Protein AF-A0A7W1NMX8-F1 (afdb_monomer_lite)

Secondary structure (DSSP, 8-state):
--PPPP--S-HHHHHHHHHHHHHHS-HHHHHHHHHHHHHH--GGGHHHHHHHHH-TTS-HHHHHHHHHHHHH-SS----TTHHHHHHHHHHHHHHHHHHS-TTS---S-HHHHHHHHHHHHHHH-GGGHHHHHHHHHH-S-HHHHHHHHHHHTTS---HHHHHHHHHHHHHHHHH-GGG--HHHHHHHHHSSHHHHHHHHHTTHHHHHHHHHHS-S-HHHHHHHHH-HHHHHHHHHH-TTHHHHHHHHHHHHHHHHHHHHHHHHHHHHHHHHSHHHHHHHHHHHHHHTT-HHHHHHHHHHHH-TTS-HHHHHHHHHHHHHTTTTSTHHHHHHHHHHH-----GGGGGG-HHHHHHHHHHHTS--HHHHHHHHHHHHHS--GGGHHHHHHHHHHHHHHHHTPPP--------GGG-HHHHGGGG--HHHHHHHH--

Sequence (435 aa):
MSTQKFAWKDRDTAAQDLLQVAYHAPSSVSSRALMLLRSIRSSNIMPELEALVFDESLGIWPRRYALRAITSVSSDVDMPQLAQYMEKAFRLRCDAFRKIPRHRTYNSDFSNDLLGSLKGFVAKHALNREWFFEMLNRVQEPAVVSEFLTTSLNYGLAEDFQQQLFDRLLTLIDQNPDILTLEIVQSLSYYNLDKSREFLNIRLKSILEMCLNSPRDTQWLMLADDWGELREELVKIKPEFAALIADYSQNLEKQRNERQLSKQQASQVARESPAYKLLLKLYEAAKNDDYSAYDVLRRIAKRGREDIRLRAVGTYFIGQLSPKYDSLKVLQFLVKYANDDWGDYSQHSPIRYEAGEALSHHPAAEVWESLIDAFFVNPSNELSSFMEDWITEMTDILSGEQRNDEGNTWDVENRPWFHALAEIDEEALVKYANP

Radius of gyration: 26.26 Å; chains: 1; bounding box: 68×41×69 Å

Foldseek 3Di:
DPPDFQFDDALVVSLVVLVVQLPPPPPVSNLLSLQLLLLSQDPNCLVVLVCQLPPPVDDPSSNLSSLSSVLSHQDADDDLVCLVVLLVLLVVVVVVVVVDPPPDDDPDDPSVSSLVSVLSSCLSHVNNVVSVVVSLVVRPDLLSSLVSLLVSLPDPGDPVVSVVSVVVNLVSCVVPVVSDALSSLQSLCVHPPPVSCVSVVVVLVVVLVRLVPDDPDVRVLVVLLSDVVSVVVNCVVPVVVVVVSVVSVVVVVVVVVCVVVVLVVLLVLLCVFPLVVLLVVLLVCVVVVPVVSVVLLLCQLPDLPHDLLSNLVSLLSLLVCVVPDPSLVSLLCCLQPVNRCDDVVSLPSRSNLSSLVSLLVPQDSVSLSSLVNSCSRDPRVSCSQVSSLSNSSSSQVSNVHDDDPPGDDDDPSNDPSSSCSSVDDPVSCPVSPPD

pLDDT: mean 88.46, std 10.69, range [34.94, 97.81]

Structure (mmCIF, N/CA/C/O backbone):
data_AF-A0A7W1NMX8-F1
#
_entry.id   AF-A0A7W1NMX8-F1
#
loop_
_atom_site.group_PDB
_atom_site.id
_atom_site.type_symbol
_atom_site.label_atom_id
_atom_site.label_alt_id
_atom_site.label_comp_id
_atom_site.label_asym_id
_atom_site.label_entity_id
_atom_site.label_seq_id
_atom_site.pdbx_PDB_ins_code
_atom_site.Cartn_x
_atom_site.Cartn_y
_atom_site.Cartn_z
_atom_site.occupancy
_atom_site.B_iso_or_equiv
_atom_site.auth_seq_id
_atom_site.auth_comp_id
_atom_site.auth_asym_id
_atom_site.auth_atom_id
_atom_site.pdbx_PDB_model_num
ATOM 1 N N . MET A 1 1 ? 4.801 -22.829 -23.773 1.00 34.94 1 MET A N 1
ATOM 2 C CA . MET A 1 1 ? 3.593 -22.230 -24.377 1.00 34.94 1 MET A CA 1
ATOM 3 C C . MET A 1 1 ? 3.944 -20.795 -24.718 1.00 34.94 1 MET A C 1
ATOM 5 O O . MET A 1 1 ? 4.471 -20.130 -23.836 1.00 34.94 1 MET A O 1
ATOM 9 N N . SER A 1 2 ? 3.770 -20.336 -25.963 1.00 35.62 2 SER A N 1
ATOM 10 C CA . SER A 1 2 ? 3.917 -18.904 -26.250 1.00 35.62 2 SER A CA 1
ATOM 11 C C . SER A 1 2 ? 2.753 -18.195 -25.571 1.00 35.62 2 SER A C 1
ATOM 13 O O . SER A 1 2 ? 1.612 -18.328 -26.009 1.00 35.62 2 SER A O 1
ATOM 15 N N . THR A 1 3 ? 3.020 -17.534 -24.451 1.00 50.84 3 THR A N 1
ATOM 16 C CA . THR A 1 3 ? 2.040 -16.676 -23.795 1.00 50.84 3 THR A CA 1
ATOM 17 C C . THR A 1 3 ? 1.654 -15.595 -24.794 1.00 50.84 3 THR A C 1
ATOM 19 O O . THR A 1 3 ? 2.526 -14.909 -25.333 1.00 50.84 3 THR A O 1
ATOM 22 N N . GLN A 1 4 ? 0.364 -15.503 -25.113 1.00 54.81 4 GLN A N 1
ATOM 23 C CA . GLN A 1 4 ? -0.174 -14.354 -25.824 1.00 54.81 4 GLN A CA 1
ATOM 24 C C . GLN A 1 4 ? 0.278 -13.116 -25.048 1.00 54.81 4 GLN A C 1
ATOM 26 O O . GLN A 1 4 ? 0.015 -13.010 -23.853 1.00 54.81 4 GLN A O 1
ATOM 31 N N . LYS A 1 5 ? 1.065 -12.255 -25.696 1.00 67.62 5 LYS A N 1
ATOM 32 C CA . LYS A 1 5 ? 1.493 -11.000 -25.085 1.00 67.62 5 LYS A CA 1
ATOM 33 C C . LYS A 1 5 ? 0.258 -10.119 -24.966 1.00 67.62 5 LYS A C 1
ATOM 35 O O . LYS A 1 5 ? -0.472 -9.986 -25.951 1.00 67.62 5 LYS A O 1
ATOM 40 N N . PHE A 1 6 ? 0.029 -9.549 -23.787 1.00 82.75 6 PHE A N 1
ATOM 41 C CA . PHE A 1 6 ? -0.910 -8.441 -23.667 1.00 82.75 6 PHE A CA 1
ATOM 42 C C . PHE A 1 6 ? -0.427 -7.337 -24.604 1.00 82.75 6 PHE A C 1
ATOM 44 O O . PHE A 1 6 ? 0.766 -7.038 -24.627 1.00 82.75 6 PHE A O 1
ATOM 51 N N . ALA A 1 7 ? -1.332 -6.802 -25.415 1.00 90.50 7 ALA A N 1
ATOM 52 C CA . ALA A 1 7 ? -1.031 -5.720 -26.336 1.00 90.50 7 ALA A CA 1
ATOM 53 C C . ALA A 1 7 ? -1.911 -4.536 -25.961 1.00 90.50 7 ALA A C 1
ATOM 55 O O . ALA A 1 7 ? -3.138 -4.666 -25.938 1.00 90.50 7 ALA A O 1
ATOM 56 N N . TRP A 1 8 ? -1.299 -3.396 -25.662 1.00 92.31 8 TRP A N 1
ATOM 57 C CA . TRP A 1 8 ? -2.058 -2.197 -25.354 1.00 92.31 8 TRP A CA 1
ATOM 58 C C . TRP A 1 8 ? -2.777 -1.717 -26.618 1.00 92.31 8 TRP A C 1
ATOM 60 O O . TRP A 1 8 ? -2.155 -1.427 -27.641 1.00 92.31 8 TRP A O 1
ATOM 70 N N . LYS A 1 9 ? -4.103 -1.625 -26.538 1.00 93.81 9 LYS A N 1
ATOM 71 C CA . LYS A 1 9 ? -4.949 -0.998 -27.564 1.00 93.81 9 LYS A CA 1
ATOM 72 C C . LYS A 1 9 ? -5.652 0.207 -26.967 1.00 93.81 9 LYS A C 1
ATOM 74 O O . LYS A 1 9 ? -5.497 1.326 -27.438 1.00 93.81 9 LYS A O 1
ATOM 79 N N . ASP A 1 10 ? -6.361 -0.062 -25.885 1.00 95.19 10 ASP A N 1
ATOM 80 C CA . ASP A 1 10 ? -7.065 0.880 -25.040 1.00 95.19 10 ASP A CA 1
ATOM 81 C C . ASP A 1 10 ? -7.3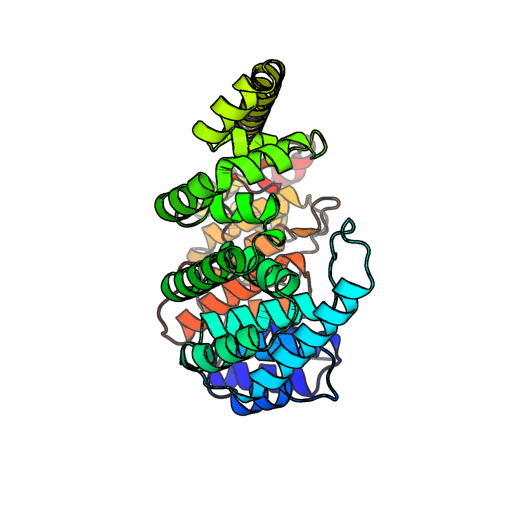17 0.198 -23.687 1.00 95.19 10 ASP A C 1
ATOM 83 O O . ASP A 1 10 ? -7.124 -1.017 -23.531 1.00 95.19 10 ASP A O 1
ATOM 87 N N . ARG A 1 11 ? -7.746 0.992 -22.708 1.00 95.12 11 ARG A N 1
ATOM 88 C CA . ARG A 1 11 ? -8.020 0.543 -21.342 1.00 95.12 11 ARG A CA 1
ATOM 89 C C . ARG A 1 11 ? -9.047 -0.584 -21.270 1.00 95.12 11 ARG A C 1
ATOM 91 O O . ARG A 1 11 ? -8.871 -1.522 -20.496 1.00 95.12 11 ARG A O 1
ATOM 98 N N . ASP A 1 12 ? -10.120 -0.486 -22.044 1.00 96.31 12 ASP A N 1
ATOM 99 C CA . ASP A 1 12 ? -11.258 -1.396 -21.931 1.00 96.31 12 ASP A CA 1
ATOM 100 C C . ASP A 1 12 ? -10.931 -2.758 -22.530 1.00 96.31 12 ASP A C 1
ATOM 102 O O . ASP A 1 12 ? -11.241 -3.792 -21.941 1.00 96.31 12 ASP A O 1
ATOM 106 N N . THR A 1 13 ? -10.215 -2.772 -23.652 1.00 96.12 13 THR A N 1
ATOM 107 C CA . THR A 1 13 ? -9.688 -3.998 -24.241 1.00 96.12 13 THR A CA 1
ATOM 108 C C . THR A 1 13 ? -8.667 -4.656 -23.313 1.00 96.12 13 THR A C 1
ATOM 110 O O . THR A 1 13 ? -8.731 -5.865 -23.110 1.00 96.12 13 THR A O 1
ATOM 113 N N . ALA A 1 14 ? -7.778 -3.881 -22.678 1.00 95.62 14 ALA A N 1
ATOM 114 C CA . ALA A 1 14 ? -6.838 -4.411 -21.687 1.00 95.62 14 ALA A CA 1
ATOM 115 C C . ALA A 1 14 ? -7.555 -5.039 -20.475 1.00 95.62 14 ALA A C 1
ATOM 117 O O . ALA A 1 14 ? -7.165 -6.110 -20.002 1.00 95.62 14 ALA A O 1
ATOM 118 N N . ALA A 1 15 ? -8.623 -4.399 -19.992 1.00 96.56 15 ALA A N 1
ATOM 119 C CA . ALA A 1 15 ? -9.453 -4.918 -18.910 1.00 96.56 15 ALA A CA 1
ATOM 120 C C . ALA A 1 15 ? -10.162 -6.221 -19.310 1.00 96.56 15 ALA A C 1
ATOM 122 O O . ALA A 1 15 ? -10.135 -7.190 -18.553 1.00 96.56 15 ALA A O 1
ATOM 123 N N . GLN A 1 16 ? -10.746 -6.270 -20.509 1.00 96.38 16 GLN A N 1
ATOM 124 C CA . GLN A 1 16 ? -11.396 -7.466 -21.045 1.00 96.38 16 GLN A CA 1
ATOM 125 C C . GLN A 1 16 ? -10.399 -8.620 -21.231 1.00 96.38 16 GLN A C 1
ATOM 127 O O . GLN A 1 16 ? -10.685 -9.744 -20.820 1.00 96.38 16 GLN A O 1
ATOM 132 N N . ASP A 1 17 ? -9.199 -8.357 -21.754 1.00 94.94 17 ASP A N 1
ATOM 133 C CA . ASP A 1 17 ? -8.149 -9.373 -21.899 1.00 94.94 17 ASP A CA 1
ATOM 134 C C . ASP A 1 17 ? -7.735 -9.958 -20.533 1.00 94.94 17 ASP A C 1
ATOM 136 O O . ASP A 1 17 ? -7.635 -11.178 -20.374 1.00 94.94 17 ASP A O 1
ATOM 140 N N . LEU A 1 18 ? -7.547 -9.114 -19.511 1.00 95.62 18 LEU A N 1
ATOM 141 C CA . LEU A 1 18 ? -7.252 -9.569 -18.145 1.00 95.62 18 LEU A CA 1
ATOM 142 C C . LEU A 1 18 ? -8.422 -10.333 -17.516 1.00 95.62 18 LEU A C 1
ATOM 144 O O . LEU A 1 18 ? -8.202 -11.315 -16.804 1.00 95.62 18 LEU A O 1
ATOM 148 N N . LEU A 1 19 ? -9.659 -9.936 -17.802 1.00 95.69 19 LEU A N 1
ATOM 149 C CA . LEU A 1 19 ? -10.852 -10.639 -17.347 1.00 95.69 19 LEU A CA 1
ATOM 150 C C . LEU A 1 19 ? -10.952 -12.044 -17.970 1.00 95.69 19 LEU A C 1
ATOM 152 O O . LEU A 1 19 ? -11.242 -13.009 -17.263 1.00 95.69 19 LEU A O 1
ATOM 156 N N . GLN A 1 20 ? -10.625 -12.202 -19.257 1.00 94.81 20 GLN A N 1
ATOM 157 C CA . GLN A 1 20 ? -10.537 -13.523 -19.894 1.00 94.81 20 GLN A CA 1
ATOM 158 C C . GLN A 1 20 ? -9.4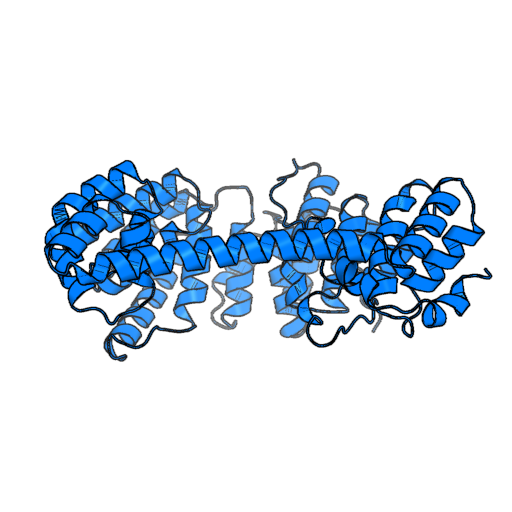90 -14.413 -19.209 1.00 94.81 20 GLN A C 1
ATOM 160 O O . GLN A 1 20 ? -9.734 -15.598 -18.964 1.00 94.81 20 GLN A O 1
ATOM 165 N N . VAL A 1 21 ? -8.339 -13.844 -18.830 1.00 93.81 21 VAL A N 1
ATOM 166 C CA . VAL A 1 21 ? -7.331 -14.565 -18.036 1.00 93.81 21 VAL A CA 1
ATOM 167 C C . VAL A 1 21 ? -7.883 -14.945 -16.660 1.00 93.81 21 VAL A C 1
ATOM 169 O O . VAL A 1 21 ? -7.665 -16.072 -16.215 1.00 93.81 21 VAL A O 1
ATOM 172 N N . ALA A 1 22 ? -8.640 -14.065 -16.002 1.00 93.69 22 ALA A N 1
ATOM 173 C CA . ALA A 1 22 ? -9.270 -14.363 -14.717 1.00 93.69 22 ALA A CA 1
ATOM 174 C C . ALA A 1 22 ? -10.252 -15.550 -14.781 1.00 93.69 22 ALA A C 1
ATOM 176 O O . ALA A 1 22 ? -10.292 -16.349 -13.843 1.00 93.69 22 ALA A O 1
ATOM 177 N N . TYR A 1 23 ? -10.996 -15.703 -15.881 1.00 91.69 23 TYR A N 1
ATOM 178 C CA . TYR A 1 23 ? -11.954 -16.801 -16.069 1.00 91.69 23 TYR A CA 1
ATOM 179 C C . TYR A 1 23 ? -11.319 -18.132 -16.483 1.00 91.69 23 TYR A C 1
ATOM 181 O O . TYR A 1 23 ? -11.814 -19.195 -16.105 1.00 91.69 23 TYR A O 1
ATOM 189 N N . HIS A 1 24 ? -10.256 -18.098 -17.287 1.00 91.88 24 HIS A N 1
ATOM 190 C CA . HIS A 1 24 ? -9.777 -19.297 -17.985 1.00 91.88 24 HIS A CA 1
ATOM 191 C C . HIS A 1 24 ? -8.410 -19.805 -17.518 1.00 91.88 24 HIS A C 1
ATOM 193 O O . HIS A 1 24 ? -8.036 -20.936 -17.842 1.00 91.88 24 HIS A O 1
ATOM 199 N N . ALA A 1 25 ? -7.650 -19.009 -16.763 1.00 90.94 25 ALA A N 1
ATOM 200 C CA . ALA A 1 25 ? -6.334 -19.412 -16.284 1.00 90.94 25 ALA A CA 1
ATOM 201 C C . ALA A 1 25 ? -6.401 -20.223 -14.971 1.00 90.94 25 ALA A C 1
ATOM 203 O O . ALA A 1 25 ? -7.383 -20.147 -14.229 1.00 90.94 25 ALA A O 1
ATOM 204 N N . PRO A 1 26 ? -5.339 -20.980 -14.621 1.00 90.81 26 PRO A N 1
ATOM 205 C CA . PRO A 1 26 ? -5.230 -21.628 -13.315 1.00 90.81 26 PRO A CA 1
ATOM 206 C C . PRO A 1 26 ? -5.397 -20.633 -12.158 1.00 90.81 26 PRO A C 1
ATOM 208 O O . PRO A 1 26 ? -4.987 -19.481 -12.272 1.00 90.81 26 PRO A O 1
ATOM 211 N N . SER A 1 27 ? -5.920 -21.098 -11.019 1.00 87.31 27 SER A N 1
ATOM 212 C CA . SER A 1 27 ? -6.295 -20.268 -9.856 1.00 87.31 27 SER A CA 1
ATOM 213 C C . SER A 1 27 ? -5.249 -19.216 -9.437 1.00 87.31 27 SER A C 1
ATOM 215 O O . SER A 1 27 ? -5.603 -18.069 -9.154 1.00 87.31 27 SER A O 1
ATOM 217 N N . SER A 1 28 ? -3.955 -19.557 -9.461 1.00 86.75 28 SER A N 1
ATOM 218 C CA . SER A 1 28 ? -2.873 -18.620 -9.122 1.00 86.75 28 SER A CA 1
ATOM 219 C C . SER A 1 28 ? -2.708 -17.482 -10.137 1.00 86.75 28 SER A C 1
ATOM 221 O O . SER A 1 28 ? -2.432 -16.350 -9.747 1.00 86.75 28 SER A O 1
ATOM 223 N N . VAL A 1 29 ? -2.893 -17.763 -11.429 1.00 90.69 29 VAL A N 1
ATOM 224 C CA . VAL A 1 29 ? -2.843 -16.771 -12.513 1.00 90.69 29 VAL A CA 1
ATOM 225 C C . VAL A 1 29 ? -4.136 -15.959 -12.548 1.00 90.69 29 VAL A C 1
ATOM 227 O O . VAL A 1 29 ? -4.071 -14.738 -12.656 1.00 90.69 29 VAL A O 1
ATOM 230 N N . SER A 1 30 ? -5.290 -16.611 -12.369 1.00 91.38 30 SER A N 1
ATOM 231 C CA . SER A 1 30 ? -6.593 -15.943 -12.271 1.00 91.38 30 SER A CA 1
ATOM 232 C C . SER A 1 30 ? -6.610 -14.912 -11.137 1.00 91.38 30 SER A C 1
ATOM 234 O O . SER A 1 30 ? -6.927 -13.746 -11.365 1.00 91.38 30 SER A O 1
ATOM 236 N N . SER A 1 31 ? -6.152 -15.291 -9.937 1.00 89.38 31 SER A N 1
ATOM 237 C CA . SER A 1 31 ? -6.126 -14.382 -8.781 1.00 89.38 31 SER A CA 1
ATOM 238 C C . SER A 1 31 ? -5.267 -13.141 -9.033 1.00 89.38 31 SER A C 1
ATOM 240 O O . SER A 1 31 ? -5.639 -12.044 -8.629 1.00 89.38 31 SER A O 1
ATOM 242 N N . ARG A 1 32 ? -4.142 -13.290 -9.743 1.00 90.06 32 ARG A N 1
ATOM 243 C CA . ARG A 1 32 ? -3.285 -12.162 -10.136 1.00 90.06 32 ARG A CA 1
ATOM 244 C C . ARG A 1 32 ? -3.918 -11.283 -11.196 1.00 90.06 32 ARG A C 1
ATOM 246 O O . ARG A 1 32 ? -3.822 -10.069 -11.082 1.00 90.06 32 ARG A O 1
ATOM 253 N N . ALA A 1 33 ? -4.576 -11.870 -12.191 1.00 94.25 33 ALA A N 1
ATOM 254 C CA . ALA A 1 33 ? -5.306 -11.092 -13.182 1.00 94.25 33 ALA A CA 1
ATOM 255 C C . ALA A 1 33 ? -6.370 -10.216 -12.503 1.00 94.25 33 ALA A C 1
ATOM 257 O O . ALA A 1 33 ? -6.392 -9.011 -12.728 1.00 94.25 33 ALA A O 1
ATOM 258 N N . LEU A 1 34 ? -7.154 -10.781 -11.576 1.00 93.69 34 LEU A N 1
ATOM 259 C CA . LEU A 1 34 ? -8.135 -10.025 -10.786 1.00 93.69 34 LEU A CA 1
ATOM 260 C C . LEU A 1 34 ? -7.493 -8.948 -9.913 1.00 93.69 34 LEU A C 1
ATOM 262 O O . LEU A 1 34 ? -8.027 -7.850 -9.790 1.00 93.69 34 LEU A O 1
ATOM 266 N N . MET A 1 35 ? -6.349 -9.258 -9.304 1.00 92.19 35 MET A N 1
ATOM 267 C CA . MET A 1 35 ? -5.594 -8.293 -8.515 1.00 92.19 35 MET A CA 1
ATOM 268 C C . MET A 1 35 ? -5.156 -7.098 -9.373 1.00 92.19 35 MET A C 1
ATOM 270 O O . MET A 1 35 ? -5.294 -5.959 -8.937 1.00 92.19 35 MET A O 1
ATOM 274 N N . LEU A 1 36 ? -4.726 -7.351 -10.611 1.00 94.19 36 LEU A N 1
ATOM 275 C CA . LEU A 1 36 ? -4.247 -6.334 -11.541 1.00 94.19 36 LEU A CA 1
ATOM 276 C C . LEU A 1 36 ? -5.362 -5.508 -12.195 1.00 94.19 36 LEU A C 1
ATOM 278 O O . LEU A 1 36 ? -5.131 -4.359 -12.562 1.00 94.19 36 LEU A O 1
ATOM 282 N N . LEU A 1 37 ? -6.586 -6.040 -12.297 1.00 95.81 37 LEU A N 1
ATOM 283 C CA . LEU A 1 37 ? -7.737 -5.295 -12.828 1.00 95.81 37 LEU A CA 1
ATOM 284 C C . LEU A 1 37 ? -7.999 -3.987 -12.068 1.00 95.81 37 LEU A C 1
ATOM 286 O O . LEU A 1 37 ? -8.450 -3.012 -12.670 1.00 95.81 37 LEU A O 1
ATOM 290 N N . ARG A 1 38 ? -7.639 -3.924 -10.778 1.00 93.81 38 ARG A N 1
ATOM 291 C CA . ARG A 1 38 ? -7.723 -2.694 -9.975 1.00 93.81 38 ARG A CA 1
ATOM 292 C C . ARG A 1 38 ? -6.842 -1.555 -10.501 1.00 93.81 38 ARG A C 1
ATOM 294 O O . ARG A 1 38 ? -7.119 -0.395 -10.232 1.00 93.81 38 ARG A O 1
ATOM 301 N N . SER A 1 39 ? -5.764 -1.885 -11.207 1.00 94.12 39 SER A N 1
ATOM 302 C CA . SER A 1 39 ? -4.850 -0.905 -11.794 1.00 94.12 39 SER A CA 1
ATOM 303 C C . SER A 1 39 ? -5.352 -0.401 -13.145 1.00 94.12 39 SER A C 1
ATOM 305 O O . SER A 1 39 ? -4.953 0.668 -13.590 1.00 94.12 39 SER A O 1
ATOM 307 N N . ILE A 1 40 ? -6.254 -1.144 -13.796 1.00 94.88 40 ILE A N 1
ATOM 308 C CA . ILE A 1 40 ? -6.809 -0.771 -15.103 1.00 94.88 40 ILE A CA 1
ATOM 309 C C . ILE A 1 40 ? -8.024 0.146 -14.963 1.00 94.88 40 ILE A C 1
ATOM 311 O O . ILE A 1 40 ? -8.206 1.044 -15.781 1.00 94.88 40 ILE A O 1
ATOM 315 N N . ARG A 1 41 ? -8.846 -0.065 -13.923 1.00 92.00 41 ARG A N 1
ATOM 316 C CA . ARG A 1 41 ? -9.985 0.802 -13.555 1.00 92.00 41 ARG A CA 1
ATOM 317 C C . ARG A 1 41 ? -11.021 1.030 -14.662 1.00 92.00 41 ARG A C 1
ATOM 319 O O . ARG A 1 41 ? -11.691 2.060 -14.691 1.00 92.00 41 ARG A O 1
ATOM 326 N N . SER A 1 42 ? -11.173 0.073 -15.575 1.00 94.38 42 SER A N 1
ATOM 327 C CA . SER A 1 42 ? -12.217 0.134 -16.602 1.00 94.38 42 SER A CA 1
ATOM 328 C C . SER A 1 42 ? -13.598 -0.095 -15.983 1.00 94.38 42 SER A C 1
ATOM 330 O O . SER A 1 42 ? -13.826 -1.102 -15.311 1.00 94.38 42 SER A O 1
ATOM 332 N N . SER A 1 43 ? -14.538 0.808 -16.262 1.00 94.50 43 SER A N 1
ATOM 333 C CA . SER A 1 43 ? -15.949 0.640 -15.906 1.00 94.50 43 SER A CA 1
ATOM 334 C C . SER A 1 43 ? -16.691 -0.331 -16.836 1.00 94.50 43 SER A C 1
ATOM 336 O O . SER A 1 43 ? -17.767 -0.810 -16.484 1.00 94.50 43 SER A O 1
ATOM 338 N N . ASN A 1 44 ? -16.128 -0.678 -17.999 1.00 95.31 44 ASN A N 1
ATOM 339 C CA . ASN A 1 44 ? -16.796 -1.532 -18.987 1.00 95.31 44 ASN A CA 1
ATOM 340 C C . ASN A 1 44 ? -16.866 -3.011 -18.585 1.00 95.31 44 ASN A C 1
ATOM 342 O O . ASN A 1 44 ? -17.646 -3.749 -19.176 1.00 95.31 44 ASN A O 1
ATOM 346 N N . ILE A 1 45 ? -16.072 -3.438 -17.600 1.00 95.94 45 ILE A N 1
ATOM 347 C CA . ILE A 1 45 ? -16.085 -4.808 -17.053 1.00 95.94 45 ILE A CA 1
ATOM 348 C C . ILE A 1 45 ? -16.867 -4.918 -15.733 1.00 95.94 45 ILE A C 1
ATOM 350 O O . ILE A 1 45 ? -16.760 -5.912 -15.015 1.00 95.94 45 ILE A O 1
ATOM 354 N N . MET A 1 46 ? -17.602 -3.867 -15.355 1.00 95.38 46 MET A N 1
ATOM 355 C CA . MET A 1 46 ? -18.321 -3.803 -14.081 1.00 95.38 46 MET A CA 1
ATOM 356 C C . MET A 1 46 ? -19.343 -4.934 -13.889 1.00 95.38 46 MET A C 1
ATOM 358 O O . MET A 1 46 ? -19.305 -5.543 -12.819 1.00 95.38 46 MET A O 1
ATOM 362 N N . PRO A 1 47 ? -20.207 -5.273 -14.871 1.00 95.69 47 PRO A N 1
ATOM 363 C CA . PRO A 1 47 ? -21.154 -6.380 -14.717 1.00 95.69 47 PRO A CA 1
ATOM 364 C C . PRO A 1 47 ? -20.467 -7.719 -14.420 1.00 95.69 47 PRO A C 1
ATOM 366 O O . PRO A 1 47 ? -20.940 -8.510 -13.604 1.00 95.69 47 PRO A O 1
ATOM 369 N N . GLU A 1 48 ? -19.327 -7.979 -15.057 1.00 97.19 48 GLU A N 1
ATOM 370 C CA . GLU A 1 48 ? -18.564 -9.206 -14.864 1.00 97.19 48 GLU A CA 1
ATOM 371 C C . GLU A 1 48 ? -17.831 -9.216 -13.522 1.00 97.19 48 GLU A C 1
ATOM 373 O O . GLU A 1 48 ? -17.809 -10.245 -12.846 1.00 97.19 48 GLU A O 1
ATOM 378 N N . LEU A 1 49 ? -17.266 -8.082 -13.096 1.00 96.31 49 LEU A N 1
ATOM 379 C CA . LEU A 1 49 ? -16.686 -7.954 -11.760 1.00 96.31 49 LEU A CA 1
ATOM 380 C C . LEU A 1 49 ? -17.747 -8.134 -10.668 1.00 96.31 49 LEU A C 1
ATOM 382 O O . LEU A 1 49 ? -17.487 -8.809 -9.673 1.00 96.31 49 LEU A O 1
ATOM 386 N N . GLU A 1 50 ? -18.943 -7.574 -10.853 1.00 95.62 50 GLU A N 1
ATOM 387 C CA . GLU A 1 50 ? -20.069 -7.741 -9.934 1.00 95.62 50 GLU A CA 1
ATOM 388 C C . GLU A 1 50 ? -20.470 -9.216 -9.818 1.00 95.62 50 GLU A C 1
ATOM 390 O O . GLU A 1 50 ? -20.575 -9.747 -8.708 1.00 95.62 50 GLU A O 1
ATOM 395 N N . ALA A 1 51 ? -20.604 -9.910 -10.953 1.00 95.31 51 ALA A N 1
ATOM 396 C CA . ALA A 1 51 ? -20.877 -11.343 -10.971 1.00 95.31 51 ALA A CA 1
ATOM 397 C C . ALA A 1 51 ? -19.815 -12.133 -10.184 1.00 95.31 51 ALA A C 1
ATOM 399 O O . ALA A 1 51 ? -20.163 -12.988 -9.370 1.00 95.31 51 ALA A O 1
ATOM 400 N N . LEU A 1 52 ? -18.529 -11.799 -10.349 1.00 94.44 52 LEU A N 1
ATOM 401 C CA . LEU A 1 52 ? -17.431 -12.427 -9.608 1.00 94.44 52 LEU A CA 1
ATOM 402 C C . LEU A 1 52 ? -17.480 -12.141 -8.101 1.00 94.44 52 LEU A C 1
ATOM 404 O O . LEU A 1 52 ? -17.151 -13.020 -7.308 1.00 94.44 52 LEU A O 1
ATOM 408 N N . VAL A 1 53 ? -17.887 -10.942 -7.670 1.00 93.50 53 VAL A N 1
ATOM 409 C CA . VAL A 1 53 ? -18.037 -10.615 -6.239 1.00 93.50 53 VAL A CA 1
ATOM 410 C C . VAL A 1 53 ? -19.092 -11.503 -5.575 1.00 93.50 53 VAL A C 1
ATOM 412 O O . VAL A 1 53 ? -18.917 -11.919 -4.419 1.00 93.50 53 VAL A O 1
ATOM 415 N N . PHE A 1 54 ? -20.162 -11.824 -6.300 1.00 92.50 54 PHE A N 1
ATOM 416 C CA . PHE A 1 54 ? -21.303 -12.587 -5.798 1.00 92.50 54 PHE A CA 1
ATOM 417 C C . PHE A 1 54 ? -21.254 -14.091 -6.091 1.00 92.50 54 PHE A C 1
ATOM 419 O O . PHE A 1 54 ? -22.081 -14.834 -5.562 1.00 92.50 54 PHE A O 1
ATOM 426 N N . ASP A 1 55 ? -20.265 -14.567 -6.844 1.00 92.00 55 ASP A N 1
ATOM 427 C CA . ASP A 1 55 ? -20.096 -15.989 -7.131 1.00 92.00 55 ASP A CA 1
ATOM 428 C C . ASP A 1 55 ? -19.615 -16.763 -5.888 1.00 92.00 55 ASP A C 1
ATOM 430 O O . ASP A 1 55 ? -18.444 -16.736 -5.504 1.00 92.00 55 ASP A O 1
ATOM 434 N N . GLU A 1 56 ? -20.537 -17.477 -5.237 1.00 88.62 56 GLU A N 1
ATOM 435 C CA . GLU A 1 56 ? -20.241 -18.298 -4.057 1.00 88.62 56 GLU A CA 1
ATOM 436 C C . GLU A 1 56 ? -19.428 -19.562 -4.365 1.00 88.62 56 GLU A C 1
ATOM 438 O O . GLU A 1 56 ? -18.914 -20.184 -3.433 1.00 88.62 56 GLU A O 1
ATOM 443 N N . SER A 1 57 ? -19.281 -19.941 -5.640 1.00 89.69 57 SER A N 1
ATOM 444 C CA . SER A 1 57 ? -18.398 -21.042 -6.033 1.00 89.69 57 SER A CA 1
ATOM 445 C C . SER A 1 57 ? -16.918 -20.646 -5.974 1.00 89.69 57 SER A C 1
ATOM 447 O O . SER A 1 57 ? -16.049 -21.513 -5.840 1.00 89.69 57 SER A O 1
ATOM 449 N N . LEU A 1 58 ? -16.620 -19.341 -6.015 1.00 86.56 58 LEU A N 1
ATOM 450 C CA . LEU A 1 58 ? -15.270 -18.812 -5.879 1.00 86.56 58 LEU A CA 1
ATOM 451 C C . LEU A 1 58 ? -14.844 -18.702 -4.412 1.00 86.56 58 LEU A C 1
ATOM 453 O O . LEU A 1 58 ? -15.612 -18.359 -3.510 1.00 86.56 58 LEU A O 1
ATOM 457 N N . GLY A 1 59 ? -13.547 -18.918 -4.182 1.00 84.69 59 GLY A N 1
ATOM 458 C CA . GLY A 1 59 ? -12.917 -18.611 -2.902 1.00 84.69 59 GLY A CA 1
ATOM 459 C C . GLY A 1 59 ? -12.945 -17.110 -2.582 1.00 84.69 59 GLY A C 1
ATOM 460 O O . GLY A 1 59 ? -13.169 -16.265 -3.446 1.00 84.69 59 GLY A O 1
ATOM 461 N N . ILE A 1 60 ? -12.654 -16.756 -1.328 1.00 83.31 60 ILE A N 1
ATOM 462 C CA . ILE A 1 60 ? -12.698 -15.359 -0.859 1.00 83.31 60 ILE A CA 1
ATOM 463 C C . ILE A 1 60 ? -11.749 -14.423 -1.620 1.00 83.31 60 ILE A C 1
ATOM 465 O O . ILE A 1 60 ? -12.086 -13.263 -1.839 1.00 83.31 60 ILE A O 1
ATOM 469 N N . TRP A 1 61 ? -10.580 -14.911 -2.038 1.00 86.94 61 TRP A N 1
ATOM 470 C CA . TRP A 1 61 ? -9.550 -14.086 -2.670 1.00 86.94 61 TRP A CA 1
ATOM 471 C C . TRP A 1 61 ? -9.974 -13.531 -4.037 1.00 86.94 61 TRP A C 1
ATOM 473 O O . TRP A 1 61 ? -9.979 -12.309 -4.169 1.00 86.94 61 TRP A O 1
ATOM 483 N N . PRO A 1 62 ? -10.412 -14.351 -5.016 1.00 90.12 62 PRO A N 1
ATOM 484 C CA . PRO A 1 62 ? -10.983 -13.847 -6.266 1.00 90.12 62 PRO A CA 1
ATOM 485 C C . PRO A 1 62 ? -12.086 -12.805 -6.060 1.00 90.12 62 PRO A C 1
ATOM 487 O O . PRO A 1 62 ? -12.033 -11.721 -6.635 1.00 90.12 62 PRO A O 1
ATOM 490 N N . ARG A 1 63 ? -13.035 -13.090 -5.162 1.00 90.69 63 ARG A N 1
ATOM 491 C CA . ARG A 1 63 ? -14.161 -12.197 -4.854 1.00 90.69 63 ARG A CA 1
ATOM 492 C C . ARG A 1 63 ? -13.691 -10.867 -4.262 1.00 90.69 63 ARG A C 1
ATOM 494 O O . ARG A 1 63 ? -14.176 -9.803 -4.632 1.00 90.69 63 ARG A O 1
ATOM 501 N N . ARG A 1 64 ? -12.702 -10.917 -3.363 1.00 90.19 64 ARG A N 1
ATOM 502 C CA . ARG A 1 64 ? -12.062 -9.735 -2.769 1.00 90.19 64 ARG A CA 1
ATOM 503 C C . ARG A 1 64 ? -11.333 -8.903 -3.820 1.00 90.19 64 ARG A C 1
ATOM 505 O O . ARG A 1 64 ? -11.432 -7.681 -3.784 1.00 90.19 64 ARG A O 1
ATOM 512 N N . TYR A 1 65 ? -10.589 -9.537 -4.724 1.00 92.44 65 TYR A N 1
ATOM 513 C CA . TYR A 1 65 ? -9.889 -8.828 -5.794 1.00 92.44 65 TYR A CA 1
ATOM 514 C C . TYR A 1 65 ? -10.866 -8.177 -6.772 1.00 92.44 65 TYR A C 1
ATOM 516 O O . TYR A 1 65 ? -10.672 -7.013 -7.104 1.00 92.44 65 TYR A O 1
ATOM 524 N N . ALA A 1 66 ? -11.960 -8.857 -7.127 1.00 94.88 66 ALA A N 1
ATOM 525 C CA . ALA A 1 66 ? -13.031 -8.265 -7.922 1.00 94.88 66 ALA A CA 1
ATOM 526 C C . ALA A 1 66 ? -13.647 -7.034 -7.226 1.00 94.88 66 ALA A C 1
ATOM 528 O O . ALA A 1 66 ? -13.740 -5.973 -7.836 1.00 94.88 66 ALA A O 1
ATOM 529 N N . LEU A 1 67 ? -13.952 -7.116 -5.923 1.00 95.50 67 LEU A N 1
ATOM 530 C CA . LEU A 1 67 ? -14.462 -5.970 -5.156 1.00 95.50 67 LEU A CA 1
ATOM 531 C C . LEU A 1 67 ? -13.454 -4.811 -5.099 1.00 95.50 67 LEU A C 1
ATOM 533 O O . LEU A 1 67 ? -13.840 -3.647 -5.176 1.00 95.50 67 LEU A O 1
ATOM 537 N N . ARG A 1 68 ? -12.155 -5.104 -4.975 1.00 93.56 68 ARG A N 1
ATOM 538 C CA . ARG A 1 68 ? -11.098 -4.081 -5.027 1.00 93.56 68 ARG A CA 1
ATOM 539 C C . ARG A 1 68 ? -10.986 -3.442 -6.411 1.00 93.56 68 ARG A C 1
ATOM 541 O O . ARG A 1 68 ? -10.795 -2.232 -6.482 1.00 93.56 68 ARG A O 1
ATOM 548 N N . ALA A 1 69 ? -11.147 -4.217 -7.482 1.00 94.81 69 ALA A N 1
ATOM 549 C CA . ALA A 1 69 ? -11.192 -3.688 -8.840 1.00 94.81 69 ALA A CA 1
ATOM 550 C C . ALA A 1 69 ? -12.403 -2.763 -9.037 1.00 94.81 69 ALA A C 1
ATOM 552 O O . ALA A 1 69 ? -12.232 -1.634 -9.484 1.00 94.81 69 ALA A O 1
ATOM 553 N N . ILE A 1 70 ? -13.591 -3.158 -8.573 1.00 96.06 70 ILE A N 1
ATOM 554 C CA . ILE A 1 70 ? -14.773 -2.282 -8.550 1.00 96.06 70 ILE A CA 1
ATOM 555 C C . ILE A 1 70 ? -14.507 -1.007 -7.733 1.00 96.06 70 ILE A C 1
ATOM 557 O O . ILE A 1 70 ? -14.794 0.102 -8.174 1.00 96.06 70 ILE A O 1
ATOM 561 N N . THR A 1 71 ? -13.905 -1.148 -6.548 1.00 94.44 71 THR A N 1
ATOM 562 C CA . THR A 1 71 ? -13.572 -0.015 -5.669 1.00 94.44 71 THR A CA 1
ATOM 563 C C . THR A 1 71 ? -12.668 0.996 -6.375 1.00 94.44 71 THR A C 1
ATOM 565 O O . THR A 1 71 ? -12.792 2.188 -6.140 1.00 94.44 71 THR A O 1
ATOM 568 N N . SER A 1 72 ? -11.769 0.546 -7.248 1.00 92.25 72 SER A N 1
ATOM 569 C CA . SER A 1 72 ? -10.825 1.423 -7.944 1.00 92.25 72 SER A CA 1
ATOM 570 C C . SER A 1 72 ? -11.436 2.248 -9.086 1.00 92.25 72 SER A C 1
ATOM 572 O O . SER A 1 72 ? -10.809 3.210 -9.523 1.00 92.25 72 SER A O 1
ATOM 574 N N . VAL A 1 73 ? -12.644 1.917 -9.555 1.00 92.06 73 VAL A N 1
ATOM 575 C CA . VAL A 1 73 ? -13.327 2.674 -10.614 1.00 92.06 73 VAL A CA 1
ATOM 576 C C . VAL A 1 73 ? -13.706 4.072 -10.109 1.00 92.06 73 VAL A C 1
ATOM 578 O O . VAL A 1 73 ? -14.120 4.250 -8.965 1.00 92.06 73 VAL A O 1
ATOM 581 N N . SER A 1 74 ? -13.537 5.083 -10.965 1.00 87.44 74 SER A N 1
ATOM 582 C CA . SER A 1 74 ? -13.724 6.494 -10.596 1.00 87.44 74 SER A CA 1
ATOM 583 C C . SER A 1 74 ? -15.188 6.910 -10.428 1.00 87.44 74 SER A C 1
ATOM 585 O O . SER A 1 74 ? -15.470 7.821 -9.654 1.00 87.44 74 SER A O 1
ATOM 587 N N . SER A 1 75 ? -16.113 6.284 -11.160 1.00 89.00 75 SER A N 1
ATOM 588 C CA . SER A 1 75 ? -17.550 6.547 -11.032 1.00 89.00 75 SER A CA 1
ATOM 589 C C . SER A 1 75 ? -18.103 5.943 -9.748 1.00 89.00 75 SER A C 1
ATOM 591 O O . SER A 1 75 ? -17.744 4.814 -9.427 1.00 89.00 75 SER A O 1
ATOM 593 N N . ASP A 1 76 ? -19.020 6.647 -9.084 1.00 92.38 76 ASP A N 1
ATOM 594 C CA . ASP A 1 76 ? -19.750 6.106 -7.934 1.00 92.38 76 ASP A CA 1
ATOM 595 C C . ASP A 1 76 ? -20.584 4.884 -8.361 1.00 92.38 76 ASP A C 1
ATOM 597 O O . ASP A 1 76 ? -21.271 4.921 -9.387 1.00 92.38 76 ASP A O 1
ATOM 601 N N . VAL A 1 77 ? -20.494 3.793 -7.603 1.00 94.69 77 VAL A N 1
ATOM 602 C CA . VAL A 1 77 ? -21.143 2.508 -7.899 1.00 94.69 77 VAL A CA 1
ATOM 603 C C . VAL A 1 77 ? -22.097 2.162 -6.767 1.00 94.69 77 VAL A C 1
ATOM 605 O O . VAL A 1 77 ? -21.659 2.043 -5.631 1.00 94.69 77 VAL A O 1
ATOM 608 N N . ASP A 1 78 ? -23.372 1.911 -7.058 1.00 95.94 78 ASP A N 1
ATOM 609 C CA . ASP A 1 78 ? -24.345 1.441 -6.064 1.00 95.94 78 ASP A CA 1
ATOM 610 C C . ASP A 1 78 ? -24.442 -0.095 -6.045 1.00 95.94 78 ASP A C 1
ATOM 612 O O . ASP A 1 78 ? -24.725 -0.716 -7.068 1.00 95.94 78 ASP A O 1
ATOM 616 N N . MET A 1 79 ? -24.196 -0.713 -4.886 1.00 96.19 79 MET A N 1
ATOM 617 C CA . MET A 1 79 ? -24.247 -2.170 -4.688 1.00 96.19 79 MET A CA 1
ATOM 618 C C . MET A 1 79 ? -24.887 -2.537 -3.335 1.00 96.19 79 MET A C 1
ATOM 620 O O . MET A 1 79 ? -24.220 -3.102 -2.454 1.00 96.19 79 MET A O 1
ATOM 624 N N . PRO A 1 80 ? -26.191 -2.274 -3.131 1.00 95.50 80 PRO A N 1
ATOM 625 C CA . PRO A 1 80 ? -26.874 -2.539 -1.860 1.00 95.50 80 PRO A CA 1
ATOM 626 C C . PRO A 1 80 ? -26.885 -4.026 -1.477 1.00 95.50 80 PRO A C 1
ATOM 628 O O . PRO A 1 80 ? -26.990 -4.381 -0.302 1.00 95.50 80 PRO A O 1
ATOM 631 N N . GLN A 1 81 ? -26.713 -4.925 -2.447 1.00 94.25 81 GLN A N 1
ATOM 632 C CA . GLN A 1 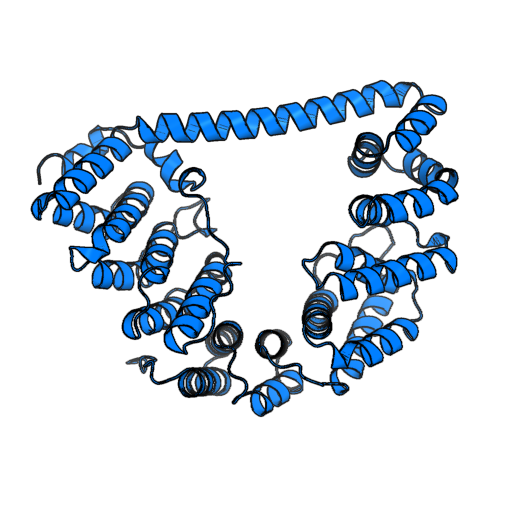81 ? -26.610 -6.368 -2.239 1.00 94.25 81 GLN A CA 1
ATOM 633 C C . GLN A 1 81 ? -25.369 -6.751 -1.417 1.00 94.25 81 GLN A C 1
ATOM 635 O O . GLN A 1 81 ? -25.331 -7.849 -0.863 1.00 94.25 81 GLN A O 1
ATOM 640 N N . LEU A 1 82 ? -24.367 -5.873 -1.277 1.00 94.62 82 LEU A N 1
ATOM 641 C CA . LEU A 1 82 ? -23.225 -6.095 -0.383 1.00 94.62 82 LEU A CA 1
ATOM 642 C C . LEU A 1 82 ? -23.610 -6.038 1.103 1.00 94.62 82 LEU A C 1
ATOM 644 O O . LEU A 1 82 ? -22.904 -6.629 1.928 1.00 94.62 82 LEU A O 1
ATOM 648 N N . ALA A 1 83 ? -24.751 -5.430 1.453 1.00 93.50 83 ALA A N 1
ATOM 649 C CA . ALA A 1 83 ? -25.239 -5.355 2.830 1.00 93.50 83 ALA A CA 1
ATOM 650 C C . ALA A 1 83 ? -25.371 -6.743 3.478 1.00 93.50 83 ALA A C 1
ATOM 652 O O . ALA A 1 83 ? -24.922 -6.942 4.607 1.00 93.50 83 ALA A O 1
ATOM 653 N N . GLN A 1 84 ? -25.895 -7.735 2.746 1.00 90.56 84 GLN A N 1
ATOM 654 C CA . GLN A 1 84 ? -26.061 -9.103 3.261 1.00 90.56 84 GLN A CA 1
ATOM 655 C C . GLN A 1 84 ? -24.713 -9.800 3.530 1.00 90.56 84 GLN A C 1
ATOM 657 O O . GLN A 1 84 ? -24.588 -10.602 4.459 1.00 90.56 84 GLN A O 1
ATOM 662 N N . TYR A 1 85 ? -23.681 -9.484 2.740 1.00 88.81 85 TYR A N 1
ATOM 663 C CA . TYR A 1 85 ? -22.336 -10.032 2.923 1.00 88.81 85 TYR A CA 1
ATOM 664 C C . TYR A 1 85 ? -21.636 -9.387 4.106 1.00 88.81 85 TYR A C 1
ATOM 666 O O . TYR A 1 85 ? -20.991 -10.088 4.889 1.00 88.81 85 TYR A O 1
ATOM 674 N N . MET A 1 86 ? -21.801 -8.073 4.263 1.00 90.50 86 MET A N 1
ATOM 675 C CA . MET A 1 86 ? -21.308 -7.359 5.430 1.00 90.50 86 MET A CA 1
ATOM 676 C C . MET A 1 86 ? -21.968 -7.905 6.698 1.00 90.50 86 MET A C 1
ATOM 678 O O . MET A 1 86 ? -21.267 -8.263 7.641 1.00 90.50 86 MET A O 1
ATOM 682 N N . GLU A 1 87 ? -23.287 -8.099 6.686 1.00 91.19 87 GLU A N 1
ATOM 683 C CA . GLU A 1 87 ? -24.018 -8.690 7.805 1.00 91.19 87 GLU A CA 1
ATOM 684 C C . GLU A 1 87 ? -23.495 -10.094 8.149 1.00 91.19 87 GLU A C 1
ATOM 686 O O . GLU A 1 87 ? -23.170 -10.371 9.305 1.00 91.19 87 GLU A O 1
ATOM 691 N N . LYS A 1 88 ? -23.331 -10.974 7.151 1.00 89.12 88 LYS A N 1
ATOM 692 C CA . LYS A 1 88 ? -22.742 -12.310 7.344 1.00 89.12 88 LYS A CA 1
ATOM 693 C C . LYS A 1 88 ? -21.339 -12.228 7.957 1.00 89.12 88 LYS A C 1
ATOM 695 O O . LYS A 1 88 ? -21.035 -12.994 8.871 1.00 89.12 88 LYS A O 1
ATOM 700 N N . ALA A 1 89 ? -20.502 -11.300 7.494 1.00 87.88 89 ALA A N 1
ATOM 701 C CA . ALA A 1 89 ? -19.155 -11.099 8.024 1.00 87.88 89 ALA A CA 1
ATOM 702 C C . ALA A 1 89 ? -19.169 -10.614 9.485 1.00 87.88 89 ALA A C 1
ATOM 704 O O . ALA A 1 89 ? -18.398 -11.123 10.300 1.00 87.88 89 ALA A O 1
ATOM 705 N N . PHE A 1 90 ? -20.079 -9.704 9.848 1.00 90.69 90 PHE A N 1
ATOM 706 C CA . PHE A 1 90 ? -20.255 -9.274 11.238 1.00 90.69 90 PHE A CA 1
ATOM 707 C C . PHE A 1 90 ? -20.776 -10.388 12.135 1.00 90.69 90 PHE A C 1
ATOM 709 O O . PHE A 1 90 ? -20.267 -10.535 13.243 1.00 90.69 90 PHE A O 1
ATOM 716 N N . ARG A 1 91 ? -21.731 -11.207 11.676 1.00 89.94 91 ARG A N 1
ATOM 717 C CA . ARG A 1 91 ? -22.211 -12.363 12.453 1.00 89.94 91 ARG A CA 1
ATOM 718 C C . ARG A 1 91 ? -21.066 -13.320 12.783 1.00 89.94 91 ARG A C 1
ATOM 720 O O . ARG A 1 91 ? -20.891 -13.670 13.945 1.00 89.94 91 ARG A O 1
ATOM 727 N N . LEU A 1 92 ? -20.239 -13.664 11.791 1.00 87.31 92 LEU A N 1
ATOM 728 C CA . LEU A 1 92 ? -19.056 -14.508 12.000 1.00 87.31 92 LEU A CA 1
ATOM 729 C C . LEU A 1 92 ? -18.078 -13.885 13.004 1.00 87.31 92 LEU A C 1
ATOM 731 O O . LEU A 1 92 ? -17.586 -14.582 13.890 1.00 87.31 92 LEU A O 1
ATOM 735 N N . ARG A 1 93 ? -17.840 -12.570 12.908 1.00 85.62 93 ARG A N 1
ATOM 736 C CA . ARG A 1 93 ? -16.976 -11.848 13.851 1.00 85.62 93 ARG A CA 1
ATOM 737 C C . ARG A 1 93 ? -17.550 -11.836 15.268 1.00 85.62 93 ARG A C 1
ATOM 739 O O . ARG A 1 93 ? -16.807 -12.066 16.214 1.00 85.62 93 ARG A O 1
ATOM 746 N N . CYS A 1 94 ? -18.856 -11.632 15.424 1.00 88.75 94 CYS A N 1
ATOM 747 C CA . CYS A 1 94 ? -19.535 -11.702 16.721 1.00 88.75 94 CYS A CA 1
ATOM 748 C C . CYS A 1 94 ? -19.425 -13.105 17.333 1.00 88.75 94 CYS A C 1
ATOM 750 O O . CYS A 1 94 ? -19.109 -13.249 18.512 1.00 88.75 94 CYS A O 1
ATOM 752 N N . ASP A 1 95 ? -19.634 -14.151 16.533 1.00 87.75 95 ASP A N 1
ATOM 753 C CA . ASP A 1 95 ? -19.517 -15.535 16.995 1.00 87.75 95 ASP A CA 1
ATOM 754 C C . ASP A 1 95 ? -18.086 -15.890 17.406 1.00 87.75 95 ASP A C 1
ATOM 756 O O . ASP A 1 95 ? -17.890 -16.621 18.380 1.00 87.75 95 ASP A O 1
ATOM 760 N N . ALA A 1 96 ? -17.086 -15.370 16.694 1.00 83.94 96 ALA A N 1
ATOM 761 C CA . ALA A 1 96 ? -15.685 -15.518 17.068 1.00 83.94 96 ALA A CA 1
ATOM 762 C C . ALA A 1 96 ? -15.353 -14.752 18.355 1.00 83.94 96 ALA A C 1
ATOM 764 O O . ALA A 1 96 ? -14.763 -15.322 19.275 1.00 83.94 96 ALA A O 1
ATOM 765 N N . PHE A 1 97 ? -15.804 -13.499 18.457 1.00 83.25 97 PHE A N 1
ATOM 766 C CA . PHE A 1 97 ? -15.620 -12.644 19.630 1.00 83.25 97 PHE A CA 1
ATOM 767 C C . PHE A 1 97 ? -16.171 -13.294 20.906 1.00 83.25 97 PHE A C 1
ATOM 769 O O . PHE A 1 97 ? -15.518 -13.284 21.944 1.00 83.25 97 PHE A O 1
ATOM 776 N N . ARG A 1 98 ? -17.334 -13.953 20.826 1.00 84.94 98 ARG A N 1
ATOM 777 C CA . ARG A 1 98 ? -17.936 -14.680 21.959 1.00 84.94 98 ARG A CA 1
ATOM 778 C C . ARG A 1 98 ? -17.150 -15.923 22.392 1.00 84.94 98 ARG A C 1
ATOM 780 O O . ARG A 1 98 ? -17.280 -16.353 23.535 1.00 84.94 98 ARG A O 1
ATOM 787 N N . LYS A 1 99 ? -16.375 -16.536 21.491 1.00 83.19 99 LYS A N 1
ATOM 788 C CA . LYS A 1 99 ? -15.642 -17.791 21.745 1.00 83.19 99 LYS A CA 1
ATOM 789 C C . LYS A 1 99 ? -14.232 -17.569 22.283 1.00 83.19 99 LYS A C 1
ATOM 791 O O . LYS A 1 99 ? -13.654 -18.495 22.852 1.00 83.19 99 LYS A O 1
ATOM 796 N N . ILE A 1 100 ? -13.663 -16.384 22.087 1.00 72.94 100 ILE A N 1
ATOM 797 C CA . ILE A 1 100 ? -12.270 -16.099 22.426 1.00 72.94 100 ILE A CA 1
ATOM 798 C C . ILE A 1 100 ? -12.219 -15.279 23.718 1.00 72.94 100 ILE A C 1
ATOM 800 O O . ILE A 1 100 ? -12.907 -14.267 23.830 1.00 72.94 100 ILE A O 1
ATOM 804 N N . PRO A 1 101 ? -11.413 -15.684 24.719 1.00 63.47 101 PRO A N 1
ATOM 805 C CA . PRO A 1 101 ? -11.204 -14.873 25.912 1.00 63.47 101 PRO A CA 1
ATOM 806 C C . PRO A 1 101 ? -10.700 -13.478 25.526 1.00 63.47 101 PRO A C 1
ATOM 808 O O . PRO A 1 101 ? -9.759 -13.374 24.740 1.00 63.47 101 PRO A O 1
ATOM 811 N N . ARG A 1 102 ? -11.271 -12.428 26.136 1.00 56.53 102 ARG A N 1
ATOM 812 C CA . ARG A 1 102 ? -11.039 -10.988 25.862 1.00 56.53 102 ARG A CA 1
ATOM 813 C C . ARG A 1 102 ? -9.568 -10.520 25.820 1.00 56.53 102 ARG A C 1
ATOM 815 O O . ARG A 1 102 ? -9.311 -9.374 25.486 1.00 56.53 102 ARG A O 1
ATOM 822 N N . HIS A 1 103 ? -8.607 -11.374 26.161 1.00 49.66 103 HIS A N 1
ATOM 823 C CA . HIS A 1 103 ? -7.178 -11.060 26.249 1.00 49.66 103 HIS A CA 1
ATOM 824 C C . HIS A 1 103 ? -6.339 -11.598 25.079 1.00 49.66 103 HIS A C 1
ATOM 826 O O . HIS A 1 103 ? -5.115 -11.499 25.122 1.00 49.66 103 HIS A O 1
ATOM 832 N N . ARG A 1 104 ? -6.949 -12.201 24.049 1.00 48.53 104 ARG A N 1
ATOM 833 C CA . ARG A 1 104 ? -6.235 -12.576 22.819 1.00 48.53 104 ARG A CA 1
ATOM 834 C C . ARG A 1 104 ? -6.698 -11.705 21.662 1.00 48.53 104 ARG A C 1
ATOM 836 O O . ARG A 1 104 ? -7.853 -11.777 21.258 1.00 48.53 104 ARG A O 1
ATOM 843 N N . THR A 1 105 ? -5.772 -10.909 21.137 1.00 48.84 105 THR A N 1
ATOM 844 C CA . THR A 1 105 ? -5.948 -10.159 19.896 1.00 48.84 105 THR A CA 1
ATOM 845 C C . THR A 1 105 ? -6.234 -11.126 18.749 1.00 48.84 105 THR A C 1
ATOM 847 O O . THR A 1 105 ? -5.559 -12.145 18.571 1.00 48.84 105 THR A O 1
ATOM 850 N N . TYR A 1 106 ? -7.294 -10.829 18.002 1.00 48.53 106 TYR A N 1
ATOM 851 C CA . TYR A 1 106 ? -7.779 -11.640 16.894 1.00 48.53 106 TYR A CA 1
ATOM 852 C C . TYR A 1 106 ? -6.882 -11.407 15.671 1.00 48.53 106 TYR A C 1
ATOM 854 O O . TYR A 1 106 ? -7.151 -10.544 14.835 1.00 48.53 106 TYR A O 1
ATOM 862 N N . ASN A 1 107 ? -5.763 -12.130 15.595 1.00 43.22 107 ASN A N 1
ATOM 863 C CA . ASN A 1 107 ? -4.868 -12.042 14.446 1.00 43.22 107 ASN A CA 1
ATOM 864 C C . ASN A 1 107 ? -5.464 -12.816 13.255 1.00 43.22 107 ASN A C 1
ATOM 866 O O . ASN A 1 107 ? -5.584 -14.037 13.296 1.00 43.22 107 ASN A O 1
ATOM 870 N N . SER A 1 108 ? -5.818 -12.057 12.211 1.00 47.56 108 SER A N 1
ATOM 871 C CA . SER A 1 108 ? -5.963 -12.475 10.805 1.00 47.56 108 SER A CA 1
ATOM 872 C C . SER A 1 108 ? -6.988 -13.567 10.449 1.00 47.56 108 SER A C 1
ATOM 874 O O . SER A 1 108 ? -6.627 -14.546 9.799 1.00 47.56 108 SER A O 1
ATOM 876 N N . ASP A 1 109 ? -8.271 -13.385 10.772 1.00 55.31 109 ASP A N 1
ATOM 877 C CA . ASP A 1 109 ? -9.333 -14.271 10.265 1.00 55.31 109 ASP A CA 1
ATOM 878 C C . ASP A 1 109 ? -10.164 -13.645 9.130 1.00 55.31 109 ASP A C 1
ATOM 880 O O . ASP A 1 109 ? -10.361 -12.429 9.054 1.00 55.31 109 ASP A O 1
ATOM 884 N N . PHE A 1 110 ? -10.673 -14.536 8.268 1.00 53.16 110 PHE A N 1
ATOM 885 C CA . PHE A 1 110 ? -11.547 -14.375 7.090 1.00 53.16 110 PHE A CA 1
ATOM 886 C C . PHE A 1 110 ? -12.488 -13.150 7.080 1.00 53.16 110 PHE A C 1
ATOM 888 O O . PHE A 1 110 ? -12.690 -12.533 6.033 1.00 53.16 110 PHE A O 1
ATOM 895 N N . SER A 1 111 ? -13.067 -12.772 8.226 1.00 60.75 111 SER A N 1
ATOM 896 C CA . SER A 1 111 ? -13.964 -11.616 8.344 1.00 60.75 111 SER A CA 1
ATOM 897 C C . SER A 1 111 ? -13.251 -10.273 8.186 1.00 60.75 111 SER A C 1
ATOM 899 O O . SER A 1 111 ? -13.821 -9.346 7.617 1.00 60.75 111 SER A O 1
ATOM 901 N N . ASN A 1 112 ? -12.014 -10.145 8.668 1.00 69.38 112 ASN A N 1
ATOM 902 C CA . ASN A 1 112 ? -11.323 -8.856 8.751 1.00 69.38 112 ASN A CA 1
ATOM 903 C C . ASN A 1 112 ? -10.922 -8.342 7.367 1.00 69.38 112 ASN A C 1
ATOM 905 O O . ASN A 1 112 ? -11.057 -7.155 7.073 1.00 69.38 112 ASN A O 1
ATOM 909 N N . ASP A 1 113 ? -10.510 -9.252 6.491 1.00 74.50 113 ASP A N 1
ATOM 910 C CA . ASP A 1 113 ? -10.074 -8.931 5.137 1.00 74.50 113 ASP A CA 1
ATOM 911 C C . ASP A 1 113 ? -11.219 -8.499 4.212 1.00 74.50 113 ASP A C 1
ATOM 913 O O . ASP A 1 113 ? -11.067 -7.559 3.416 1.00 74.50 113 ASP A O 1
ATOM 917 N N . LEU A 1 114 ? -12.375 -9.162 4.327 1.00 80.06 114 LEU A N 1
ATOM 918 C CA . LEU A 1 114 ? -13.578 -8.796 3.582 1.00 80.06 114 LEU A CA 1
ATOM 919 C C . LEU A 1 114 ? -14.179 -7.496 4.120 1.00 80.06 114 LEU A C 1
ATOM 921 O O . LEU A 1 114 ? -14.455 -6.597 3.330 1.00 80.06 114 LEU A O 1
ATOM 925 N N . LEU A 1 115 ? -14.311 -7.355 5.445 1.00 86.81 115 LEU A N 1
ATOM 926 C CA . LEU A 1 115 ? -14.794 -6.122 6.074 1.00 86.81 115 LEU A CA 1
ATOM 927 C C . LEU A 1 115 ? -13.901 -4.924 5.736 1.00 86.81 115 LEU A C 1
ATOM 929 O O . LEU A 1 115 ? -14.413 -3.848 5.442 1.00 86.81 115 LEU A O 1
ATOM 933 N N . GLY A 1 116 ? -12.579 -5.112 5.702 1.00 86.75 116 GLY A N 1
ATOM 934 C CA . GLY A 1 116 ? -11.644 -4.076 5.267 1.00 86.75 116 GLY A CA 1
ATOM 935 C C . GLY A 1 116 ? -11.848 -3.659 3.807 1.00 86.75 116 GLY A C 1
ATOM 936 O O . GLY A 1 116 ? -11.762 -2.474 3.495 1.00 86.75 116 GLY A O 1
ATOM 937 N N . SER A 1 117 ? -12.169 -4.607 2.921 1.00 88.94 117 SER A N 1
ATOM 938 C CA . SER A 1 117 ? -12.410 -4.322 1.497 1.00 88.94 117 SER A CA 1
ATOM 939 C C . SER A 1 117 ? -13.782 -3.671 1.266 1.00 88.94 117 SER A C 1
ATOM 941 O O . SER A 1 117 ? -13.867 -2.705 0.517 1.00 88.94 117 SER A O 1
ATOM 943 N N . LEU A 1 118 ? -14.827 -4.122 1.970 1.00 91.31 118 LEU A N 1
ATOM 944 C CA . LEU A 1 118 ? -16.158 -3.494 1.973 1.00 91.31 118 LEU A CA 1
ATOM 945 C C . LEU A 1 118 ? -16.112 -2.066 2.521 1.00 91.31 118 LEU A C 1
ATOM 947 O O . LEU A 1 118 ? -16.728 -1.168 1.960 1.00 91.31 118 LEU A O 1
ATOM 951 N N . LYS A 1 119 ? -15.335 -1.837 3.584 1.00 91.06 119 LYS A N 1
ATOM 952 C CA . LYS A 1 119 ? -15.073 -0.494 4.106 1.00 91.06 119 LYS A CA 1
ATOM 953 C C . LYS A 1 119 ? -14.448 0.406 3.041 1.00 91.06 119 LYS A C 1
ATOM 955 O O . LYS A 1 119 ? -14.916 1.522 2.854 1.00 91.06 119 LYS A O 1
ATOM 960 N N . GLY A 1 120 ? -13.400 -0.072 2.364 1.00 90.50 120 GLY A N 1
ATOM 961 C CA . GLY A 1 120 ? -12.749 0.676 1.284 1.00 90.50 120 GLY A CA 1
ATOM 962 C C . GLY A 1 120 ? -13.720 1.011 0.150 1.00 90.50 120 GLY A C 1
ATOM 963 O O . GLY A 1 120 ? -13.752 2.150 -0.306 1.00 90.50 120 GLY A O 1
ATOM 964 N N . PHE A 1 121 ? -14.566 0.048 -0.227 1.00 94.38 121 PHE A N 1
ATOM 965 C CA . PHE A 1 121 ? -15.625 0.239 -1.214 1.00 94.38 121 PHE A CA 1
ATOM 966 C C . PHE A 1 121 ? -16.602 1.353 -0.805 1.00 94.38 121 PHE A C 1
ATOM 968 O O . PHE A 1 121 ? -16.770 2.311 -1.549 1.00 94.38 121 PHE A O 1
ATOM 975 N N . VAL A 1 122 ? -17.182 1.293 0.397 1.00 94.81 122 VAL A N 1
ATOM 976 C CA . VAL A 1 122 ? -18.162 2.291 0.875 1.00 94.81 122 VAL A CA 1
ATOM 977 C C . VAL A 1 122 ? -17.545 3.677 1.086 1.00 94.81 122 VAL A C 1
ATOM 979 O O . VAL A 1 122 ? -18.201 4.699 0.879 1.00 94.81 122 VAL A O 1
ATOM 982 N N . ALA A 1 123 ? -16.276 3.733 1.492 1.00 92.75 123 ALA A N 1
ATOM 983 C CA . ALA A 1 123 ? -15.567 4.999 1.620 1.00 92.75 123 ALA A CA 1
ATOM 984 C C . ALA A 1 123 ? -15.453 5.715 0.268 1.00 92.75 123 ALA A C 1
ATOM 986 O O . ALA A 1 123 ? -15.653 6.931 0.203 1.00 92.75 123 ALA A O 1
ATOM 987 N N . LYS A 1 124 ? -15.164 4.946 -0.790 1.00 92.19 124 LYS A N 1
ATOM 988 C CA . LYS A 1 124 ? -14.987 5.433 -2.158 1.00 92.19 124 LYS A CA 1
ATOM 989 C C . LYS A 1 124 ? -16.309 5.700 -2.884 1.00 92.19 124 LYS A C 1
ATOM 991 O O . LYS A 1 124 ? -16.374 6.662 -3.641 1.00 92.19 124 LYS A O 1
ATOM 996 N N . HIS A 1 125 ? -17.333 4.887 -2.628 1.00 94.69 125 HIS A N 1
ATOM 997 C CA . HIS A 1 125 ? -18.617 4.901 -3.334 1.00 94.69 125 HIS A CA 1
ATOM 998 C C . HIS A 1 125 ? -19.755 5.327 -2.402 1.00 94.69 125 HIS A C 1
ATOM 1000 O O . HIS A 1 125 ? -20.301 4.516 -1.642 1.00 94.69 125 HIS A O 1
ATOM 1006 N N . ALA A 1 126 ? -20.077 6.623 -2.418 1.00 95.06 126 ALA A N 1
ATOM 1007 C CA . ALA A 1 126 ? -20.893 7.283 -1.403 1.00 95.06 126 ALA A CA 1
ATOM 1008 C C . ALA A 1 126 ? -22.354 6.814 -1.380 1.00 95.06 126 ALA A C 1
ATOM 1010 O O . ALA A 1 126 ? -22.961 6.815 -0.304 1.00 95.06 126 ALA A O 1
ATOM 1011 N N . LEU A 1 127 ? -22.887 6.345 -2.516 1.00 96.12 127 LEU A N 1
ATOM 1012 C CA . LEU A 1 127 ? -24.242 5.777 -2.619 1.00 96.12 127 LEU A CA 1
ATOM 1013 C C . LEU A 1 127 ? -24.478 4.610 -1.644 1.00 96.12 127 LEU A C 1
ATOM 1015 O O . LEU A 1 127 ? -25.601 4.364 -1.215 1.00 96.12 127 LEU A O 1
ATOM 1019 N N . ASN A 1 128 ? -23.410 3.941 -1.208 1.00 96.88 128 ASN A N 1
ATOM 1020 C CA . ASN A 1 128 ? -23.491 2.769 -0.340 1.00 96.88 128 ASN A CA 1
ATOM 1021 C C . ASN A 1 128 ? -23.475 3.074 1.159 1.00 96.88 128 ASN A C 1
ATOM 1023 O O . ASN A 1 128 ? -23.625 2.175 1.990 1.00 96.88 128 ASN A O 1
ATOM 1027 N N . ARG A 1 129 ? -23.235 4.333 1.534 1.00 95.38 129 ARG A N 1
ATOM 1028 C CA . ARG A 1 129 ? -23.027 4.710 2.937 1.00 95.38 129 ARG A CA 1
ATOM 1029 C C . ARG A 1 129 ? -24.290 4.522 3.772 1.00 95.38 129 ARG A C 1
ATOM 1031 O O . ARG A 1 129 ? -24.187 4.129 4.931 1.00 95.38 129 ARG A O 1
ATOM 1038 N N . GLU A 1 130 ? -25.469 4.743 3.191 1.00 95.81 130 GLU A N 1
ATOM 1039 C CA . GLU A 1 130 ? -26.750 4.570 3.883 1.00 95.81 130 GLU A CA 1
ATOM 1040 C C . GLU A 1 130 ? -26.940 3.126 4.364 1.00 95.81 130 GLU A C 1
ATOM 1042 O O . GLU A 1 130 ? -26.993 2.885 5.573 1.00 95.81 130 GLU A O 1
ATOM 1047 N N . TRP A 1 131 ? -26.938 2.149 3.448 1.00 96.44 131 TRP A N 1
ATOM 1048 C CA . TRP A 1 131 ? -27.115 0.742 3.821 1.00 96.44 131 TRP A CA 1
ATOM 1049 C C . TRP A 1 131 ? -25.973 0.233 4.708 1.00 96.44 131 TRP A C 1
ATOM 1051 O O . TRP A 1 131 ? -26.197 -0.601 5.589 1.00 96.44 131 TRP A O 1
ATOM 1061 N N . PHE A 1 132 ? -24.752 0.745 4.524 1.00 95.94 132 PHE A N 1
ATOM 1062 C CA . PHE A 1 132 ? -23.605 0.414 5.369 1.00 95.94 132 PHE A CA 1
ATOM 1063 C C . PHE A 1 132 ? -23.869 0.798 6.826 1.00 95.94 132 PHE A C 1
ATOM 1065 O O . PHE A 1 132 ? -23.693 -0.019 7.735 1.00 95.94 132 PHE A O 1
ATOM 1072 N N . PHE A 1 133 ? -24.337 2.023 7.058 1.00 95.44 133 PHE A N 1
ATOM 1073 C CA . PHE A 1 133 ? -24.636 2.500 8.400 1.00 95.44 133 PHE A CA 1
ATOM 1074 C C . PHE A 1 133 ? -25.882 1.856 9.000 1.00 95.44 133 PHE A C 1
ATOM 1076 O O . PHE A 1 133 ? -25.891 1.566 10.199 1.00 95.44 133 PHE A O 1
ATOM 1083 N N . GLU A 1 134 ? -26.914 1.590 8.198 1.00 95.38 134 GLU A N 1
ATOM 1084 C CA . GLU A 1 134 ? -28.056 0.798 8.653 1.00 95.38 134 GLU A CA 1
ATOM 1085 C C . GLU A 1 134 ? -27.625 -0.585 9.131 1.00 95.38 134 GLU A C 1
ATOM 1087 O O . GLU A 1 134 ? -28.083 -1.049 10.174 1.00 95.38 134 GLU A O 1
ATOM 1092 N N . MET A 1 135 ? -26.736 -1.244 8.387 1.00 94.62 135 MET A N 1
ATOM 1093 C CA . MET A 1 135 ? -26.227 -2.557 8.754 1.00 94.62 135 MET A CA 1
ATOM 1094 C C . MET A 1 135 ? -25.426 -2.474 10.058 1.00 94.62 135 MET A C 1
ATOM 1096 O O . MET A 1 135 ? -25.666 -3.277 10.957 1.00 94.62 135 MET A O 1
ATOM 1100 N N . LEU A 1 136 ? -24.552 -1.471 10.223 1.00 93.94 136 LEU A N 1
ATOM 1101 C CA . LEU A 1 136 ? -23.784 -1.300 11.463 1.00 93.94 136 LEU A CA 1
ATOM 1102 C C . LEU A 1 136 ? -24.703 -1.133 12.679 1.00 93.94 136 LEU A C 1
ATOM 1104 O O . LEU A 1 136 ? -24.445 -1.731 13.720 1.00 93.94 136 LEU A O 1
ATOM 1108 N N . ASN A 1 137 ? -25.811 -0.403 12.528 1.00 93.69 137 ASN A N 1
ATOM 1109 C CA . ASN A 1 137 ? -26.817 -0.237 13.579 1.00 93.69 137 ASN A CA 1
ATOM 1110 C C . ASN A 1 137 ? -27.550 -1.547 13.945 1.00 93.69 137 ASN A C 1
ATOM 1112 O O . ASN A 1 137 ? -28.140 -1.632 15.020 1.00 93.69 137 ASN A O 1
ATOM 1116 N N . ARG A 1 138 ? -27.550 -2.564 13.070 1.00 94.12 138 ARG A N 1
ATOM 1117 C CA . ARG A 1 138 ? -28.178 -3.877 13.326 1.00 94.12 138 ARG A CA 1
ATOM 1118 C C . ARG A 1 138 ? -27.248 -4.850 14.057 1.00 94.12 138 ARG A C 1
ATOM 1120 O O . ARG A 1 138 ? -27.720 -5.872 14.558 1.00 94.12 138 ARG A O 1
ATOM 1127 N N . VAL A 1 139 ? -25.945 -4.571 14.115 1.00 93.69 139 VAL A N 1
ATOM 1128 C CA . VAL A 1 139 ? -24.977 -5.433 14.806 1.00 93.69 139 VAL A CA 1
ATOM 1129 C C . VAL A 1 139 ? -25.182 -5.313 16.318 1.00 93.69 139 VAL A C 1
ATOM 1131 O O . VAL A 1 139 ? -25.023 -4.248 16.901 1.00 93.69 139 VAL A O 1
ATOM 1134 N N . GLN A 1 140 ? -25.524 -6.430 16.962 1.00 90.81 140 GLN A N 1
ATOM 1135 C CA . GLN A 1 140 ? -25.927 -6.463 18.375 1.00 90.81 140 GLN A CA 1
ATOM 1136 C C . GLN A 1 140 ? -24.772 -6.385 19.381 1.00 90.81 140 GLN A C 1
ATOM 1138 O O . GLN A 1 140 ? -25.040 -6.281 20.570 1.00 90.81 140 GLN A O 1
ATOM 1143 N N . GLU A 1 141 ? -23.516 -6.488 18.937 1.00 93.50 141 GLU A N 1
ATOM 1144 C CA . GLU A 1 141 ? -22.329 -6.510 19.803 1.00 93.50 141 GLU A CA 1
ATOM 1145 C C . GLU A 1 141 ? -21.567 -5.173 19.698 1.00 93.50 141 GLU A C 1
ATOM 1147 O O . GLU A 1 141 ? -20.737 -5.020 18.793 1.00 93.50 141 GLU A O 1
ATOM 1152 N N . PRO A 1 142 ? -21.792 -4.202 20.611 1.00 93.94 142 PRO A N 1
ATOM 1153 C CA . PRO A 1 142 ? -21.171 -2.878 20.541 1.00 93.94 142 PRO A CA 1
ATOM 1154 C C . PRO A 1 142 ? -19.643 -2.924 20.515 1.00 93.94 142 PRO A C 1
ATOM 1156 O O . PRO A 1 142 ? -19.019 -2.146 19.803 1.00 93.94 142 PRO A O 1
ATOM 1159 N N . ALA A 1 143 ? -19.028 -3.873 21.226 1.00 91.38 143 ALA A N 1
ATOM 1160 C CA . ALA A 1 143 ? -17.576 -4.041 21.231 1.00 91.38 143 ALA A CA 1
ATOM 1161 C C . ALA A 1 143 ? -17.017 -4.380 19.835 1.00 91.38 143 ALA A C 1
ATOM 1163 O O . ALA A 1 143 ? -15.989 -3.839 19.438 1.00 91.38 143 ALA A O 1
ATOM 1164 N N . VAL A 1 144 ? -17.721 -5.216 19.061 1.00 90.69 144 VAL A N 1
ATOM 1165 C CA . VAL A 1 144 ? -17.312 -5.601 17.698 1.00 90.69 144 VAL A CA 1
ATOM 1166 C C . VAL A 1 144 ? -17.447 -4.423 16.734 1.00 90.69 144 VAL A C 1
ATOM 1168 O O . VAL A 1 144 ? -16.569 -4.195 15.900 1.00 90.69 144 VAL A O 1
ATOM 1171 N N . VAL A 1 145 ? -18.537 -3.658 16.850 1.00 93.81 145 VAL A N 1
ATOM 1172 C CA . VAL A 1 145 ? -18.738 -2.441 16.050 1.00 93.81 145 VAL A CA 1
ATOM 1173 C C . VAL A 1 145 ? -17.683 -1.397 16.402 1.00 93.81 145 VAL A C 1
ATOM 1175 O O . VAL A 1 145 ? -17.083 -0.819 15.502 1.00 93.81 145 VAL A O 1
ATOM 1178 N N . SER A 1 146 ? -17.410 -1.200 17.693 1.00 93.62 146 SER A N 1
ATOM 1179 C CA . SER A 1 146 ? -16.390 -0.272 18.173 1.00 93.62 146 SER A CA 1
ATOM 1180 C C . SER A 1 146 ? -15.018 -0.622 17.616 1.00 93.62 146 SER A C 1
ATOM 1182 O O . SER A 1 146 ? -14.381 0.237 17.028 1.00 93.62 146 SER A O 1
ATOM 1184 N N . GLU A 1 147 ? -14.586 -1.880 17.717 1.00 89.31 147 GLU A N 1
ATOM 1185 C CA . GLU A 1 147 ? -13.306 -2.339 17.165 1.00 89.31 147 GLU A CA 1
ATOM 1186 C C . GLU A 1 147 ? -13.211 -2.073 15.649 1.00 89.31 147 GLU A C 1
ATOM 1188 O O . GLU A 1 147 ? -12.208 -1.557 15.145 1.00 89.31 147 GLU A O 1
ATOM 1193 N N . PHE A 1 148 ? -14.281 -2.366 14.903 1.00 90.75 148 PHE A N 1
ATOM 1194 C CA . PHE A 1 148 ? -14.339 -2.081 13.470 1.00 90.75 148 PHE A CA 1
ATOM 1195 C C . PHE A 1 148 ? -14.247 -0.577 13.169 1.00 90.75 148 PHE A C 1
ATOM 1197 O O . PHE A 1 148 ? -13.484 -0.178 12.289 1.00 90.75 148 PHE A O 1
ATOM 1204 N N . LEU A 1 149 ? -14.978 0.274 13.893 1.00 93.00 149 LEU A N 1
ATOM 1205 C CA . LEU A 1 149 ? -14.934 1.728 13.707 1.00 93.00 149 LEU A CA 1
ATOM 1206 C C . LEU A 1 149 ? -13.570 2.307 14.103 1.00 93.00 149 LEU A C 1
ATOM 1208 O O . LEU A 1 149 ? -12.989 3.068 13.337 1.00 93.00 149 LEU A O 1
ATOM 1212 N N . THR A 1 150 ? -13.019 1.894 15.243 1.00 91.00 150 THR A N 1
ATOM 1213 C CA . THR A 1 150 ? -11.709 2.317 15.753 1.00 91.00 150 THR A CA 1
ATOM 1214 C C . THR A 1 150 ? -10.598 1.995 14.770 1.00 91.00 150 THR A C 1
ATOM 1216 O O . THR A 1 150 ? -9.848 2.885 14.376 1.00 91.00 150 THR A O 1
ATOM 1219 N N . THR A 1 151 ? -10.537 0.748 14.294 1.00 86.94 151 THR A N 1
ATOM 1220 C CA . THR A 1 151 ? -9.562 0.379 13.263 1.00 86.94 151 THR A CA 1
ATOM 1221 C C . THR A 1 151 ? -9.788 1.167 11.980 1.00 86.94 151 THR A C 1
ATOM 1223 O O . THR A 1 151 ? -8.837 1.403 11.256 1.00 86.94 151 THR A O 1
ATOM 1226 N N . SER A 1 152 ? -11.004 1.629 11.686 1.00 87.31 152 SER A N 1
ATOM 1227 C CA . SER A 1 152 ? -11.307 2.397 10.476 1.00 87.31 152 SER A CA 1
ATOM 1228 C C . SER A 1 152 ? -10.846 3.852 10.510 1.00 87.31 152 SER A C 1
ATOM 1230 O O . SER A 1 152 ? -10.570 4.391 9.441 1.00 87.31 152 SER A O 1
ATOM 1232 N N . LEU A 1 153 ? -10.703 4.459 11.691 1.00 86.06 153 LEU A N 1
ATOM 1233 C CA . LEU A 1 153 ? -10.298 5.862 11.837 1.00 86.06 153 LEU A CA 1
ATOM 1234 C C . LEU A 1 153 ? -8.851 6.145 11.425 1.00 86.06 153 LEU A C 1
ATOM 1236 O O . LEU A 1 153 ? -8.531 7.293 11.166 1.00 86.06 153 LEU A O 1
ATOM 1240 N N . ASN A 1 154 ? -7.990 5.133 11.326 1.00 71.19 154 ASN A N 1
ATOM 1241 C CA . ASN A 1 154 ? -6.569 5.319 10.999 1.00 71.19 154 ASN A CA 1
ATOM 1242 C C . ASN A 1 154 ? -6.223 4.976 9.539 1.00 71.19 154 ASN A C 1
ATOM 1244 O O . ASN A 1 154 ? -5.052 4.835 9.197 1.00 71.19 154 ASN A O 1
ATOM 1248 N N . TYR A 1 155 ? -7.225 4.799 8.676 1.00 72.56 155 TYR A N 1
ATOM 1249 C CA . TYR A 1 155 ? -7.018 4.560 7.246 1.00 72.56 155 TYR A CA 1
ATOM 1250 C C . TYR A 1 155 ? -7.264 5.858 6.480 1.00 72.56 155 TYR A C 1
ATOM 1252 O O . TYR A 1 155 ? -8.154 6.612 6.863 1.00 72.56 155 TYR A O 1
ATOM 1260 N N . GLY A 1 156 ? -6.508 6.102 5.404 1.00 75.00 156 GLY A N 1
ATOM 1261 C CA . GLY A 1 156 ? -6.680 7.248 4.497 1.00 75.00 156 GLY A CA 1
ATOM 1262 C C . GLY A 1 156 ? -8.012 7.209 3.742 1.00 75.00 156 GLY A C 1
ATOM 1263 O O . GLY A 1 156 ? -8.053 6.958 2.543 1.00 75.00 156 GLY A O 1
ATOM 1264 N N . LEU A 1 157 ? -9.113 7.361 4.473 1.00 85.62 157 LEU A N 1
ATOM 1265 C CA . LEU A 1 157 ? -10.476 7.445 3.969 1.00 85.62 157 LEU A CA 1
ATOM 1266 C C . LEU A 1 157 ? -10.802 8.905 3.639 1.00 85.62 157 LEU A C 1
ATOM 1268 O O . LEU A 1 157 ? -10.142 9.821 4.124 1.00 85.62 157 LEU A O 1
ATOM 1272 N N . ALA A 1 158 ? -11.854 9.120 2.848 1.00 87.12 158 ALA A N 1
ATOM 1273 C CA . ALA A 1 158 ? -12.386 10.460 2.634 1.00 87.12 158 ALA A CA 1
ATOM 1274 C C . ALA A 1 158 ? -12.760 11.106 3.982 1.00 87.12 158 ALA A C 1
ATOM 1276 O O . ALA A 1 158 ? -13.403 10.463 4.819 1.00 87.12 158 ALA A O 1
ATOM 1277 N N . GLU A 1 159 ? -12.354 12.363 4.182 1.00 89.62 159 GLU A N 1
ATOM 1278 C CA . GLU A 1 159 ? -12.476 13.089 5.455 1.00 89.62 159 GLU A CA 1
ATOM 1279 C C . GLU A 1 159 ? -13.918 13.093 5.986 1.00 89.62 159 GLU A C 1
ATOM 1281 O O . GLU A 1 159 ? -14.165 12.829 7.163 1.00 89.62 159 GLU A O 1
ATOM 1286 N N . ASP A 1 160 ? -14.891 13.300 5.098 1.00 92.69 160 ASP A N 1
ATOM 1287 C CA . ASP A 1 160 ? -16.314 13.332 5.427 1.00 92.69 160 ASP A CA 1
ATOM 1288 C C . ASP A 1 160 ? -16.849 11.970 5.902 1.00 92.69 160 ASP A C 1
ATOM 1290 O O . ASP A 1 160 ? -17.691 11.898 6.801 1.00 92.69 160 ASP A O 1
ATOM 1294 N N . PHE A 1 161 ? -16.361 10.873 5.322 1.00 92.56 161 PHE A N 1
ATOM 1295 C CA . PHE A 1 161 ? -16.705 9.521 5.751 1.00 92.56 161 PHE A CA 1
ATOM 1296 C C . PHE A 1 161 ? -16.030 9.174 7.076 1.00 92.56 161 PHE A C 1
ATOM 1298 O O . PHE A 1 161 ? -16.664 8.608 7.967 1.00 92.56 161 PHE A O 1
ATOM 1305 N N . GLN A 1 162 ? -14.765 9.556 7.237 1.00 92.25 162 GLN A N 1
ATOM 1306 C CA . GLN A 1 162 ? -14.014 9.360 8.473 1.00 92.25 162 GLN A CA 1
ATOM 1307 C C . GLN A 1 162 ? -14.673 10.104 9.646 1.00 92.25 162 GLN A C 1
ATOM 1309 O O . GLN A 1 162 ? -14.848 9.517 10.714 1.00 92.25 162 GLN A O 1
ATOM 1314 N N . GLN A 1 163 ? -15.160 11.329 9.417 1.00 93.44 163 GLN A N 1
ATOM 1315 C CA . GLN A 1 163 ? -15.907 12.104 10.409 1.00 93.44 163 GLN A CA 1
ATOM 1316 C C . GLN A 1 163 ? -17.228 11.416 10.799 1.00 93.44 163 GLN A C 1
ATOM 1318 O O . GLN A 1 163 ? -17.564 11.353 11.980 1.00 93.44 163 GLN A O 1
ATOM 1323 N N . GLN A 1 164 ? -17.951 10.820 9.843 1.00 94.88 164 GLN A N 1
ATOM 1324 C CA . GLN A 1 164 ? -19.168 10.045 10.135 1.00 94.88 164 GLN A CA 1
ATOM 1325 C C . GLN A 1 164 ? -18.884 8.781 10.960 1.00 94.88 164 GLN A C 1
ATOM 1327 O O . GLN A 1 164 ? -19.646 8.452 11.873 1.00 94.88 164 GLN A O 1
ATOM 1332 N N . LEU A 1 165 ? -17.796 8.064 10.656 1.00 94.69 165 LEU A N 1
ATOM 1333 C CA . LEU A 1 165 ? -17.356 6.910 11.447 1.00 94.69 165 LEU A CA 1
ATOM 1334 C C . LEU A 1 165 ? -16.985 7.333 12.871 1.00 94.69 165 LEU A C 1
ATOM 1336 O O . LEU A 1 165 ? -17.355 6.655 13.831 1.00 94.69 165 LEU A O 1
ATOM 1340 N N . PHE A 1 166 ? -16.297 8.467 13.001 1.00 95.38 166 PHE A N 1
ATOM 1341 C CA . PHE A 1 166 ? -15.902 9.041 14.278 1.00 95.38 166 PHE A CA 1
ATOM 1342 C C . PHE A 1 166 ? -17.108 9.408 15.141 1.00 95.38 166 PHE A C 1
ATOM 1344 O O . PHE A 1 166 ? -17.215 8.931 16.268 1.00 95.38 166 PHE A O 1
ATOM 1351 N N . ASP A 1 167 ? -18.062 10.170 14.605 1.00 95.69 167 ASP A N 1
ATOM 1352 C CA . ASP A 1 167 ? -19.260 10.588 15.345 1.00 95.69 167 ASP A CA 1
ATOM 1353 C C . ASP A 1 167 ? -20.095 9.394 15.822 1.00 95.69 167 ASP A C 1
ATOM 1355 O O . ASP A 1 167 ? -20.639 9.389 16.933 1.00 95.69 167 ASP A O 1
ATOM 1359 N N . ARG A 1 168 ? -20.149 8.333 15.011 1.00 95.88 168 ARG A N 1
ATOM 1360 C CA . ARG A 1 168 ? -20.798 7.074 15.387 1.00 95.88 168 ARG A CA 1
ATOM 1361 C C . ARG A 1 168 ? -20.047 6.332 16.480 1.00 95.88 168 ARG A C 1
ATOM 1363 O O . ARG A 1 168 ? -20.698 5.805 17.376 1.00 95.88 168 ARG A O 1
ATOM 1370 N N . LEU A 1 169 ? -18.715 6.302 16.435 1.00 96.44 169 LEU A N 1
ATOM 1371 C CA . LEU A 1 169 ? -17.911 5.703 17.498 1.00 96.44 169 LEU A CA 1
ATOM 1372 C C . LEU A 1 169 ? -18.121 6.444 18.825 1.00 96.44 169 LEU A C 1
ATOM 1374 O O . LEU A 1 169 ? -18.360 5.793 19.840 1.00 96.44 169 LEU A O 1
ATOM 1378 N N . LEU A 1 170 ? -18.112 7.782 18.814 1.00 96.62 170 LEU A N 1
ATOM 1379 C CA . LEU A 1 170 ? -18.390 8.581 20.012 1.00 96.62 170 LEU A CA 1
ATOM 1380 C C . LEU A 1 170 ? -19.778 8.266 20.583 1.00 96.62 170 LEU A C 1
ATOM 1382 O O . LEU A 1 170 ? -19.896 7.933 21.761 1.00 96.62 170 LEU A O 1
ATOM 1386 N N . THR A 1 171 ? -20.803 8.262 19.725 1.00 96.94 171 THR A N 1
ATOM 1387 C CA . THR A 1 171 ? -22.184 7.923 20.110 1.00 96.94 171 THR A CA 1
ATOM 1388 C C . THR A 1 171 ? -22.281 6.511 20.697 1.00 96.94 171 THR A C 1
ATOM 1390 O O . THR A 1 171 ? -22.977 6.286 21.687 1.00 96.94 171 THR A O 1
ATOM 1393 N N . LEU A 1 172 ? -21.575 5.542 20.109 1.00 97.06 172 LEU A N 1
ATOM 1394 C CA . LEU A 1 172 ? -21.572 4.158 20.576 1.00 97.06 172 LEU A CA 1
ATOM 1395 C C . LEU A 1 172 ? -20.948 4.031 21.972 1.00 97.06 172 LEU A C 1
ATOM 1397 O O . LEU A 1 172 ? -21.477 3.292 22.804 1.00 97.06 172 LEU A O 1
ATOM 1401 N N . ILE A 1 173 ? -19.867 4.773 22.237 1.00 97.06 173 ILE A N 1
ATOM 1402 C CA . ILE A 1 173 ? -19.198 4.840 23.544 1.00 97.06 173 ILE A CA 1
ATOM 1403 C C . ILE A 1 173 ? -20.061 5.592 24.569 1.00 97.06 173 ILE A C 1
ATOM 1405 O O . ILE A 1 173 ? -20.117 5.179 25.725 1.00 97.06 173 ILE A O 1
ATOM 1409 N N . ASP A 1 174 ? -20.754 6.669 24.179 1.00 96.50 174 ASP A N 1
ATOM 1410 C CA . ASP A 1 174 ? -21.731 7.354 25.042 1.00 96.50 174 ASP A CA 1
ATOM 1411 C C . ASP A 1 174 ? -22.828 6.388 25.512 1.00 96.50 174 ASP A C 1
ATOM 1413 O O . ASP A 1 174 ? -23.186 6.369 26.689 1.00 96.50 174 ASP A O 1
ATOM 1417 N N . GLN A 1 175 ? -23.339 5.561 24.597 1.00 96.75 175 GLN A N 1
ATOM 1418 C CA . GLN A 1 175 ? -24.401 4.593 24.880 1.00 96.75 175 GLN A CA 1
ATOM 1419 C C . GLN A 1 175 ? -23.904 3.345 25.618 1.00 96.75 175 GLN A C 1
ATOM 1421 O O . GLN A 1 175 ? -24.680 2.709 26.328 1.00 96.75 175 GLN A O 1
ATOM 1426 N N . ASN A 1 176 ? -22.629 2.982 25.455 1.00 96.81 176 ASN A N 1
ATOM 1427 C CA . ASN A 1 176 ? -22.039 1.775 26.032 1.00 96.81 176 ASN A CA 1
ATOM 1428 C C . ASN A 1 176 ? -20.641 2.076 26.608 1.00 96.81 176 ASN A C 1
ATOM 1430 O O . ASN A 1 176 ? -19.642 1.653 26.026 1.00 96.81 176 ASN A O 1
ATOM 1434 N N . PRO A 1 177 ? -20.531 2.778 27.752 1.00 95.38 177 PRO A N 1
ATOM 1435 C CA . PRO A 1 177 ? -19.238 3.225 28.283 1.00 95.38 177 PRO A CA 1
ATOM 1436 C C . PRO A 1 177 ? -18.218 2.101 28.521 1.00 95.38 177 PRO A C 1
ATOM 1438 O O . PRO A 1 177 ? -17.018 2.324 28.380 1.00 95.38 177 PRO A O 1
ATOM 1441 N N . ASP A 1 178 ? -18.691 0.887 28.817 1.00 93.38 178 ASP A N 1
ATOM 1442 C CA . ASP A 1 178 ? -17.857 -0.291 29.093 1.00 93.38 178 ASP A CA 1
ATOM 1443 C C . ASP A 1 178 ? -17.063 -0.795 27.877 1.00 93.38 178 ASP A C 1
ATOM 1445 O O . ASP A 1 178 ? -16.160 -1.619 28.035 1.00 93.38 178 ASP A O 1
ATOM 1449 N N . ILE A 1 179 ? -17.388 -0.340 26.659 1.00 94.31 179 ILE A N 1
ATOM 1450 C CA . ILE A 1 179 ? -16.617 -0.707 25.462 1.00 94.31 179 ILE A CA 1
ATOM 1451 C C . ILE A 1 179 ? -15.318 0.086 25.342 1.00 94.31 179 ILE A C 1
ATOM 1453 O O . ILE A 1 179 ? -14.480 -0.283 24.528 1.00 94.31 179 ILE A O 1
ATOM 1457 N N . LEU A 1 180 ? -15.157 1.178 26.097 1.00 95.00 180 LEU A N 1
ATOM 1458 C CA . LEU A 1 180 ? -13.974 2.025 26.025 1.00 95.00 180 LEU A CA 1
ATOM 1459 C C . LEU A 1 180 ? -12.738 1.254 26.506 1.00 95.00 180 LEU A C 1
ATOM 1461 O O . LEU A 1 180 ? -12.699 0.751 27.626 1.00 95.00 180 LEU A O 1
ATOM 1465 N N . THR A 1 181 ? -11.707 1.201 25.667 1.00 92.81 181 THR A N 1
ATOM 1466 C CA . THR A 1 181 ? -10.412 0.574 25.965 1.00 92.81 181 THR A CA 1
ATOM 1467 C C . THR A 1 181 ? -9.273 1.561 25.726 1.00 92.81 181 THR A C 1
ATOM 1469 O O . THR A 1 181 ? -9.451 2.560 25.026 1.00 92.81 181 THR A O 1
ATOM 1472 N N . LEU A 1 182 ? -8.074 1.270 26.243 1.00 91.88 182 LEU A N 1
ATOM 1473 C CA . LEU A 1 182 ? -6.885 2.091 25.969 1.00 91.88 182 LEU A CA 1
ATOM 1474 C C . LEU A 1 182 ? -6.540 2.161 24.471 1.00 91.88 182 LEU A C 1
ATOM 1476 O O . LEU A 1 182 ? -6.057 3.191 24.015 1.00 91.88 182 LEU A O 1
ATOM 1480 N N . GLU A 1 183 ? -6.857 1.127 23.688 1.00 89.88 183 GLU A N 1
ATOM 1481 C CA . GLU A 1 183 ? -6.688 1.123 22.226 1.00 89.88 183 GLU A CA 1
ATOM 1482 C C . GLU A 1 183 ? -7.635 2.095 21.520 1.00 89.88 183 GLU A C 1
ATOM 1484 O O . GLU A 1 183 ? -7.235 2.814 20.599 1.00 89.88 183 GLU A O 1
ATOM 1489 N N . ILE A 1 184 ? -8.883 2.166 21.985 1.00 92.62 184 ILE A N 1
ATOM 1490 C CA . ILE A 1 184 ? -9.857 3.136 21.485 1.00 92.62 184 ILE A CA 1
ATOM 1491 C C . ILE A 1 184 ? -9.421 4.548 21.871 1.00 92.62 184 ILE A C 1
ATOM 1493 O O . ILE A 1 184 ? -9.403 5.426 21.014 1.00 92.62 184 ILE A O 1
ATOM 1497 N N . VAL A 1 185 ? -9.015 4.762 23.129 1.00 93.81 185 VAL A N 1
ATOM 1498 C CA . VAL A 1 185 ? -8.504 6.059 23.608 1.00 93.81 185 VAL A CA 1
ATOM 1499 C C . VAL A 1 185 ? -7.307 6.507 22.769 1.00 93.81 185 VAL A C 1
ATOM 1501 O O . VAL A 1 185 ? -7.280 7.646 22.315 1.00 93.81 185 VAL A O 1
ATOM 1504 N N . GLN A 1 186 ? -6.360 5.606 22.507 1.00 90.06 186 GLN A N 1
ATOM 1505 C CA . GLN A 1 186 ? -5.203 5.861 21.652 1.00 90.06 186 GLN A CA 1
ATOM 1506 C C . GLN A 1 186 ? -5.616 6.258 20.237 1.00 90.06 186 GLN A C 1
ATOM 1508 O O . GLN A 1 186 ? -5.174 7.290 19.739 1.00 90.06 186 GLN A O 1
ATOM 1513 N N . SER A 1 187 ? -6.488 5.484 19.597 1.00 90.06 187 SER A N 1
ATOM 1514 C CA . SER A 1 187 ? -6.922 5.773 18.227 1.00 90.06 187 SER A CA 1
ATOM 1515 C C . SER A 1 187 ? -7.670 7.105 18.132 1.00 90.06 187 SER A C 1
ATOM 1517 O O . SER A 1 187 ? -7.417 7.887 17.221 1.00 90.06 187 SER A O 1
ATOM 1519 N N . LEU A 1 188 ? -8.540 7.405 19.103 1.00 92.50 188 LEU A N 1
ATOM 1520 C CA . LEU A 1 188 ? -9.219 8.700 19.196 1.00 92.50 188 LEU A CA 1
ATOM 1521 C C . LEU A 1 188 ? -8.218 9.837 19.432 1.00 92.50 188 LEU A C 1
ATOM 1523 O O . LEU A 1 188 ? -8.349 10.896 18.834 1.00 92.50 188 LEU A O 1
ATOM 1527 N N . SER A 1 189 ? -7.180 9.625 20.245 1.00 88.25 189 SER A N 1
ATOM 1528 C CA . SER A 1 189 ? -6.179 10.659 20.532 1.00 88.25 189 SER A CA 1
ATOM 1529 C C . SER A 1 189 ? -5.317 11.059 19.333 1.00 88.25 189 SER A C 1
ATOM 1531 O O . SER A 1 189 ? -4.653 12.083 19.410 1.00 88.25 189 SER A O 1
ATOM 1533 N N . TYR A 1 190 ? -5.346 10.300 18.233 1.00 85.12 190 TYR A N 1
ATOM 1534 C CA . TYR A 1 190 ? -4.674 10.661 16.980 1.00 85.12 190 TYR A CA 1
ATOM 1535 C C . TYR A 1 190 ? -5.611 11.249 15.923 1.00 85.12 190 TYR A C 1
ATOM 1537 O O . TYR A 1 190 ? -5.136 11.776 14.918 1.00 85.12 190 TYR A O 1
ATOM 1545 N N . TYR A 1 191 ? -6.926 11.193 16.135 1.00 84.38 191 TYR A N 1
ATOM 1546 C CA . TYR A 1 191 ? -7.913 11.647 15.165 1.00 84.38 191 TYR A CA 1
ATOM 1547 C C . TYR A 1 191 ? -8.713 12.833 15.704 1.00 84.38 191 TYR A C 1
ATOM 1549 O O . TYR A 1 191 ? -9.265 12.744 16.794 1.00 84.38 191 TYR A O 1
ATOM 1557 N N . ASN A 1 192 ? -8.809 13.924 14.934 1.00 79.50 192 ASN A N 1
ATOM 1558 C CA . ASN A 1 192 ? -9.547 15.144 15.299 1.00 79.50 192 ASN A CA 1
ATOM 1559 C C . ASN A 1 192 ? -9.271 15.578 16.757 1.00 79.50 192 ASN A C 1
ATOM 1561 O O . ASN A 1 192 ? -10.134 15.473 17.633 1.00 79.50 192 ASN A O 1
ATOM 1565 N N . LEU A 1 193 ? -8.021 15.998 17.004 1.00 83.50 193 LEU A N 1
ATOM 1566 C CA . LEU A 1 193 ? -7.451 16.194 18.341 1.00 83.50 193 LEU A CA 1
ATOM 1567 C C . LEU A 1 193 ? -8.378 16.963 19.281 1.00 83.50 193 LEU A C 1
ATOM 1569 O O . LEU A 1 193 ? -8.649 16.479 20.373 1.00 83.50 193 LEU A O 1
ATOM 1573 N N . ASP A 1 194 ? -8.911 18.105 18.855 1.00 88.06 194 ASP A N 1
ATOM 1574 C CA . ASP A 1 194 ? -9.709 18.969 19.727 1.00 88.06 194 ASP A CA 1
ATOM 1575 C C . ASP A 1 194 ? -10.992 18.274 20.207 1.00 88.06 194 ASP A C 1
ATOM 1577 O O . ASP A 1 194 ? -11.254 18.187 21.410 1.00 88.06 194 ASP A O 1
ATOM 1581 N N . LYS A 1 195 ? -11.762 17.695 19.277 1.00 91.38 195 LYS A N 1
ATOM 1582 C CA . LYS A 1 195 ? -13.034 17.031 19.592 1.00 91.38 195 LYS A CA 1
ATOM 1583 C C . LYS A 1 195 ? -12.825 15.731 20.366 1.00 91.38 195 LYS A C 1
ATOM 1585 O O . LYS A 1 195 ? -13.565 15.439 21.307 1.00 91.38 195 LYS A O 1
ATOM 1590 N N . SER A 1 196 ? -11.799 14.961 20.008 1.00 92.19 196 SER A N 1
ATOM 1591 C CA . SER A 1 196 ? -11.415 13.758 20.750 1.00 92.19 196 SER A CA 1
ATOM 1592 C C . SER A 1 196 ? -10.966 14.092 22.166 1.00 92.19 196 SER A C 1
ATOM 1594 O O . SER A 1 196 ? -11.371 13.413 23.107 1.00 92.19 196 SER A O 1
ATOM 1596 N N . ARG A 1 197 ? -10.173 15.152 22.354 1.00 90.50 197 ARG A N 1
ATOM 1597 C CA . ARG A 1 197 ? -9.720 15.593 23.679 1.00 90.50 197 ARG A CA 1
ATOM 1598 C C . ARG A 1 197 ? -10.887 16.038 24.547 1.00 90.50 197 ARG A C 1
ATOM 1600 O O . ARG A 1 197 ? -10.959 15.602 25.691 1.00 90.50 197 ARG A O 1
ATOM 1607 N N . GLU A 1 198 ? -11.824 16.823 24.018 1.00 93.31 198 GLU A N 1
ATOM 1608 C CA . GLU A 1 198 ? -13.044 17.199 24.744 1.00 93.31 198 GLU A CA 1
ATOM 1609 C C . GLU A 1 198 ? -13.831 15.958 25.200 1.00 93.31 198 GLU A C 1
ATOM 1611 O O . GLU A 1 198 ? -14.135 15.802 26.386 1.00 93.31 198 GLU A O 1
ATOM 1616 N N . PHE A 1 199 ? -14.079 15.023 24.279 1.00 95.56 199 PHE A N 1
ATOM 1617 C CA . PHE A 1 199 ? -14.810 13.789 24.562 1.00 95.56 199 PHE A CA 1
ATOM 1618 C C . PHE A 1 199 ? -14.118 12.896 25.607 1.00 95.56 199 PHE A C 1
ATOM 1620 O O . PHE A 1 199 ? -14.776 12.327 26.489 1.00 95.56 199 PHE A O 1
ATOM 1627 N N . LEU A 1 200 ? -12.793 12.752 25.505 1.00 95.50 200 LEU A N 1
ATOM 1628 C CA . LEU A 1 200 ? -11.986 11.918 26.394 1.00 95.50 200 LEU A CA 1
ATOM 1629 C C . LEU A 1 200 ? -11.780 12.573 27.769 1.00 95.50 200 LEU A C 1
ATOM 1631 O O . LEU A 1 200 ? -11.763 11.859 28.769 1.00 95.50 200 LEU A O 1
ATOM 1635 N N . ASN A 1 201 ? -11.699 13.906 27.853 1.00 94.38 201 ASN A N 1
ATOM 1636 C CA . ASN A 1 201 ? -11.572 14.645 29.116 1.00 94.38 201 ASN A CA 1
ATOM 1637 C C . ASN A 1 201 ? -12.766 14.405 30.050 1.00 94.38 201 ASN A C 1
ATOM 1639 O O . ASN A 1 201 ? -12.583 14.199 31.249 1.00 94.38 201 ASN A O 1
ATOM 1643 N N . ILE A 1 202 ? -13.985 14.324 29.505 1.00 96.12 202 ILE A N 1
ATOM 1644 C CA . ILE A 1 202 ? -15.196 13.974 30.274 1.00 96.12 202 ILE A CA 1
ATOM 1645 C C . ILE A 1 202 ? -15.060 12.584 30.932 1.00 96.12 202 ILE A C 1
ATOM 1647 O O . ILE A 1 202 ? -15.657 12.309 31.973 1.00 96.12 202 ILE A O 1
ATOM 1651 N N . ARG A 1 203 ? -14.234 11.709 30.350 1.00 96.31 203 ARG A N 1
ATOM 1652 C CA . ARG A 1 203 ? -14.006 10.315 30.761 1.00 96.31 203 ARG A CA 1
ATOM 1653 C C . ARG A 1 203 ? -12.645 10.091 31.406 1.00 96.31 203 ARG A C 1
ATOM 1655 O O . ARG A 1 203 ? -12.275 8.940 31.648 1.00 96.31 203 ARG A O 1
ATOM 1662 N N . LEU A 1 204 ? -11.913 11.162 31.720 1.00 95.75 204 LEU A N 1
ATOM 1663 C CA . LEU A 1 204 ? -10.534 11.087 32.196 1.00 95.75 204 LEU A CA 1
ATOM 1664 C C . LEU A 1 204 ? -10.395 10.154 33.403 1.00 95.75 204 LEU A C 1
ATOM 1666 O O . LEU A 1 204 ? -9.468 9.356 33.455 1.00 95.75 204 LEU A O 1
ATOM 1670 N N . LYS A 1 205 ? -11.360 10.172 34.329 1.00 95.88 205 LYS A N 1
ATOM 1671 C CA . LYS A 1 205 ? -11.359 9.282 35.498 1.00 95.88 205 LYS A CA 1
ATOM 1672 C C . LYS A 1 205 ? -11.338 7.794 35.119 1.00 95.88 205 LYS A C 1
ATOM 1674 O O . LYS A 1 205 ? -10.517 7.049 35.643 1.00 95.88 205 LYS A O 1
ATOM 1679 N N . SER A 1 206 ? -12.209 7.363 34.209 1.00 95.62 206 SER A N 1
ATOM 1680 C CA . SER A 1 206 ? -12.249 5.967 33.756 1.00 95.62 206 SER A CA 1
ATOM 1681 C C . SER A 1 206 ? -10.970 5.590 33.008 1.00 95.62 206 SER A C 1
ATOM 1683 O O . SER A 1 206 ? -10.450 4.493 33.183 1.00 95.62 206 SER A O 1
ATOM 1685 N N . ILE A 1 207 ? -10.423 6.515 32.212 1.00 96.00 207 ILE A N 1
ATOM 1686 C CA . ILE A 1 207 ? -9.155 6.322 31.493 1.00 96.00 207 ILE A CA 1
ATOM 1687 C C . ILE A 1 207 ? -7.990 6.168 32.479 1.00 96.00 207 ILE A C 1
ATOM 1689 O O . ILE A 1 207 ? -7.177 5.261 32.324 1.00 96.00 207 ILE A O 1
ATOM 1693 N N . LEU A 1 208 ? -7.942 6.982 33.536 1.00 95.25 208 LEU A N 1
ATOM 1694 C CA . LEU A 1 208 ? -6.959 6.856 34.613 1.00 95.25 208 LEU A CA 1
ATOM 1695 C C . LEU A 1 208 ? -7.039 5.482 35.283 1.00 95.25 208 LEU A C 1
ATOM 1697 O O . LEU A 1 208 ? -6.014 4.829 35.465 1.00 95.25 208 LEU A O 1
ATOM 1701 N N . GLU A 1 209 ? -8.244 5.016 35.614 1.00 94.75 209 GLU A N 1
ATOM 1702 C CA . GLU A 1 209 ? -8.453 3.680 36.183 1.00 94.75 209 GLU A CA 1
ATOM 1703 C C . GLU A 1 209 ? -7.966 2.576 35.231 1.00 94.75 209 GLU A C 1
ATOM 1705 O O . GLU A 1 209 ? -7.310 1.634 35.676 1.00 94.75 209 GLU A O 1
ATOM 1710 N N . MET A 1 210 ? -8.207 2.706 33.922 1.00 94.31 210 MET A N 1
ATOM 1711 C CA . MET A 1 210 ? -7.671 1.781 32.918 1.00 94.31 210 MET A CA 1
ATOM 1712 C C . MET A 1 210 ? -6.139 1.781 32.896 1.00 94.31 210 MET A C 1
ATOM 1714 O O . MET A 1 210 ? -5.538 0.713 32.986 1.00 94.31 210 MET A O 1
ATOM 1718 N N . CYS A 1 211 ? -5.496 2.951 32.850 1.00 92.81 211 CYS A N 1
ATOM 1719 C CA . CYS A 1 211 ? -4.034 3.067 32.872 1.00 92.81 211 CYS A CA 1
ATOM 1720 C C . CYS A 1 211 ? -3.425 2.456 34.145 1.00 92.81 211 CYS A C 1
ATOM 1722 O O . CYS A 1 211 ? -2.406 1.775 34.086 1.00 92.81 211 CYS A O 1
ATOM 1724 N N . LEU A 1 212 ? -4.054 2.670 35.306 1.00 91.38 212 LEU A N 1
ATOM 1725 C CA . LEU A 1 212 ? -3.566 2.170 36.595 1.00 91.38 212 LEU A CA 1
ATOM 1726 C C . LEU A 1 212 ? -3.690 0.649 36.746 1.00 91.38 212 LEU A C 1
ATOM 1728 O O . LEU A 1 212 ? -2.917 0.064 37.510 1.00 91.38 212 LEU A O 1
ATOM 1732 N N . ASN A 1 213 ? -4.659 0.047 36.052 1.00 90.19 213 ASN A N 1
ATOM 1733 C CA . ASN A 1 213 ? -4.922 -1.391 36.051 1.00 90.19 213 ASN A CA 1
ATOM 1734 C C . ASN A 1 213 ? -4.264 -2.127 34.872 1.00 90.19 213 ASN A C 1
ATOM 1736 O O . ASN A 1 213 ? -4.180 -3.356 34.903 1.00 90.19 213 ASN A O 1
ATOM 1740 N N . SER A 1 214 ? -3.798 -1.406 33.847 1.00 86.19 214 SER A N 1
ATOM 1741 C CA . SER A 1 214 ? -3.036 -1.998 32.747 1.00 86.19 214 SER A CA 1
ATOM 1742 C C . SER A 1 214 ? -1.664 -2.461 33.243 1.00 86.19 214 SER A C 1
ATOM 1744 O O . SER A 1 214 ? -1.086 -1.853 34.155 1.00 86.19 214 SER A O 1
ATOM 1746 N N . PRO A 1 215 ? -1.084 -3.519 32.649 1.00 83.75 215 PRO A N 1
ATOM 1747 C CA . PRO A 1 215 ? 0.339 -3.779 32.783 1.00 83.75 215 PRO A CA 1
ATOM 1748 C C . PRO A 1 215 ? 1.157 -2.521 32.459 1.00 83.75 215 PRO A C 1
ATOM 1750 O O . PRO A 1 215 ? 0.699 -1.602 31.781 1.00 83.75 215 PRO A O 1
ATOM 1753 N N . ARG A 1 216 ? 2.411 -2.479 32.918 1.00 74.19 216 ARG A N 1
ATOM 1754 C CA . ARG A 1 216 ? 3.374 -1.470 32.453 1.00 74.19 216 ARG A CA 1
ATOM 1755 C C . ARG A 1 216 ? 3.741 -1.767 30.997 1.00 74.19 216 ARG A C 1
ATOM 1757 O O . ARG A 1 216 ? 4.794 -2.332 30.724 1.00 74.19 216 ARG A O 1
ATOM 1764 N N . ASP A 1 217 ? 2.819 -1.464 30.097 1.00 76.31 217 ASP A N 1
ATOM 1765 C CA . ASP A 1 217 ? 2.968 -1.565 28.657 1.00 76.31 217 ASP A CA 1
ATOM 1766 C C . ASP A 1 217 ? 3.259 -0.188 28.049 1.00 76.31 217 ASP A C 1
ATOM 1768 O O . ASP A 1 217 ? 3.214 0.854 28.706 1.00 76.31 217 ASP A O 1
ATOM 1772 N N . THR A 1 218 ? 3.619 -0.192 26.771 1.00 79.06 218 THR A N 1
ATOM 1773 C CA . THR A 1 218 ? 3.947 1.022 26.023 1.00 79.06 218 THR A CA 1
ATOM 1774 C C . THR A 1 218 ? 2.723 1.881 25.717 1.00 79.06 218 THR A C 1
ATOM 1776 O O . THR A 1 218 ? 2.891 3.031 25.329 1.00 79.06 218 THR A O 1
ATOM 1779 N N . GLN A 1 219 ? 1.504 1.353 25.854 1.00 83.62 219 GLN A N 1
ATOM 1780 C CA . GLN A 1 219 ? 0.301 1.995 25.338 1.00 83.62 219 GLN A CA 1
ATOM 1781 C C . GLN A 1 219 ? -0.124 3.183 26.200 1.00 83.62 219 GLN A C 1
ATOM 1783 O O . GLN A 1 219 ? -0.301 4.285 25.679 1.00 83.62 219 GLN A O 1
ATOM 1788 N N . TRP A 1 220 ? -0.239 3.000 27.518 1.00 89.38 220 TRP A N 1
ATOM 1789 C CA . TRP A 1 220 ? -0.591 4.122 28.395 1.00 89.38 220 TRP A CA 1
ATOM 1790 C C . TRP A 1 220 ? 0.567 5.112 28.575 1.00 89.38 220 TRP A C 1
ATOM 1792 O O . TRP A 1 220 ? 0.316 6.301 28.758 1.00 89.38 220 TRP A O 1
ATOM 1802 N N . LEU A 1 221 ? 1.823 4.650 28.485 1.00 90.00 221 LEU A N 1
ATOM 1803 C CA . LEU A 1 221 ? 2.999 5.529 28.509 1.00 90.00 221 LEU A CA 1
ATOM 1804 C C . LEU A 1 221 ? 2.992 6.487 27.319 1.00 90.00 221 LEU A C 1
ATOM 1806 O O . LEU A 1 221 ? 3.204 7.678 27.502 1.00 90.00 221 LEU A O 1
ATOM 1810 N N . MET A 1 222 ? 2.681 5.980 26.127 1.00 89.56 222 MET A N 1
ATOM 1811 C CA . MET A 1 222 ? 2.552 6.792 24.920 1.00 89.56 222 MET A CA 1
ATOM 1812 C C . MET A 1 222 ? 1.376 7.772 25.014 1.00 89.56 222 MET A C 1
ATOM 1814 O O . MET A 1 222 ? 1.533 8.951 24.718 1.00 89.56 222 MET A O 1
ATOM 1818 N N . LEU A 1 223 ? 0.220 7.317 25.514 1.00 91.12 223 LEU A N 1
ATOM 1819 C CA . LEU A 1 223 ? -0.926 8.194 25.774 1.00 91.12 223 LEU A CA 1
ATOM 1820 C C . LEU A 1 223 ? -0.576 9.336 26.734 1.00 91.12 223 LEU A C 1
ATOM 1822 O O . LEU A 1 223 ? -0.947 10.475 26.480 1.00 91.12 223 LEU A O 1
ATOM 1826 N N . ALA A 1 224 ? 0.119 9.038 27.832 1.00 92.00 224 ALA A N 1
ATOM 1827 C CA . ALA A 1 224 ? 0.553 10.040 28.800 1.00 92.00 224 ALA A CA 1
ATOM 1828 C C . ALA A 1 224 ? 1.703 10.912 28.268 1.00 92.00 224 ALA A C 1
ATOM 1830 O O . ALA A 1 224 ? 1.892 12.038 28.733 1.00 92.00 224 ALA A O 1
ATOM 1831 N N . ASP A 1 225 ? 2.471 10.426 27.291 1.00 90.44 225 ASP A N 1
ATOM 1832 C CA . ASP A 1 225 ? 3.455 11.253 26.609 1.00 90.44 225 ASP A CA 1
ATOM 1833 C C . ASP A 1 225 ? 2.756 12.342 25.775 1.00 90.44 225 ASP A C 1
ATOM 1835 O O . ASP A 1 225 ? 3.030 13.529 25.944 1.00 90.44 225 ASP A O 1
ATOM 1839 N N . ASP A 1 226 ? 1.755 11.945 24.988 1.00 88.56 226 ASP A N 1
ATOM 1840 C CA . ASP A 1 226 ? 1.032 12.821 24.060 1.00 88.56 226 ASP A CA 1
ATOM 1841 C C . ASP A 1 226 ? -0.103 13.645 24.721 1.00 88.56 226 ASP A C 1
ATOM 1843 O O . ASP A 1 226 ? -0.672 14.542 24.090 1.00 88.56 226 ASP A O 1
ATOM 1847 N N . TRP A 1 227 ? -0.482 13.347 25.973 1.00 92.25 227 TRP A N 1
ATOM 1848 C CA . TRP A 1 227 ? -1.614 13.967 26.683 1.00 92.25 227 TRP A CA 1
ATOM 1849 C C . TRP A 1 227 ? -1.213 14.543 28.051 1.00 92.25 227 TRP A C 1
ATOM 1851 O O . TRP A 1 227 ? -1.137 13.823 29.050 1.00 92.25 227 TRP A O 1
ATOM 1861 N N . GLY A 1 228 ? -1.014 15.866 28.107 1.00 91.88 228 GLY A N 1
ATOM 1862 C CA . GLY A 1 228 ? -0.564 16.582 29.308 1.00 91.88 228 GLY A CA 1
ATOM 1863 C C . GLY A 1 228 ? -1.472 16.405 30.529 1.00 91.88 228 GLY A C 1
ATOM 1864 O O . GLY A 1 228 ? -0.988 16.068 31.605 1.00 91.88 228 GLY A O 1
ATOM 1865 N N . GLU A 1 229 ? -2.787 16.540 30.374 1.00 94.00 229 GLU A N 1
ATOM 1866 C CA . GLU A 1 229 ? -3.737 16.425 31.487 1.00 94.00 229 GLU A CA 1
ATOM 1867 C C . GLU A 1 229 ? -3.774 15.002 32.070 1.00 94.00 229 GLU A C 1
ATOM 1869 O O . GLU A 1 229 ? -3.802 14.819 33.289 1.00 94.00 229 GLU A O 1
ATOM 1874 N N . LEU A 1 230 ? -3.711 13.975 31.212 1.00 94.75 230 LEU A N 1
ATOM 1875 C CA . LEU A 1 230 ? -3.603 12.583 31.656 1.00 94.75 230 LEU A CA 1
ATOM 1876 C C . LEU A 1 230 ? -2.285 12.341 32.400 1.00 94.75 230 LEU A C 1
ATOM 1878 O O . LEU A 1 230 ? -2.287 11.682 33.442 1.00 94.75 230 LEU A O 1
ATOM 1882 N N . ARG A 1 231 ? -1.171 12.885 31.893 1.00 95.50 231 ARG A N 1
ATOM 1883 C CA . ARG A 1 231 ? 0.144 12.818 32.544 1.00 95.50 231 ARG A CA 1
ATOM 1884 C C . ARG A 1 231 ? 0.097 13.406 33.950 1.00 95.50 231 ARG A C 1
ATOM 1886 O O . ARG A 1 231 ? 0.554 12.757 34.889 1.00 95.50 231 ARG A O 1
ATOM 1893 N N . GLU A 1 232 ? -0.449 14.609 34.096 1.00 96.38 232 GLU A N 1
ATOM 1894 C CA . GLU A 1 232 ? -0.523 15.314 35.378 1.00 96.38 232 GLU A CA 1
ATOM 1895 C C . GLU A 1 232 ? -1.308 14.516 36.425 1.00 96.38 232 GLU A C 1
ATOM 1897 O O . GLU A 1 232 ? -0.816 14.300 37.537 1.00 96.38 232 GLU A O 1
ATOM 1902 N N . GLU A 1 233 ? -2.490 14.008 36.071 1.00 96.94 233 GLU A N 1
ATOM 1903 C CA . GLU A 1 233 ? -3.304 13.225 37.005 1.00 96.94 233 GLU A CA 1
ATOM 1904 C C . GLU A 1 233 ? -2.683 11.851 37.317 1.00 96.94 233 GLU A C 1
ATOM 1906 O O . GLU A 1 233 ? -2.706 11.414 38.470 1.00 96.94 233 GLU A O 1
ATOM 1911 N N . LEU A 1 234 ? -2.046 11.188 36.345 1.00 94.94 234 LEU A N 1
ATOM 1912 C CA . LEU A 1 234 ? -1.304 9.945 36.589 1.00 94.94 234 LEU A CA 1
ATOM 1913 C C . LEU A 1 234 ? -0.153 10.148 37.583 1.00 94.94 234 LEU A C 1
ATOM 1915 O O . LEU A 1 234 ? -0.017 9.366 38.525 1.00 94.94 234 LEU A O 1
ATOM 1919 N N . VAL A 1 235 ? 0.642 11.207 37.407 1.00 96.50 235 VAL A N 1
ATOM 1920 C CA . VAL A 1 235 ? 1.768 11.547 38.293 1.00 96.50 235 VAL A CA 1
ATOM 1921 C C . VAL A 1 235 ? 1.283 11.936 39.687 1.00 96.50 235 VAL A C 1
ATOM 1923 O O . VAL A 1 235 ? 1.898 11.570 40.686 1.00 96.50 235 VAL A O 1
ATOM 1926 N N . LYS A 1 236 ? 0.155 12.637 39.787 1.00 96.75 236 LYS A N 1
ATOM 1927 C CA . LYS A 1 236 ? -0.454 12.988 41.073 1.00 96.75 236 LYS A CA 1
ATOM 1928 C C . LYS A 1 236 ? -0.902 11.758 41.866 1.00 96.75 236 LYS A C 1
ATOM 1930 O O . LYS A 1 236 ? -0.756 11.745 43.086 1.00 96.75 236 LYS A O 1
ATOM 1935 N N . ILE A 1 237 ? -1.434 10.733 41.194 1.00 95.88 237 ILE A N 1
ATOM 1936 C CA . ILE A 1 237 ? -1.861 9.478 41.836 1.00 95.88 237 ILE A CA 1
ATOM 1937 C C . ILE A 1 237 ? -0.653 8.581 42.156 1.00 95.88 237 ILE A C 1
ATOM 1939 O O . ILE A 1 237 ? -0.597 7.993 43.236 1.00 95.88 237 ILE A O 1
ATOM 1943 N N . LYS A 1 238 ? 0.305 8.471 41.229 1.00 94.31 238 LYS A N 1
ATOM 1944 C CA . LYS A 1 238 ? 1.532 7.669 41.351 1.00 94.31 238 LYS A CA 1
ATOM 1945 C C . LYS A 1 238 ? 2.749 8.495 40.920 1.00 94.31 238 LYS A C 1
ATOM 1947 O O . LYS A 1 238 ? 3.106 8.474 39.739 1.00 94.31 238 LYS A O 1
ATOM 1952 N N . PRO A 1 239 ? 3.414 9.209 41.849 1.00 95.44 239 PRO A N 1
ATOM 1953 C CA . PRO A 1 239 ? 4.552 10.075 41.528 1.00 95.44 239 PRO A CA 1
ATOM 1954 C C . PRO A 1 239 ? 5.695 9.367 40.793 1.00 95.44 239 PRO A C 1
ATOM 1956 O O . PRO A 1 239 ? 6.392 9.987 39.991 1.00 95.44 239 PRO A O 1
ATOM 1959 N N . GLU A 1 240 ? 5.865 8.058 41.000 1.00 93.00 240 GLU A N 1
ATOM 1960 C CA . GLU A 1 240 ? 6.855 7.246 40.291 1.00 93.00 240 GLU A CA 1
ATOM 1961 C C . GLU A 1 240 ? 6.631 7.176 38.769 1.00 93.00 240 GLU A C 1
ATOM 1963 O O . GLU A 1 240 ? 7.566 6.874 38.026 1.00 93.00 240 GLU A O 1
ATOM 1968 N N . PHE A 1 241 ? 5.424 7.479 38.277 1.00 94.00 241 PHE A N 1
ATOM 1969 C CA . PHE A 1 241 ? 5.131 7.507 36.842 1.00 94.00 241 PHE A CA 1
ATOM 1970 C C . PHE A 1 241 ? 5.807 8.675 36.120 1.00 94.00 241 PHE A C 1
ATOM 1972 O O . PHE A 1 241 ? 6.065 8.557 34.926 1.00 94.00 241 PHE A O 1
ATOM 1979 N N . ALA A 1 242 ? 6.175 9.752 36.824 1.00 94.19 242 ALA A N 1
ATOM 1980 C CA . ALA A 1 242 ? 6.881 10.880 36.213 1.00 94.19 242 ALA A CA 1
ATOM 1981 C C . ALA A 1 242 ? 8.215 10.444 35.590 1.00 94.19 242 ALA A C 1
ATOM 1983 O O . ALA A 1 242 ? 8.518 10.810 34.456 1.00 94.19 242 ALA A O 1
ATOM 1984 N N . ALA A 1 243 ? 8.980 9.616 36.312 1.00 93.12 243 ALA A N 1
ATOM 1985 C CA . ALA A 1 243 ? 10.242 9.071 35.821 1.00 93.12 243 ALA A CA 1
ATOM 1986 C C . ALA A 1 243 ? 10.020 8.101 34.651 1.00 93.12 243 ALA A C 1
ATOM 1988 O O . ALA A 1 243 ? 10.708 8.202 33.644 1.00 93.12 243 ALA A O 1
ATOM 1989 N N . LEU A 1 244 ? 9.016 7.219 34.739 1.00 92.06 244 LEU A N 1
ATOM 1990 C CA . LEU A 1 244 ? 8.717 6.253 33.673 1.00 92.06 244 LEU A CA 1
ATOM 1991 C C . LEU A 1 244 ? 8.324 6.926 32.354 1.00 92.06 244 LEU A C 1
ATOM 1993 O O . LEU A 1 244 ? 8.769 6.493 31.293 1.00 92.06 244 LEU A O 1
ATOM 1997 N N . ILE A 1 245 ? 7.493 7.969 32.416 1.00 92.88 245 ILE A N 1
ATOM 1998 C CA . ILE A 1 245 ? 7.068 8.717 31.228 1.00 92.88 245 ILE A CA 1
ATOM 1999 C C . ILE A 1 245 ? 8.269 9.461 30.638 1.00 92.88 245 ILE A C 1
ATOM 2001 O O . ILE A 1 245 ? 8.511 9.347 29.443 1.00 92.88 245 ILE A O 1
ATOM 2005 N N . ALA A 1 246 ? 9.071 10.140 31.465 1.00 92.38 246 ALA A N 1
ATOM 2006 C CA . ALA A 1 246 ? 10.278 10.825 31.000 1.00 92.38 246 ALA A CA 1
ATOM 2007 C C . ALA A 1 246 ? 11.287 9.864 30.344 1.00 92.38 246 ALA A C 1
ATOM 2009 O O . ALA A 1 246 ? 11.806 10.165 29.269 1.00 92.38 246 ALA A O 1
ATOM 2010 N N . ASP A 1 247 ? 11.522 8.696 30.949 1.00 93.06 247 ASP A N 1
ATOM 2011 C CA . ASP A 1 247 ? 12.387 7.653 30.392 1.00 93.06 247 ASP A CA 1
ATOM 2012 C C . ASP A 1 247 ? 11.844 7.141 29.050 1.00 93.06 247 ASP A C 1
ATOM 2014 O O . ASP A 1 247 ? 12.611 6.904 28.116 1.00 93.06 247 ASP A O 1
ATOM 2018 N N . TYR A 1 248 ? 10.524 6.977 28.921 1.00 91.75 248 TYR A N 1
ATOM 2019 C CA . TYR A 1 248 ? 9.888 6.579 27.666 1.00 91.75 248 TYR A CA 1
ATOM 2020 C C . TYR A 1 248 ? 10.105 7.623 26.560 1.00 91.75 248 TYR A C 1
ATOM 2022 O O . TYR A 1 248 ? 10.613 7.265 25.493 1.00 91.75 248 TYR A O 1
ATOM 2030 N N . SER A 1 249 ? 9.810 8.903 26.821 1.00 89.81 249 SER A N 1
ATOM 2031 C CA . SER A 1 249 ? 9.986 9.991 25.846 1.00 89.81 249 SER A CA 1
ATOM 2032 C C . SER A 1 249 ? 11.450 10.124 25.414 1.00 89.81 249 SER A C 1
ATOM 2034 O O . SER A 1 249 ? 11.743 10.194 24.220 1.00 89.81 249 SER A O 1
ATOM 2036 N N . GLN A 1 250 ? 12.388 10.075 26.370 1.00 92.56 250 GLN A N 1
ATOM 2037 C CA . GLN A 1 250 ? 13.825 10.133 26.083 1.00 92.56 250 GLN A CA 1
ATOM 2038 C C . GLN A 1 250 ? 14.288 8.945 25.236 1.00 92.56 250 GLN A C 1
ATOM 2040 O O . GLN A 1 250 ? 15.072 9.122 24.304 1.00 92.56 250 GLN A O 1
ATOM 2045 N N . ASN A 1 251 ? 13.797 7.736 25.521 1.00 91.81 251 ASN A N 1
ATOM 2046 C CA . ASN A 1 251 ? 14.126 6.555 24.727 1.00 91.81 251 ASN A CA 1
ATOM 2047 C C . ASN A 1 251 ? 13.555 6.640 23.306 1.00 91.81 251 ASN A C 1
ATOM 2049 O O . ASN A 1 251 ? 14.251 6.268 22.361 1.00 91.81 251 ASN A O 1
ATOM 2053 N N . LEU A 1 252 ? 12.331 7.146 23.127 1.00 88.75 252 LEU A N 1
ATOM 2054 C CA . LEU A 1 252 ? 11.749 7.362 21.800 1.00 88.75 252 LEU A CA 1
ATOM 2055 C C . LEU A 1 252 ? 12.525 8.404 20.992 1.00 88.75 252 LEU A C 1
ATOM 2057 O O . LEU A 1 252 ? 12.837 8.165 19.824 1.00 88.75 252 LEU A O 1
ATOM 2061 N N . GLU A 1 253 ? 12.844 9.547 21.596 1.00 90.19 253 GLU A N 1
ATOM 2062 C CA . GLU A 1 253 ? 13.607 10.609 20.943 1.00 90.19 253 GLU A CA 1
ATOM 2063 C C . GLU A 1 253 ? 15.015 10.128 20.585 1.00 90.19 253 GLU A C 1
ATOM 2065 O O . GLU A 1 253 ? 15.454 10.284 19.445 1.00 90.19 253 GLU A O 1
ATOM 2070 N N . LYS A 1 254 ? 15.687 9.438 21.513 1.00 92.56 254 LYS A N 1
ATOM 2071 C CA . LYS A 1 254 ? 16.979 8.796 21.265 1.00 92.56 254 LYS A CA 1
ATOM 2072 C C . LYS A 1 254 ? 16.898 7.820 20.093 1.00 92.56 254 LYS A C 1
ATOM 2074 O O . LYS A 1 254 ? 17.704 7.930 19.178 1.00 92.56 254 LYS A O 1
ATOM 2079 N N . GLN A 1 255 ? 15.906 6.928 20.058 1.00 88.94 255 GLN A N 1
ATOM 2080 C CA . GLN A 1 255 ? 15.728 5.988 18.945 1.00 88.94 255 GLN A CA 1
ATOM 2081 C C . GLN A 1 255 ? 15.457 6.696 17.612 1.00 88.94 255 GLN A C 1
ATOM 2083 O O . GLN A 1 255 ? 15.965 6.266 16.578 1.00 88.94 255 GLN A O 1
ATOM 2088 N N . ARG A 1 256 ? 14.659 7.773 17.603 1.00 86.69 256 ARG A N 1
ATOM 2089 C CA . ARG A 1 256 ? 14.399 8.570 16.391 1.00 86.69 256 ARG A CA 1
ATOM 2090 C C . ARG A 1 256 ? 15.677 9.242 15.892 1.00 86.69 256 ARG A C 1
ATOM 2092 O O . ARG A 1 256 ? 16.000 9.103 14.713 1.00 86.69 256 ARG A O 1
ATOM 2099 N N . ASN A 1 257 ? 16.420 9.888 16.786 1.00 89.88 257 ASN A N 1
ATOM 2100 C CA . ASN A 1 257 ? 17.675 10.566 16.469 1.00 89.88 257 ASN A CA 1
ATOM 2101 C C . ASN A 1 257 ? 18.751 9.572 16.015 1.00 89.88 257 ASN A C 1
ATOM 2103 O O . ASN A 1 257 ? 19.407 9.807 15.006 1.00 89.88 257 ASN A O 1
ATOM 2107 N N . GLU A 1 258 ? 18.892 8.427 16.689 1.00 89.56 258 GLU A N 1
ATOM 2108 C CA . GLU A 1 258 ? 19.810 7.352 16.292 1.00 89.56 258 GLU A CA 1
ATOM 2109 C C . GLU A 1 258 ? 19.452 6.785 14.916 1.00 89.56 258 GLU A C 1
ATOM 2111 O O . GLU A 1 258 ? 20.338 6.609 14.083 1.00 89.56 258 GLU A O 1
ATOM 2116 N N . ARG A 1 259 ? 18.162 6.558 14.625 1.00 84.75 259 ARG A N 1
ATOM 2117 C CA . ARG A 1 259 ? 17.712 6.109 13.296 1.00 84.75 259 ARG A CA 1
ATOM 2118 C C . ARG A 1 259 ? 17.994 7.149 12.214 1.00 84.75 259 ARG A C 1
ATOM 2120 O O . ARG A 1 259 ? 18.446 6.777 11.137 1.00 84.75 259 ARG A O 1
ATOM 2127 N N . GLN A 1 260 ? 17.732 8.430 12.470 1.00 83.88 260 GLN A N 1
ATOM 2128 C CA . GLN A 1 260 ? 17.999 9.502 11.503 1.00 83.88 260 GLN A CA 1
ATOM 2129 C C . GLN A 1 260 ? 19.498 9.687 11.257 1.00 83.88 260 GLN A C 1
ATOM 2131 O O . GLN A 1 260 ? 19.926 9.727 10.104 1.00 83.88 260 GLN A O 1
ATOM 2136 N N . LEU A 1 261 ? 20.298 9.734 12.324 1.00 85.31 261 LEU A N 1
ATOM 2137 C CA . LEU A 1 261 ? 21.749 9.860 12.236 1.00 85.31 261 LEU A CA 1
ATOM 2138 C C . LEU A 1 261 ? 22.363 8.647 11.530 1.00 85.31 261 LEU A C 1
ATOM 2140 O O . LEU A 1 261 ? 23.191 8.819 10.641 1.00 85.31 261 LEU A O 1
ATOM 2144 N N . SER A 1 262 ? 21.917 7.433 11.868 1.00 85.19 262 SER A N 1
ATOM 2145 C CA . SER A 1 262 ? 22.356 6.198 11.213 1.00 85.19 262 SER A CA 1
ATOM 2146 C C . SER A 1 262 ? 22.024 6.200 9.720 1.00 85.19 262 SER A C 1
ATOM 2148 O O . SER A 1 262 ? 22.896 5.875 8.918 1.00 85.19 262 SER A O 1
ATOM 2150 N N . LYS A 1 263 ? 20.820 6.639 9.325 1.00 82.12 263 LYS A N 1
ATOM 2151 C CA . LYS A 1 263 ? 20.447 6.789 7.908 1.00 82.12 263 LYS A CA 1
ATOM 2152 C C . LYS A 1 263 ? 21.337 7.795 7.178 1.00 82.12 263 LYS A C 1
ATOM 2154 O O . LYS A 1 263 ? 21.875 7.475 6.124 1.00 82.12 263 LYS A O 1
ATOM 2159 N N . GLN A 1 264 ? 21.541 8.985 7.747 1.00 82.88 264 GLN A N 1
ATOM 2160 C CA . GLN A 1 264 ? 22.389 10.020 7.142 1.00 82.88 264 GLN A CA 1
ATOM 2161 C C . GLN A 1 264 ? 23.846 9.561 7.000 1.00 82.88 264 GLN A C 1
ATOM 2163 O O . GLN A 1 264 ? 24.447 9.718 5.936 1.00 82.88 264 GLN A O 1
ATOM 2168 N N . GLN A 1 265 ? 24.400 8.949 8.049 1.00 86.00 265 GLN A N 1
ATOM 2169 C CA . GLN A 1 265 ? 25.750 8.389 8.025 1.00 86.00 265 GLN A CA 1
ATOM 2170 C C . GLN A 1 265 ? 25.865 7.267 6.989 1.00 86.00 265 GLN A C 1
ATOM 2172 O O . GLN A 1 265 ? 26.808 7.272 6.201 1.00 86.00 265 GLN A O 1
ATOM 2177 N N . ALA A 1 266 ? 24.895 6.352 6.921 1.00 84.56 266 ALA A N 1
ATOM 2178 C CA . ALA A 1 266 ? 24.881 5.279 5.930 1.00 84.56 266 ALA A CA 1
ATOM 2179 C C . ALA A 1 266 ? 24.825 5.819 4.489 1.00 84.56 266 ALA A C 1
ATOM 2181 O O . ALA A 1 266 ? 25.555 5.330 3.628 1.00 84.56 266 ALA A O 1
ATOM 2182 N N . SER A 1 267 ? 24.015 6.850 4.213 1.00 85.00 267 SER A N 1
ATOM 2183 C CA . SER A 1 267 ? 23.991 7.533 2.907 1.00 85.00 267 SER A CA 1
ATOM 2184 C C . SER A 1 267 ? 25.346 8.126 2.542 1.00 85.00 267 SER A C 1
ATOM 2186 O O . SER A 1 267 ? 25.811 7.965 1.412 1.00 85.00 267 SER A O 1
ATOM 2188 N N . GLN A 1 268 ? 25.990 8.816 3.485 1.00 87.75 268 GLN A N 1
ATOM 2189 C CA . GLN A 1 268 ? 27.282 9.446 3.238 1.00 87.75 268 GLN A CA 1
ATOM 2190 C C . GLN A 1 268 ? 28.375 8.402 2.982 1.00 87.75 268 GLN A C 1
ATOM 2192 O O . GLN A 1 268 ? 29.065 8.480 1.965 1.00 87.75 268 GLN A O 1
ATOM 2197 N N . VAL A 1 269 ? 28.492 7.395 3.852 1.00 88.06 269 VAL A N 1
ATOM 2198 C CA . VAL A 1 269 ? 29.480 6.313 3.716 1.00 88.06 269 VAL A CA 1
ATOM 2199 C C . VAL A 1 269 ? 29.304 5.586 2.380 1.00 88.06 269 VAL A C 1
ATOM 2201 O O . VAL A 1 269 ? 30.278 5.340 1.669 1.00 88.06 269 VAL A O 1
ATOM 22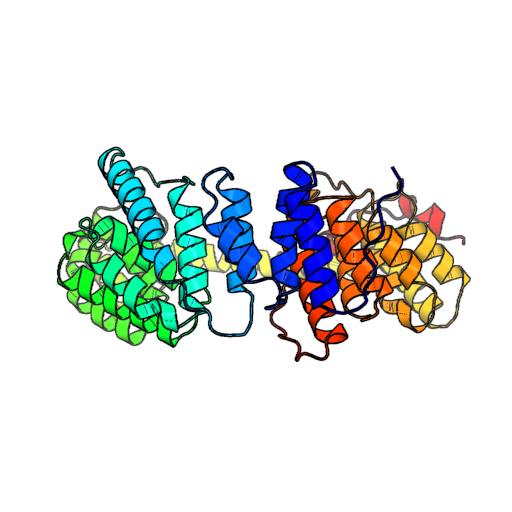04 N N . ALA A 1 270 ? 28.063 5.312 1.978 1.00 88.69 270 ALA A N 1
ATOM 2205 C CA . ALA A 1 270 ? 27.778 4.696 0.691 1.00 88.69 270 ALA A CA 1
ATOM 2206 C C . ALA A 1 270 ? 28.198 5.558 -0.503 1.00 88.69 270 ALA A C 1
ATOM 2208 O O . ALA A 1 270 ? 28.816 5.040 -1.433 1.00 88.69 270 ALA A O 1
ATOM 2209 N N . ARG A 1 271 ? 27.932 6.871 -0.477 1.00 89.69 271 ARG A N 1
ATOM 2210 C CA . ARG A 1 271 ? 28.375 7.804 -1.532 1.00 89.69 271 ARG A CA 1
ATOM 2211 C C . ARG A 1 271 ? 29.895 7.902 -1.630 1.00 89.69 271 ARG A C 1
ATOM 2213 O O . ARG A 1 271 ? 30.437 8.149 -2.708 1.00 89.69 271 ARG A O 1
ATOM 2220 N N . GLU A 1 272 ? 30.587 7.710 -0.516 1.00 92.38 272 GLU A N 1
ATOM 2221 C CA . GLU A 1 272 ? 32.045 7.723 -0.460 1.00 92.38 272 GLU A CA 1
ATOM 2222 C C . GLU A 1 272 ? 32.681 6.379 -0.850 1.00 92.38 272 GLU A C 1
ATOM 2224 O O . GLU A 1 272 ? 33.885 6.350 -1.135 1.00 92.38 272 GLU A O 1
ATOM 2229 N N . SER A 1 273 ? 31.890 5.304 -0.940 1.00 94.38 273 SER A N 1
ATOM 2230 C CA . SER A 1 273 ? 32.366 3.964 -1.290 1.00 94.38 273 SER A CA 1
ATOM 2231 C C . SER A 1 273 ? 33.010 3.905 -2.687 1.00 94.38 273 SER A C 1
ATOM 2233 O O . SER A 1 273 ? 32.568 4.601 -3.614 1.00 94.38 273 SER A O 1
ATOM 2235 N N . PRO A 1 274 ? 34.031 3.046 -2.890 1.00 94.94 274 PRO A N 1
ATOM 2236 C CA . PRO A 1 274 ? 34.619 2.819 -4.210 1.00 94.94 274 PRO A CA 1
ATOM 2237 C C . PRO A 1 274 ? 33.583 2.370 -5.251 1.00 94.94 274 PRO A C 1
ATOM 2239 O O . PRO A 1 274 ? 33.619 2.817 -6.398 1.00 94.94 274 PRO A O 1
ATOM 2242 N N . ALA A 1 275 ? 32.619 1.540 -4.839 1.00 95.19 275 ALA A N 1
ATOM 2243 C CA . ALA A 1 275 ? 31.560 1.020 -5.696 1.00 95.19 275 ALA A CA 1
ATOM 2244 C C . ALA A 1 275 ? 30.645 2.126 -6.234 1.00 95.19 275 ALA A C 1
ATOM 2246 O O . ALA A 1 275 ? 30.432 2.215 -7.446 1.00 95.19 275 ALA A O 1
ATOM 2247 N N . TYR A 1 276 ? 30.150 3.008 -5.360 1.00 95.25 276 TYR A N 1
ATOM 2248 C CA . TYR A 1 276 ? 29.312 4.128 -5.786 1.00 95.25 276 TYR A CA 1
ATOM 2249 C C . TYR A 1 276 ? 30.086 5.097 -6.683 1.00 95.25 276 TYR A C 1
ATOM 2251 O O . TYR A 1 276 ? 29.594 5.483 -7.741 1.00 95.25 276 TYR A O 1
ATOM 2259 N N . LYS A 1 277 ? 31.326 5.445 -6.311 1.00 95.56 277 LYS A N 1
ATOM 2260 C CA . LYS A 1 277 ? 32.187 6.331 -7.112 1.00 95.56 277 LYS A CA 1
ATOM 2261 C C . LYS A 1 277 ? 32.460 5.771 -8.508 1.00 95.56 277 LYS A C 1
ATOM 2263 O O . LYS A 1 277 ? 32.436 6.532 -9.474 1.00 95.56 277 LYS A O 1
ATOM 2268 N N . LEU A 1 278 ? 32.686 4.461 -8.632 1.00 95.62 278 LEU A N 1
ATOM 2269 C CA . LEU A 1 278 ? 32.834 3.795 -9.927 1.00 95.62 278 LEU A CA 1
ATOM 2270 C C . LEU A 1 278 ? 31.561 3.933 -10.771 1.00 95.62 278 LEU A C 1
ATOM 2272 O O . LEU A 1 278 ? 31.640 4.376 -11.916 1.00 95.62 278 LEU A O 1
ATOM 2276 N N . LEU A 1 279 ? 30.398 3.574 -10.217 1.00 96.44 279 LEU A N 1
ATOM 2277 C CA . LEU A 1 279 ? 29.123 3.642 -10.937 1.00 96.44 279 LEU A CA 1
ATOM 2278 C C . LEU A 1 279 ? 28.778 5.080 -11.348 1.00 96.44 279 LEU A C 1
ATOM 2280 O O . LEU A 1 279 ? 28.402 5.307 -12.495 1.00 96.44 279 LEU A O 1
ATOM 2284 N N . LEU A 1 280 ? 28.989 6.051 -10.454 1.00 96.81 280 LEU A N 1
ATOM 2285 C CA . LEU A 1 280 ? 28.790 7.471 -10.737 1.00 96.81 280 LEU A CA 1
ATOM 2286 C C . LEU A 1 280 ? 29.730 7.963 -11.844 1.00 96.81 280 LEU A C 1
ATOM 2288 O O . LEU A 1 280 ? 29.294 8.665 -12.750 1.00 96.81 280 LEU A O 1
ATOM 2292 N N . LYS A 1 281 ? 31.009 7.566 -11.815 1.00 97.12 281 LYS A N 1
ATOM 2293 C CA . LYS A 1 281 ? 31.973 7.907 -12.872 1.00 97.12 281 LYS A CA 1
ATOM 2294 C C . LYS A 1 281 ? 31.534 7.356 -14.229 1.00 97.12 281 LYS A C 1
ATOM 2296 O O . LYS A 1 281 ? 31.600 8.079 -15.220 1.00 97.12 281 LYS A O 1
ATOM 2301 N N . LEU A 1 282 ? 31.096 6.096 -14.281 1.00 96.88 282 LEU A N 1
ATOM 2302 C CA . LEU A 1 282 ? 30.586 5.486 -15.511 1.00 96.88 282 LEU A CA 1
ATOM 2303 C C . LEU A 1 282 ? 29.315 6.193 -16.002 1.00 96.88 282 LEU A C 1
ATOM 2305 O O . LEU A 1 282 ? 29.178 6.434 -17.198 1.00 96.88 282 LEU A O 1
ATOM 2309 N N . TYR A 1 283 ? 28.415 6.560 -15.088 1.00 97.31 283 TYR A N 1
ATOM 2310 C CA . TYR A 1 283 ? 27.198 7.303 -15.408 1.00 97.31 283 TYR A CA 1
ATOM 2311 C C . TYR A 1 283 ? 27.511 8.681 -15.994 1.00 97.31 283 TYR A C 1
ATOM 2313 O O . TYR A 1 283 ? 27.008 9.005 -17.066 1.00 97.31 283 TYR A O 1
ATOM 2321 N N . GLU A 1 284 ? 28.375 9.471 -15.355 1.00 97.81 284 GLU A N 1
ATOM 2322 C CA . GLU A 1 284 ? 28.744 10.799 -15.857 1.00 97.81 284 GLU A CA 1
ATOM 2323 C C . GLU A 1 284 ? 29.495 10.718 -17.195 1.00 97.81 284 GLU A C 1
ATOM 2325 O O . GLU A 1 284 ? 29.265 11.538 -18.081 1.00 97.81 284 GLU A O 1
ATOM 2330 N N . ALA A 1 285 ? 30.345 9.707 -17.400 1.00 97.12 285 ALA A N 1
ATOM 2331 C CA . ALA A 1 285 ? 30.975 9.471 -18.701 1.00 97.12 285 ALA A CA 1
ATOM 2332 C C . ALA A 1 285 ? 29.930 9.132 -19.781 1.00 97.12 285 ALA A C 1
ATOM 2334 O O . ALA A 1 285 ? 29.899 9.770 -20.832 1.00 97.12 285 ALA A O 1
ATOM 2335 N N . ALA A 1 286 ? 29.012 8.201 -19.500 1.00 96.88 286 ALA A N 1
ATOM 2336 C CA . ALA A 1 286 ? 27.929 7.838 -20.414 1.00 96.88 286 ALA A CA 1
ATOM 2337 C C . ALA A 1 286 ? 26.986 9.019 -20.701 1.00 96.88 286 ALA A C 1
ATOM 2339 O O . ALA A 1 286 ? 26.545 9.219 -21.833 1.00 96.88 286 ALA A O 1
ATOM 2340 N N . LYS A 1 287 ? 26.699 9.855 -19.703 1.00 96.94 287 LYS A N 1
ATOM 2341 C CA . LYS A 1 287 ? 25.924 11.089 -19.868 1.00 96.94 287 LYS A CA 1
ATOM 2342 C C . LYS A 1 287 ? 26.612 12.073 -20.821 1.00 96.94 287 LYS A C 1
ATOM 2344 O O . LYS A 1 287 ? 25.914 12.816 -21.508 1.00 96.94 287 LYS A O 1
ATOM 2349 N N . ASN A 1 288 ? 27.941 12.027 -20.917 1.00 96.62 288 ASN A N 1
ATOM 2350 C CA . ASN A 1 288 ? 28.773 12.777 -21.864 1.00 96.62 288 ASN A CA 1
ATOM 2351 C C . ASN A 1 288 ? 29.109 11.975 -23.143 1.00 96.62 288 ASN A C 1
ATOM 2353 O O . ASN A 1 288 ? 30.167 12.162 -23.736 1.00 96.62 288 ASN A O 1
ATOM 2357 N N . ASP A 1 289 ? 28.196 11.095 -23.564 1.00 96.06 289 ASP A N 1
ATOM 2358 C CA . ASP A 1 289 ? 28.229 10.347 -24.830 1.00 96.06 289 ASP A CA 1
ATOM 2359 C C . ASP A 1 289 ? 29.361 9.298 -24.953 1.00 96.06 289 ASP A C 1
ATOM 2361 O O . ASP A 1 289 ? 29.667 8.820 -26.048 1.00 96.06 289 ASP A O 1
ATOM 2365 N N . ASP A 1 290 ? 29.946 8.860 -23.829 1.00 96.56 290 ASP A N 1
ATOM 2366 C CA . ASP A 1 290 ? 30.828 7.686 -23.796 1.00 96.56 290 ASP A CA 1
ATOM 2367 C C . ASP A 1 290 ? 30.015 6.378 -23.813 1.00 96.56 290 ASP A C 1
ATOM 2369 O O . ASP A 1 290 ? 29.604 5.834 -22.780 1.00 96.56 290 ASP A O 1
ATOM 2373 N N . TYR A 1 291 ? 29.816 5.833 -25.015 1.00 95.88 291 TYR A N 1
ATOM 2374 C CA . TYR A 1 291 ? 29.119 4.560 -25.206 1.00 95.88 291 TYR A CA 1
ATOM 2375 C C . TYR A 1 291 ? 29.817 3.375 -24.514 1.00 95.88 291 TYR A C 1
ATOM 2377 O O . TYR A 1 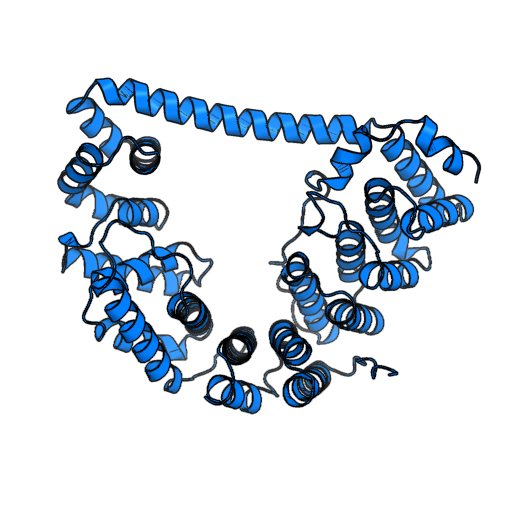291 ? 29.147 2.425 -24.103 1.00 95.88 291 TYR A O 1
ATOM 2385 N N . SER A 1 292 ? 31.144 3.413 -24.347 1.00 95.94 292 SER A N 1
ATOM 2386 C CA . SER A 1 292 ? 31.874 2.332 -23.671 1.00 95.94 292 SER A CA 1
ATOM 2387 C C . SER A 1 292 ? 31.506 2.297 -22.192 1.00 95.94 292 SER A C 1
ATOM 2389 O O . SER A 1 292 ? 31.218 1.226 -21.658 1.00 95.94 292 SER A O 1
ATOM 2391 N N . ALA A 1 293 ? 31.427 3.466 -21.548 1.00 96.50 293 ALA A N 1
ATOM 2392 C CA . ALA A 1 293 ? 30.975 3.587 -20.165 1.00 96.50 293 ALA A CA 1
ATOM 2393 C C . ALA A 1 293 ? 29.525 3.102 -19.984 1.00 96.50 293 ALA A C 1
ATOM 2395 O O . ALA A 1 293 ? 29.235 2.366 -19.033 1.00 96.50 293 ALA A O 1
ATOM 2396 N N . TYR A 1 294 ? 28.634 3.427 -20.929 1.00 96.50 294 TYR A N 1
ATOM 2397 C CA . TYR A 1 294 ? 27.270 2.889 -20.945 1.00 96.50 294 TYR A CA 1
ATOM 2398 C C . TYR A 1 294 ? 27.254 1.357 -21.068 1.00 96.50 294 TYR A C 1
ATOM 2400 O O . TYR A 1 294 ? 26.530 0.690 -20.326 1.00 96.50 294 TYR A O 1
ATOM 2408 N N . ASP A 1 295 ? 28.070 0.767 -21.949 1.00 95.38 295 ASP A N 1
ATOM 2409 C CA . ASP A 1 295 ? 28.139 -0.693 -22.082 1.00 95.38 295 ASP A CA 1
ATOM 2410 C C . ASP A 1 295 ? 28.673 -1.362 -20.804 1.00 95.38 295 ASP A C 1
ATOM 2412 O O . ASP A 1 295 ? 28.160 -2.410 -20.405 1.00 95.38 295 ASP A O 1
ATOM 2416 N N . VAL A 1 296 ? 29.627 -0.745 -20.091 1.00 95.25 296 VAL A N 1
ATOM 2417 C CA . VAL A 1 296 ? 30.049 -1.233 -18.764 1.00 95.25 296 VAL A CA 1
ATOM 2418 C C . VAL A 1 296 ? 28.878 -1.230 -17.779 1.00 95.25 296 VAL A C 1
ATOM 2420 O O . VAL A 1 296 ? 28.611 -2.272 -17.178 1.00 95.25 296 VAL A O 1
ATOM 2423 N N . LEU A 1 297 ? 28.133 -0.124 -17.651 1.00 95.19 297 LEU A N 1
ATOM 2424 C CA . LEU A 1 297 ? 26.943 -0.061 -16.785 1.00 95.19 297 LEU A CA 1
ATOM 2425 C C . LEU A 1 297 ? 25.915 -1.133 -17.159 1.00 95.19 297 LEU A C 1
ATOM 2427 O O . LEU A 1 297 ? 25.423 -1.863 -16.294 1.00 95.19 297 LEU A O 1
ATOM 2431 N N . ARG A 1 298 ? 25.642 -1.293 -18.458 1.00 95.25 298 ARG A N 1
ATOM 2432 C CA . ARG A 1 298 ? 24.725 -2.313 -18.979 1.00 95.25 298 ARG A CA 1
ATOM 2433 C C . ARG A 1 298 ? 25.176 -3.726 -18.616 1.00 95.25 298 ARG A C 1
ATOM 2435 O O . ARG A 1 298 ? 24.344 -4.566 -18.263 1.00 95.25 298 ARG A O 1
ATOM 2442 N N . ARG A 1 299 ? 26.479 -4.011 -18.714 1.00 93.31 299 ARG A N 1
ATOM 2443 C CA . ARG A 1 299 ? 27.066 -5.303 -18.327 1.00 93.31 299 ARG A CA 1
ATOM 2444 C C . ARG A 1 299 ? 26.946 -5.536 -16.825 1.00 93.31 299 ARG A C 1
ATOM 2446 O O . ARG A 1 299 ? 26.562 -6.644 -16.457 1.00 93.31 299 ARG A O 1
ATOM 2453 N N . ILE A 1 300 ? 27.205 -4.517 -15.999 1.00 93.75 300 ILE A N 1
ATOM 2454 C CA . ILE A 1 300 ? 27.019 -4.583 -14.543 1.00 93.75 300 ILE A CA 1
ATOM 2455 C C . ILE A 1 300 ? 25.569 -4.964 -14.240 1.00 93.75 300 ILE A C 1
ATOM 2457 O O . ILE A 1 300 ? 25.345 -6.028 -13.683 1.00 93.75 300 ILE A O 1
ATOM 2461 N N . ALA A 1 301 ? 24.579 -4.193 -14.698 1.00 93.06 301 ALA A N 1
ATOM 2462 C CA . ALA A 1 301 ? 23.169 -4.436 -14.373 1.00 93.06 301 ALA A CA 1
ATOM 2463 C C . ALA A 1 301 ? 22.652 -5.826 -14.813 1.00 93.06 301 ALA A C 1
ATOM 2465 O O . ALA A 1 301 ? 21.956 -6.521 -14.062 1.00 93.06 301 ALA A O 1
ATOM 2466 N N . LYS A 1 302 ? 23.003 -6.274 -16.028 1.00 89.94 302 LYS A N 1
ATOM 2467 C CA . LYS A 1 302 ? 22.430 -7.495 -16.628 1.00 89.94 302 LYS A CA 1
ATOM 2468 C C . LYS A 1 302 ? 23.076 -8.807 -16.191 1.00 89.94 302 LYS A C 1
ATOM 2470 O O . LYS A 1 302 ? 22.445 -9.854 -16.334 1.00 89.94 302 LYS A O 1
ATOM 2475 N N . ARG A 1 303 ? 24.332 -8.814 -15.747 1.00 84.44 303 ARG A N 1
ATOM 2476 C CA . ARG A 1 303 ? 25.037 -10.074 -15.475 1.00 84.44 303 ARG A CA 1
ATOM 2477 C C . ARG A 1 303 ? 24.556 -10.686 -14.158 1.00 84.44 303 ARG A C 1
ATOM 2479 O O . ARG A 1 303 ? 24.883 -10.212 -13.081 1.00 84.44 303 ARG A O 1
ATOM 2486 N N . GLY A 1 304 ? 23.843 -11.809 -14.249 1.00 73.31 304 GLY A N 1
ATOM 2487 C CA . GLY A 1 304 ? 23.237 -12.488 -13.095 1.00 73.31 304 GLY A CA 1
ATOM 2488 C C . GLY A 1 304 ? 24.199 -13.039 -12.031 1.00 73.31 304 GLY A C 1
ATOM 2489 O O . GLY A 1 304 ? 23.726 -13.501 -11.003 1.00 73.31 304 GLY A O 1
ATOM 2490 N N . ARG A 1 305 ? 25.520 -13.019 -12.268 1.00 76.38 305 ARG A N 1
ATOM 2491 C CA . ARG A 1 305 ? 26.554 -13.420 -11.289 1.00 76.38 305 ARG A CA 1
ATOM 2492 C C . ARG A 1 305 ? 27.172 -12.239 -10.538 1.00 76.38 305 ARG A C 1
ATOM 2494 O O . ARG A 1 305 ? 28.024 -12.460 -9.684 1.00 76.38 305 ARG A O 1
ATOM 2501 N N . GLU A 1 306 ? 26.818 -11.011 -10.905 1.00 81.00 306 GLU A N 1
ATOM 2502 C CA . GLU A 1 306 ? 27.342 -9.825 -10.233 1.00 81.00 306 GLU A CA 1
ATOM 2503 C C . GLU A 1 306 ? 26.579 -9.550 -8.939 1.00 81.00 306 GLU A C 1
ATOM 2505 O O . GLU A 1 306 ? 25.446 -10.000 -8.757 1.00 81.00 306 GLU A O 1
ATOM 2510 N N . ASP A 1 307 ? 27.215 -8.787 -8.053 1.00 90.06 307 ASP A N 1
ATOM 2511 C CA . ASP A 1 307 ? 26.639 -8.379 -6.777 1.00 90.06 307 ASP A CA 1
ATOM 2512 C C . ASP A 1 307 ? 25.320 -7.617 -6.986 1.00 90.06 307 ASP A C 1
ATOM 2514 O O . ASP A 1 307 ? 25.281 -6.627 -7.720 1.00 90.06 307 ASP A O 1
ATOM 2518 N N . ILE A 1 308 ? 24.236 -8.068 -6.345 1.00 90.81 308 ILE A N 1
ATOM 2519 C CA . ILE A 1 308 ? 22.889 -7.505 -6.531 1.00 90.81 308 ILE A CA 1
ATOM 2520 C C . ILE A 1 308 ? 22.859 -6.001 -6.233 1.00 90.81 308 ILE A C 1
ATOM 2522 O O . ILE A 1 308 ? 22.165 -5.264 -6.933 1.00 90.81 308 ILE A O 1
ATOM 2526 N N . ARG A 1 309 ? 23.659 -5.521 -5.273 1.00 91.25 309 ARG A N 1
ATOM 2527 C CA . ARG A 1 309 ? 23.721 -4.104 -4.886 1.00 91.25 309 ARG A CA 1
ATOM 2528 C C . ARG A 1 309 ? 24.295 -3.255 -6.019 1.00 91.25 309 ARG A C 1
ATOM 2530 O O . ARG A 1 309 ? 23.691 -2.258 -6.412 1.00 91.25 309 ARG A O 1
ATOM 2537 N N . LEU A 1 310 ? 25.404 -3.701 -6.625 1.00 93.25 310 LEU A N 1
ATOM 2538 C CA . LEU A 1 310 ? 25.975 -3.062 -7.821 1.00 93.25 310 LEU A CA 1
ATOM 2539 C C . LEU A 1 310 ? 24.994 -3.080 -8.986 1.00 93.25 310 LEU A C 1
ATOM 2541 O O . LEU A 1 310 ? 24.864 -2.090 -9.704 1.00 93.25 310 LEU A O 1
ATOM 2545 N N . ARG A 1 311 ? 24.308 -4.208 -9.189 1.00 94.69 311 ARG A N 1
ATOM 2546 C CA . ARG A 1 311 ? 23.346 -4.354 -10.281 1.00 94.69 311 ARG A CA 1
ATOM 2547 C C . ARG A 1 311 ? 22.151 -3.419 -10.114 1.00 94.69 311 ARG A C 1
ATOM 2549 O O . ARG A 1 311 ? 21.730 -2.824 -11.104 1.00 94.69 311 ARG A O 1
ATOM 2556 N N . ALA A 1 312 ? 21.628 -3.268 -8.898 1.00 94.44 312 ALA A N 1
ATOM 2557 C CA . ALA A 1 312 ? 20.499 -2.393 -8.596 1.00 94.44 312 ALA A CA 1
ATOM 2558 C C . ALA A 1 312 ? 20.857 -0.923 -8.844 1.00 94.44 312 ALA A C 1
ATOM 2560 O O . ALA A 1 312 ? 20.222 -0.268 -9.666 1.00 94.44 312 ALA A O 1
ATOM 2561 N N . VAL A 1 313 ? 21.952 -0.430 -8.254 1.00 95.25 313 VAL A N 1
ATOM 2562 C CA . VAL A 1 313 ? 22.391 0.963 -8.462 1.00 95.25 313 VAL A CA 1
ATOM 2563 C C . VAL A 1 313 ? 22.842 1.209 -9.909 1.00 95.25 313 VAL A C 1
ATOM 2565 O O . VAL A 1 313 ? 22.594 2.271 -10.476 1.00 95.25 313 VAL A O 1
ATOM 2568 N N . GLY A 1 314 ? 23.432 0.212 -10.571 1.00 96.31 314 GLY A N 1
ATOM 2569 C CA . GLY A 1 314 ? 23.687 0.269 -12.011 1.00 96.31 314 GLY A CA 1
ATOM 2570 C C . GLY A 1 314 ? 22.399 0.389 -12.837 1.00 96.31 314 GLY A C 1
ATOM 2571 O O . GLY A 1 314 ? 22.365 1.138 -13.809 1.00 96.31 314 GLY A O 1
ATOM 2572 N N . THR A 1 315 ? 21.327 -0.301 -12.436 1.00 96.88 315 THR A N 1
ATOM 2573 C CA 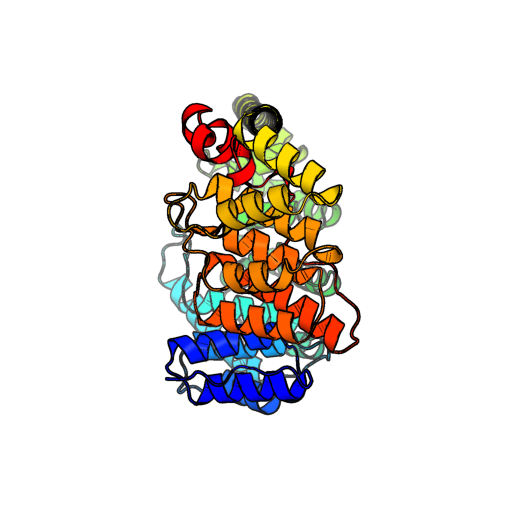. THR A 1 315 ? 20.003 -0.226 -13.081 1.00 96.88 315 THR A CA 1
ATOM 2574 C C . THR A 1 315 ? 19.369 1.148 -12.898 1.00 96.88 315 THR A C 1
ATOM 2576 O O . THR A 1 315 ? 18.885 1.706 -13.880 1.00 96.88 315 THR A O 1
ATOM 2579 N N . TYR A 1 316 ? 19.469 1.731 -11.698 1.00 96.75 316 TYR A N 1
ATOM 2580 C CA . TYR A 1 316 ? 19.078 3.120 -11.440 1.00 96.75 316 TYR A CA 1
ATOM 2581 C C . TYR A 1 316 ? 19.743 4.081 -12.438 1.00 96.75 316 TYR A C 1
ATOM 2583 O O . TYR A 1 316 ? 19.062 4.829 -13.140 1.00 96.75 316 TYR A O 1
ATOM 2591 N N . PHE A 1 317 ? 21.074 4.014 -12.582 1.00 97.00 317 PHE A N 1
ATOM 2592 C CA . PHE A 1 317 ? 21.799 4.881 -13.517 1.00 97.00 317 PHE A CA 1
ATOM 2593 C C . PHE A 1 317 ? 21.442 4.621 -14.987 1.00 97.00 317 PHE A C 1
ATOM 2595 O O . PHE A 1 317 ? 21.361 5.570 -15.763 1.00 97.00 317 PHE A O 1
ATOM 2602 N N . ILE A 1 318 ? 21.180 3.370 -15.387 1.00 96.94 318 ILE A N 1
ATOM 2603 C CA . ILE A 1 318 ? 20.658 3.059 -16.732 1.00 96.94 318 ILE A CA 1
ATOM 2604 C C . ILE A 1 318 ? 19.300 3.734 -16.961 1.00 96.94 318 ILE A C 1
ATOM 2606 O O . ILE A 1 318 ? 19.069 4.261 -18.053 1.00 96.94 318 ILE A O 1
ATOM 2610 N N . GLY A 1 319 ? 18.437 3.748 -15.940 1.00 96.19 319 GLY A N 1
ATOM 2611 C CA . GLY A 1 319 ? 17.164 4.467 -15.933 1.00 96.19 319 GLY A CA 1
ATOM 2612 C C . GLY A 1 319 ? 17.335 5.953 -16.228 1.00 96.19 319 GLY A C 1
ATOM 2613 O O . GLY A 1 319 ? 16.727 6.466 -17.159 1.00 96.19 319 GLY A O 1
ATOM 2614 N N . GLN A 1 320 ? 18.254 6.618 -15.527 1.00 95.75 320 GLN A N 1
ATOM 2615 C CA . GLN A 1 320 ? 18.553 8.046 -15.725 1.00 95.75 320 GLN A CA 1
ATOM 2616 C C . GLN A 1 320 ? 19.115 8.378 -17.125 1.00 95.75 320 GLN A C 1
ATOM 2618 O O . GLN A 1 320 ? 19.075 9.527 -17.565 1.00 95.75 320 GLN A O 1
ATOM 2623 N N . LEU A 1 321 ? 19.651 7.384 -17.842 1.00 95.50 321 LEU A N 1
ATOM 2624 C CA . LEU A 1 321 ? 20.236 7.529 -19.181 1.00 95.50 321 LEU A CA 1
ATOM 2625 C C . LEU A 1 321 ? 19.256 7.223 -20.326 1.00 95.50 321 LEU A C 1
ATOM 2627 O O . LEU A 1 321 ? 19.628 7.336 -21.499 1.00 95.50 321 LEU A O 1
ATOM 2631 N N . SER A 1 322 ? 18.016 6.841 -20.019 1.00 89.00 322 SER A N 1
ATOM 2632 C CA . SER A 1 322 ? 17.016 6.424 -21.008 1.00 89.00 322 SER A CA 1
ATOM 2633 C C . SER A 1 322 ? 16.695 7.423 -22.127 1.00 89.00 322 SER A C 1
ATOM 2635 O O . SER A 1 322 ? 16.384 6.943 -23.217 1.00 89.00 322 SER A O 1
ATOM 2637 N N . PRO A 1 323 ? 16.830 8.763 -21.983 1.00 84.69 323 PRO A N 1
ATOM 2638 C CA . PRO A 1 323 ? 16.600 9.662 -23.115 1.00 84.69 323 PRO A CA 1
ATOM 2639 C C . PRO A 1 323 ? 17.683 9.569 -24.202 1.00 84.69 323 PRO A C 1
ATOM 2641 O O . PRO A 1 323 ? 17.472 10.051 -25.311 1.00 84.69 323 PRO A O 1
ATOM 2644 N N . LYS A 1 324 ? 18.858 8.999 -23.888 1.00 88.69 324 LYS A N 1
ATOM 2645 C CA . LYS A 1 324 ? 20.035 8.987 -24.774 1.00 88.69 324 LYS A CA 1
ATOM 2646 C C . LYS A 1 324 ? 20.357 7.622 -25.380 1.00 88.69 324 LYS A C 1
ATOM 2648 O O . LYS A 1 324 ? 20.925 7.561 -26.467 1.00 88.69 324 LYS A O 1
ATOM 2653 N N . TYR A 1 325 ? 20.032 6.537 -24.687 1.00 92.31 325 TYR A N 1
ATOM 2654 C CA . TYR A 1 325 ? 20.438 5.182 -25.062 1.00 92.31 325 TYR A CA 1
ATOM 2655 C C . TYR A 1 325 ? 19.232 4.246 -25.179 1.00 92.31 325 TYR A C 1
ATOM 2657 O O . TYR A 1 325 ? 18.140 4.558 -24.717 1.00 92.31 325 TYR A O 1
ATOM 2665 N N . ASP A 1 326 ? 19.439 3.046 -25.736 1.00 89.19 326 ASP A N 1
ATOM 2666 C CA . ASP A 1 326 ? 18.438 1.960 -25.759 1.00 89.19 326 ASP A CA 1
ATOM 2667 C C . ASP A 1 326 ? 18.263 1.319 -24.359 1.00 89.19 326 ASP A C 1
ATOM 2669 O O . ASP A 1 326 ? 18.325 0.098 -24.188 1.00 89.19 326 ASP A O 1
ATOM 2673 N N . SER A 1 327 ? 18.128 2.154 -23.321 1.00 93.25 327 SER A N 1
ATOM 2674 C CA . SER A 1 327 ? 17.959 1.729 -21.930 1.00 93.25 327 SER A CA 1
ATOM 2675 C C . SER A 1 327 ? 16.602 1.073 -21.719 1.00 93.25 327 SER A C 1
ATOM 2677 O O . SER A 1 327 ? 16.507 0.146 -20.922 1.00 93.25 327 SER A O 1
ATOM 2679 N N . LEU A 1 328 ? 15.560 1.481 -22.454 1.00 93.50 328 LEU A N 1
ATOM 2680 C CA . LEU A 1 328 ? 14.205 0.942 -22.285 1.00 93.50 328 LEU A CA 1
ATOM 2681 C C . LEU A 1 328 ? 14.163 -0.577 -22.462 1.00 93.50 328 LEU A C 1
ATOM 2683 O O . LEU A 1 328 ? 13.671 -1.275 -21.578 1.00 93.50 328 LEU A O 1
ATOM 2687 N N . LYS A 1 329 ? 14.778 -1.125 -23.518 1.00 93.50 329 LYS A N 1
ATOM 2688 C CA . LYS A 1 329 ? 14.840 -2.586 -23.710 1.00 93.50 329 LYS A CA 1
ATOM 2689 C C . LYS A 1 329 ? 15.609 -3.297 -22.602 1.00 93.50 329 LYS A C 1
ATOM 2691 O O . LYS A 1 329 ? 15.317 -4.448 -22.273 1.00 93.50 329 LYS A O 1
ATOM 2696 N N . VAL A 1 330 ? 16.621 -2.639 -22.036 1.00 94.94 330 VAL A N 1
ATOM 2697 C CA . VAL A 1 330 ? 17.382 -3.176 -20.902 1.00 94.94 330 VAL A CA 1
ATOM 2698 C C . VAL A 1 330 ? 16.507 -3.208 -19.652 1.00 94.94 330 VAL A C 1
ATOM 2700 O O . VAL A 1 330 ? 16.431 -4.253 -19.011 1.00 94.94 330 VAL A O 1
ATOM 2703 N N . LEU A 1 331 ? 15.805 -2.120 -19.346 1.00 96.56 331 LEU A N 1
ATOM 2704 C CA . LEU A 1 331 ? 14.917 -2.011 -18.189 1.00 96.56 331 LEU A CA 1
ATOM 2705 C C . LEU A 1 331 ? 13.732 -2.986 -18.296 1.00 96.56 331 LEU A C 1
ATOM 2707 O O . LEU A 1 331 ? 13.472 -3.729 -17.354 1.00 96.56 331 LEU A O 1
ATOM 2711 N N . GLN A 1 332 ? 13.093 -3.093 -19.468 1.00 94.81 332 GLN A N 1
ATOM 2712 C CA . GLN A 1 332 ? 12.027 -4.069 -19.748 1.00 94.81 332 GLN A CA 1
ATOM 2713 C C . GLN A 1 332 ? 12.493 -5.519 -19.548 1.00 94.81 332 GLN A C 1
ATOM 2715 O O . GLN A 1 332 ? 11.731 -6.373 -19.094 1.00 94.81 332 GLN A O 1
ATOM 2720 N N . PHE A 1 333 ? 13.751 -5.820 -19.880 1.00 93.56 333 PHE A N 1
ATOM 2721 C CA . PHE A 1 333 ? 14.337 -7.126 -19.593 1.00 93.56 333 PHE A CA 1
ATOM 2722 C C . PHE A 1 333 ? 14.554 -7.324 -18.087 1.00 93.56 333 PHE A C 1
ATOM 2724 O O . PHE A 1 333 ? 14.221 -8.383 -17.558 1.00 93.56 333 PHE A O 1
ATOM 2731 N N . LEU A 1 334 ? 15.105 -6.321 -17.399 1.00 94.00 334 LEU A N 1
ATOM 2732 C CA . LEU A 1 334 ? 15.455 -6.404 -15.980 1.00 94.00 334 LEU A CA 1
ATOM 2733 C C . LEU A 1 334 ? 14.220 -6.511 -15.079 1.00 94.00 334 LEU A C 1
ATOM 2735 O O . LEU A 1 334 ? 14.215 -7.353 -14.187 1.00 94.00 334 LEU A O 1
ATOM 2739 N N . VAL A 1 335 ? 13.143 -5.768 -15.350 1.00 93.12 335 VAL A N 1
ATOM 2740 C CA . VAL A 1 335 ? 11.907 -5.852 -14.550 1.00 93.12 335 VAL A CA 1
ATOM 2741 C C . VAL A 1 335 ? 11.265 -7.251 -14.607 1.00 93.12 335 VAL A C 1
ATOM 2743 O O . VAL A 1 335 ? 10.679 -7.703 -13.620 1.00 93.12 335 VAL A O 1
ATOM 2746 N N . LYS A 1 336 ? 11.441 -7.976 -15.726 1.00 90.00 336 LYS A N 1
ATOM 2747 C CA . LYS A 1 336 ? 10.957 -9.356 -15.930 1.00 90.00 336 LYS A CA 1
ATOM 2748 C C . LYS A 1 336 ? 11.920 -10.415 -15.374 1.00 90.00 336 LYS A C 1
ATOM 2750 O O . LYS A 1 336 ? 11.479 -11.386 -14.764 1.00 90.00 336 LYS A O 1
ATOM 2755 N N . TYR A 1 337 ? 13.227 -10.243 -15.592 1.00 88.00 337 TYR A N 1
ATOM 2756 C CA . TYR A 1 337 ? 14.246 -11.293 -15.424 1.00 88.00 337 TYR A CA 1
ATOM 2757 C C . TYR A 1 337 ? 15.455 -10.852 -14.584 1.00 88.00 337 TYR A C 1
ATOM 2759 O O . TYR A 1 337 ? 16.596 -11.205 -14.886 1.00 88.00 337 TYR A O 1
ATOM 2767 N N . ALA A 1 338 ? 15.225 -10.074 -13.527 1.00 79.75 338 ALA A N 1
ATOM 2768 C CA . ALA A 1 338 ? 16.293 -9.539 -12.686 1.00 79.75 338 ALA A CA 1
ATOM 2769 C C . ALA A 1 338 ? 17.187 -10.601 -12.023 1.00 79.75 338 ALA A C 1
ATOM 2771 O O . ALA A 1 338 ? 18.387 -10.363 -11.893 1.00 79.75 338 ALA A O 1
ATOM 2772 N N . ASN A 1 339 ? 16.646 -11.763 -11.632 1.00 78.75 339 ASN A N 1
ATOM 2773 C CA . ASN A 1 339 ? 17.374 -12.783 -10.863 1.00 78.75 339 ASN A CA 1
ATOM 2774 C C . ASN A 1 339 ? 18.089 -12.163 -9.641 1.00 78.75 339 ASN A C 1
ATOM 2776 O O . ASN A 1 339 ? 19.318 -12.200 -9.552 1.00 78.75 339 ASN A O 1
ATOM 2780 N N . ASP A 1 340 ? 17.322 -11.486 -8.784 1.00 76.06 340 ASP A N 1
ATOM 2781 C CA . ASP A 1 340 ? 17.793 -10.609 -7.705 1.00 76.06 340 ASP A CA 1
ATOM 2782 C C . ASP A 1 340 ? 17.313 -11.038 -6.311 1.00 76.06 340 ASP A C 1
ATOM 2784 O O . ASP A 1 340 ? 16.893 -10.214 -5.501 1.00 76.06 340 ASP A O 1
ATOM 2788 N N . ASP A 1 341 ? 17.420 -12.336 -6.023 1.00 72.81 341 ASP A N 1
ATOM 2789 C CA . ASP A 1 341 ? 17.194 -12.887 -4.685 1.00 72.81 341 ASP A CA 1
ATOM 2790 C C . ASP A 1 341 ? 18.297 -12.424 -3.711 1.00 72.81 341 ASP A C 1
ATOM 2792 O O . ASP A 1 341 ? 19.410 -12.954 -3.703 1.00 72.81 341 ASP A O 1
ATOM 2796 N N . TRP A 1 342 ? 18.005 -11.377 -2.932 1.00 73.00 342 TRP A N 1
ATOM 2797 C CA . TRP A 1 342 ? 18.950 -10.726 -2.019 1.00 73.00 342 TRP A CA 1
ATOM 2798 C C . TRP A 1 342 ? 18.745 -11.127 -0.549 1.00 73.00 342 TRP A C 1
ATOM 2800 O O . TRP A 1 342 ? 18.652 -10.265 0.321 1.00 73.00 342 TRP A O 1
ATOM 2810 N N . GLY A 1 343 ? 18.676 -12.431 -0.257 1.00 72.75 343 GLY A N 1
ATOM 2811 C CA . GLY A 1 343 ? 18.706 -12.959 1.118 1.00 72.75 343 GLY A CA 1
ATOM 2812 C C . GLY A 1 343 ? 17.687 -12.291 2.051 1.00 72.75 343 GLY A C 1
ATOM 2813 O O . GLY A 1 343 ? 16.489 -12.322 1.779 1.00 72.75 343 GLY A O 1
ATOM 2814 N N . ASP A 1 344 ? 18.158 -11.640 3.119 1.00 59.00 344 ASP A N 1
ATOM 2815 C CA . ASP A 1 344 ? 17.313 -10.945 4.111 1.00 59.00 344 ASP A CA 1
ATOM 2816 C C . ASP A 1 344 ? 16.518 -9.752 3.534 1.00 59.00 344 ASP A C 1
ATOM 2818 O O . ASP A 1 344 ? 15.517 -9.336 4.112 1.00 59.00 344 ASP A O 1
ATOM 2822 N N . TYR A 1 345 ? 16.912 -9.241 2.363 1.00 61.94 345 TYR A N 1
ATOM 2823 C CA . TYR A 1 345 ? 16.220 -8.189 1.606 1.00 61.94 345 TYR A CA 1
ATOM 2824 C C . TYR A 1 345 ? 15.588 -8.709 0.306 1.00 61.94 345 TYR A C 1
ATOM 2826 O O . TYR A 1 345 ? 15.183 -7.919 -0.552 1.00 61.94 345 TYR A O 1
ATOM 2834 N N . SER A 1 346 ? 15.472 -10.034 0.149 1.00 58.91 346 SER A N 1
ATOM 2835 C CA . SER A 1 346 ? 14.784 -10.689 -0.980 1.00 58.91 346 SER A CA 1
ATOM 2836 C C . SER A 1 346 ? 13.353 -10.182 -1.185 1.00 58.91 346 SER A C 1
ATOM 2838 O O . SER A 1 346 ? 12.832 -10.240 -2.298 1.00 58.91 346 SER A O 1
ATOM 2840 N N . GLN A 1 347 ? 12.757 -9.600 -0.140 1.00 63.69 347 GLN A N 1
ATOM 2841 C CA . GLN A 1 347 ? 11.447 -8.963 -0.184 1.00 63.69 347 GLN A CA 1
ATOM 2842 C C . GLN A 1 347 ? 11.384 -7.776 -1.160 1.00 63.69 347 GLN A C 1
ATOM 2844 O O . GLN A 1 347 ? 10.318 -7.463 -1.656 1.00 63.69 347 GLN A O 1
ATOM 2849 N N . HIS A 1 348 ? 12.484 -7.111 -1.515 1.00 70.12 348 HIS A N 1
ATOM 2850 C CA . HIS A 1 348 ? 12.384 -5.875 -2.306 1.00 70.12 348 HIS A CA 1
ATOM 2851 C C . HIS A 1 348 ? 12.730 -6.016 -3.786 1.00 70.12 348 HIS A C 1
ATOM 2853 O O . HIS A 1 348 ? 12.483 -5.072 -4.527 1.00 70.12 348 HIS A O 1
ATOM 2859 N N . SER A 1 349 ? 13.293 -7.154 -4.222 1.00 86.56 349 SER A N 1
ATOM 2860 C CA . SER A 1 349 ? 13.835 -7.349 -5.583 1.00 86.56 349 SER A CA 1
ATOM 2861 C C . SER A 1 349 ? 14.457 -6.052 -6.155 1.00 86.56 349 SER A C 1
ATOM 2863 O O . SER A 1 349 ? 13.879 -5.425 -7.051 1.00 86.56 349 SER A O 1
ATOM 2865 N N . PRO A 1 350 ? 15.612 -5.610 -5.615 1.00 90.62 350 PRO A N 1
ATOM 2866 C CA . PRO A 1 350 ? 16.180 -4.280 -5.857 1.00 90.62 350 PRO A CA 1
ATOM 2867 C C . PRO A 1 350 ? 16.293 -3.882 -7.329 1.00 90.62 350 PRO A C 1
ATOM 2869 O O . PRO A 1 350 ? 16.016 -2.749 -7.706 1.00 90.62 350 PRO A O 1
ATOM 2872 N N . ILE A 1 351 ? 16.695 -4.819 -8.188 1.00 92.94 351 ILE A N 1
ATOM 2873 C CA . ILE A 1 351 ? 16.906 -4.549 -9.611 1.00 92.94 351 ILE A CA 1
ATOM 2874 C C . ILE A 1 351 ? 15.558 -4.345 -10.299 1.00 92.94 351 ILE A C 1
ATOM 2876 O O . ILE A 1 351 ? 15.428 -3.472 -11.157 1.00 92.94 351 ILE A O 1
ATOM 2880 N N . ARG A 1 352 ? 14.550 -5.147 -9.935 1.00 92.19 352 ARG A N 1
ATOM 2881 C CA . ARG A 1 352 ? 13.191 -4.991 -10.469 1.00 92.19 352 ARG A CA 1
ATOM 2882 C C . ARG A 1 352 ? 12.555 -3.695 -10.010 1.00 92.19 352 ARG A C 1
ATOM 2884 O O . ARG A 1 352 ? 11.884 -3.078 -10.830 1.00 92.19 352 ARG A O 1
ATOM 2891 N N . TYR A 1 353 ? 12.777 -3.300 -8.755 1.00 92.56 353 TYR A N 1
ATOM 2892 C CA . TYR A 1 353 ? 12.302 -2.018 -8.247 1.00 92.56 353 TYR A CA 1
ATOM 2893 C C . TYR A 1 353 ? 12.838 -0.872 -9.108 1.00 92.56 353 TYR A C 1
ATOM 2895 O O . TYR A 1 353 ? 12.063 -0.134 -9.708 1.00 92.56 353 TYR A O 1
ATOM 2903 N N . GLU A 1 354 ? 14.163 -0.798 -9.255 1.00 94.94 354 GLU A N 1
ATOM 2904 C CA . GLU A 1 354 ? 14.828 0.257 -10.028 1.00 94.94 354 GLU A CA 1
ATOM 2905 C C . GLU A 1 354 ? 14.410 0.254 -11.502 1.00 94.94 354 GLU A C 1
ATOM 2907 O O . GLU A 1 354 ? 14.196 1.304 -12.105 1.00 94.94 354 GLU A O 1
ATOM 2912 N N . ALA A 1 355 ? 14.255 -0.933 -12.096 1.00 95.44 355 ALA A N 1
ATOM 2913 C CA . ALA A 1 355 ? 13.796 -1.051 -13.471 1.00 95.44 355 ALA A CA 1
ATOM 2914 C C . ALA A 1 355 ? 12.337 -0.603 -13.641 1.00 95.44 355 ALA A C 1
ATOM 2916 O O . ALA A 1 355 ? 12.034 0.101 -14.600 1.00 95.44 355 ALA A O 1
ATOM 2917 N N . GLY A 1 356 ? 11.441 -1.018 -12.744 1.00 94.19 356 GLY A N 1
ATOM 2918 C CA . GLY A 1 356 ? 10.019 -0.687 -12.803 1.00 94.19 356 GLY A CA 1
ATOM 2919 C C . GLY A 1 356 ? 9.750 0.794 -12.559 1.00 94.19 356 GLY A C 1
ATOM 2920 O O . GLY A 1 356 ? 9.025 1.410 -13.336 1.00 94.19 356 GLY A O 1
ATOM 2921 N N . GLU A 1 357 ? 10.419 1.383 -11.569 1.00 93.69 357 GLU A N 1
ATOM 2922 C CA . GLU A 1 357 ? 10.343 2.817 -11.299 1.00 93.69 357 GLU A CA 1
ATOM 2923 C C . GLU A 1 357 ? 10.926 3.636 -12.456 1.00 93.69 357 GLU A C 1
ATOM 2925 O O . GLU A 1 357 ? 10.316 4.603 -12.895 1.00 93.69 357 GLU A O 1
ATOM 2930 N N . ALA A 1 358 ? 12.070 3.250 -13.028 1.00 94.94 358 ALA A N 1
ATOM 2931 C CA . ALA A 1 358 ? 12.582 3.944 -14.209 1.00 94.94 358 ALA A CA 1
ATOM 2932 C C . ALA A 1 358 ? 11.594 3.856 -15.386 1.00 94.94 358 ALA A C 1
ATOM 2934 O O . ALA A 1 358 ? 11.334 4.858 -16.047 1.00 94.94 358 ALA A O 1
ATOM 2935 N N . LEU A 1 359 ? 11.006 2.680 -15.630 1.00 95.25 359 LEU A N 1
ATOM 2936 C CA . LEU A 1 359 ? 10.014 2.476 -16.688 1.00 95.25 359 LEU A CA 1
ATOM 2937 C C . LEU A 1 359 ? 8.748 3.317 -16.491 1.00 95.25 359 LEU A C 1
ATOM 2939 O O . LEU A 1 359 ? 8.217 3.813 -17.482 1.00 95.25 359 LEU A O 1
ATOM 2943 N N . SER A 1 360 ? 8.287 3.534 -15.255 1.00 92.31 360 SER A N 1
ATOM 2944 C CA . SER A 1 360 ? 7.097 4.357 -14.996 1.00 92.31 360 SER A CA 1
ATOM 2945 C C . SER A 1 360 ? 7.282 5.827 -15.394 1.00 92.31 360 SER A C 1
ATOM 2947 O O . SER A 1 360 ? 6.308 6.537 -15.583 1.00 92.31 360 SER A O 1
ATOM 2949 N N . HIS A 1 361 ? 8.510 6.298 -15.618 1.00 90.88 361 HIS A N 1
ATOM 2950 C CA . HIS A 1 361 ? 8.764 7.644 -16.143 1.00 90.88 361 HIS A CA 1
ATOM 2951 C C . HIS A 1 361 ? 8.728 7.719 -17.684 1.00 90.88 361 HIS A C 1
ATOM 2953 O O . HIS A 1 361 ? 8.940 8.788 -18.261 1.00 90.88 361 HIS A O 1
ATOM 2959 N N . HIS A 1 362 ? 8.458 6.601 -18.369 1.00 92.69 362 HIS A N 1
ATOM 2960 C CA . HIS A 1 362 ? 8.437 6.495 -19.831 1.00 92.69 362 HIS A CA 1
ATOM 2961 C C . HIS A 1 362 ? 7.111 5.915 -20.333 1.00 92.69 362 HIS A C 1
ATOM 2963 O O . HIS A 1 362 ? 7.063 4.755 -20.752 1.00 92.69 362 HIS A O 1
ATOM 2969 N N . PRO A 1 363 ? 6.031 6.714 -20.326 1.00 91.19 363 PRO A N 1
ATOM 2970 C CA . PRO A 1 363 ? 4.719 6.243 -20.739 1.00 91.19 363 PRO A CA 1
ATOM 2971 C C . PRO A 1 363 ? 4.709 5.874 -22.223 1.00 91.19 363 PRO A C 1
ATOM 2973 O O . PRO A 1 363 ? 4.736 6.727 -23.110 1.00 91.19 363 PRO A O 1
ATOM 2976 N N . ALA A 1 364 ? 4.666 4.572 -22.485 1.00 93.69 364 ALA A N 1
ATOM 2977 C CA . ALA A 1 364 ? 4.538 3.987 -23.809 1.00 93.69 364 ALA A CA 1
ATOM 2978 C C . ALA A 1 364 ? 3.806 2.643 -23.709 1.00 93.69 364 ALA A C 1
ATOM 2980 O O . ALA A 1 364 ? 3.961 1.916 -22.727 1.00 93.69 364 ALA A O 1
ATOM 2981 N N . ALA A 1 365 ? 3.056 2.288 -24.755 1.00 95.31 365 ALA A N 1
ATOM 2982 C CA . ALA A 1 365 ? 2.342 1.012 -24.851 1.00 95.31 365 ALA A CA 1
ATOM 2983 C C . ALA A 1 365 ? 3.256 -0.190 -24.538 1.00 95.31 365 ALA A C 1
ATOM 2985 O O . ALA A 1 365 ? 2.961 -0.988 -23.657 1.00 95.31 365 ALA A O 1
ATOM 2986 N N . GLU A 1 366 ? 4.431 -0.257 -25.168 1.00 94.19 366 GLU A N 1
ATOM 2987 C CA . GLU A 1 366 ? 5.413 -1.336 -24.967 1.00 94.19 366 GLU A CA 1
ATOM 2988 C C . GLU A 1 366 ? 5.971 -1.429 -23.532 1.00 94.19 366 GLU A C 1
ATOM 2990 O O . GLU A 1 366 ? 6.379 -2.503 -23.071 1.00 94.19 366 GLU A O 1
ATOM 2995 N N . VAL A 1 367 ? 6.005 -0.303 -22.813 1.00 94.94 367 VAL A N 1
ATOM 2996 C CA . VAL A 1 367 ? 6.422 -0.246 -21.409 1.00 94.94 367 VAL A CA 1
ATOM 2997 C C . VAL A 1 367 ? 5.313 -0.793 -20.521 1.00 94.94 367 VAL A C 1
ATOM 2999 O O . VAL A 1 367 ? 5.588 -1.681 -19.713 1.00 94.94 367 VAL A O 1
ATOM 3002 N N . TRP A 1 368 ? 4.071 -0.348 -20.727 1.00 96.25 368 TRP A N 1
ATOM 3003 C CA . TRP A 1 368 ? 2.901 -0.892 -20.036 1.00 96.25 368 TRP A CA 1
ATOM 3004 C C . TRP A 1 368 ? 2.807 -2.412 -20.225 1.00 96.25 368 TRP A C 1
ATOM 3006 O O . TRP A 1 368 ? 2.773 -3.152 -19.244 1.00 96.25 368 TRP A O 1
ATOM 3016 N N . GLU A 1 369 ? 2.905 -2.900 -21.466 1.00 95.25 369 GLU A N 1
ATOM 3017 C CA . GLU A 1 369 ? 2.880 -4.337 -21.785 1.00 95.25 369 GLU A CA 1
ATOM 3018 C C . GLU A 1 369 ? 3.992 -5.099 -21.052 1.00 95.25 369 GLU A C 1
ATOM 3020 O O . GLU A 1 369 ? 3.804 -6.217 -20.569 1.00 95.25 369 GLU A O 1
ATOM 3025 N N . SER A 1 370 ? 5.167 -4.478 -20.921 1.00 93.75 370 SER A N 1
ATOM 3026 C CA . SER A 1 370 ? 6.290 -5.076 -20.210 1.00 93.75 370 SER A CA 1
ATOM 3027 C C . SER A 1 370 ? 6.089 -5.157 -18.702 1.00 93.75 370 SER A C 1
ATOM 3029 O O . SER A 1 370 ? 6.543 -6.135 -18.104 1.00 93.75 370 SER A O 1
ATOM 3031 N N . LEU A 1 371 ? 5.408 -4.184 -18.098 1.00 94.50 371 LEU A N 1
ATOM 3032 C CA . LEU A 1 371 ? 5.042 -4.221 -16.684 1.00 94.50 371 LEU A CA 1
ATOM 3033 C C . LEU A 1 371 ? 3.968 -5.287 -16.417 1.00 94.50 371 LEU A C 1
ATOM 3035 O O . LEU A 1 371 ? 4.127 -6.070 -15.479 1.00 94.50 371 LEU A O 1
ATOM 3039 N N . ILE A 1 372 ? 2.950 -5.403 -17.283 1.00 94.19 372 ILE A N 1
ATOM 3040 C CA . ILE A 1 372 ? 1.948 -6.483 -17.206 1.00 94.19 372 ILE A CA 1
ATOM 3041 C C . ILE A 1 372 ? 2.632 -7.853 -17.289 1.00 94.19 372 ILE A C 1
ATOM 3043 O O . ILE A 1 372 ? 2.436 -8.707 -16.426 1.00 94.19 372 ILE A O 1
ATOM 3047 N N . ASP A 1 373 ? 3.491 -8.065 -18.287 1.00 92.00 373 ASP A N 1
ATOM 3048 C CA . ASP A 1 373 ? 4.255 -9.308 -18.428 1.00 92.00 373 ASP A CA 1
ATOM 3049 C C . ASP A 1 373 ? 5.092 -9.608 -17.170 1.00 92.00 373 ASP A C 1
ATOM 3051 O O . ASP A 1 373 ? 5.117 -10.743 -16.688 1.00 92.00 373 ASP A O 1
ATOM 3055 N N . ALA A 1 374 ? 5.790 -8.602 -16.628 1.00 91.38 374 ALA A N 1
ATOM 3056 C CA . ALA A 1 374 ? 6.641 -8.757 -15.449 1.00 91.38 374 ALA A CA 1
ATOM 3057 C C . ALA A 1 374 ? 5.850 -9.188 -14.209 1.00 91.38 374 ALA A C 1
ATOM 3059 O O . ALA A 1 374 ? 6.339 -10.009 -13.425 1.00 91.38 374 ALA A O 1
ATOM 3060 N N . PHE A 1 375 ? 4.623 -8.685 -14.070 1.00 90.81 375 PHE A N 1
ATOM 3061 C CA . PHE A 1 375 ? 3.707 -9.043 -12.995 1.00 90.81 375 PHE A CA 1
ATOM 3062 C C . PHE A 1 375 ? 3.345 -10.539 -13.005 1.00 90.81 375 PHE A C 1
ATOM 3064 O O . PHE A 1 375 ? 3.239 -11.167 -11.949 1.00 90.81 375 PHE A O 1
ATOM 3071 N N . PHE A 1 376 ? 3.216 -11.148 -14.190 1.00 89.69 376 PHE A N 1
ATOM 3072 C CA . PHE A 1 376 ? 2.905 -12.576 -14.323 1.00 89.69 376 PHE A CA 1
ATOM 3073 C C . PHE A 1 376 ? 4.138 -13.488 -14.312 1.00 89.69 376 PHE A C 1
ATOM 3075 O O . PHE A 1 376 ? 4.079 -14.571 -13.724 1.00 89.69 376 PHE A O 1
ATOM 3082 N N . VAL A 1 377 ? 5.236 -13.082 -14.959 1.00 86.56 377 VAL A N 1
ATOM 3083 C CA . VAL A 1 377 ? 6.425 -13.927 -15.178 1.00 86.56 377 VAL A CA 1
ATOM 3084 C C . VAL A 1 377 ? 7.218 -14.163 -13.895 1.00 86.56 377 VAL A C 1
ATOM 3086 O O . VAL A 1 377 ? 7.645 -15.290 -13.645 1.00 86.56 377 VAL A O 1
ATOM 3089 N N . ASN A 1 378 ? 7.411 -13.127 -13.078 1.00 77.12 378 ASN A N 1
ATOM 3090 C CA . ASN A 1 378 ? 8.149 -13.233 -11.823 1.00 77.12 378 ASN A CA 1
ATOM 3091 C C . ASN A 1 378 ? 7.316 -12.641 -10.680 1.00 77.12 378 ASN A C 1
ATOM 3093 O O . ASN A 1 378 ? 7.478 -11.480 -10.300 1.00 77.12 378 ASN A O 1
ATOM 3097 N N . PRO A 1 379 ? 6.367 -13.404 -10.145 1.00 71.25 379 PRO A N 1
ATOM 3098 C CA . PRO A 1 379 ? 5.460 -12.887 -9.142 1.00 71.25 379 PRO A CA 1
ATOM 3099 C C . PRO A 1 379 ? 6.141 -12.787 -7.777 1.00 71.25 379 PRO A C 1
ATOM 3101 O O . PRO A 1 379 ? 6.271 -13.779 -7.064 1.00 71.25 379 PRO A O 1
ATOM 3104 N N . SER A 1 380 ? 6.544 -11.578 -7.400 1.00 72.69 380 SER A N 1
ATOM 3105 C CA . SER A 1 380 ? 6.891 -11.270 -6.015 1.00 72.69 380 SER A CA 1
ATOM 3106 C C . SER A 1 380 ? 5.711 -10.535 -5.395 1.00 72.69 380 SER A C 1
ATOM 3108 O O . SER A 1 380 ? 5.338 -9.469 -5.886 1.00 72.69 380 SER A O 1
ATOM 3110 N N . ASN A 1 381 ? 5.110 -11.109 -4.348 1.00 65.31 381 ASN A N 1
ATOM 3111 C CA . ASN A 1 381 ? 4.006 -10.468 -3.623 1.00 65.31 381 ASN A CA 1
ATOM 3112 C C . ASN A 1 381 ? 4.439 -9.133 -3.001 1.00 65.31 381 ASN A C 1
ATOM 3114 O O . ASN A 1 381 ? 3.625 -8.238 -2.839 1.00 65.31 381 ASN A O 1
ATOM 3118 N N . GLU A 1 382 ? 5.722 -8.986 -2.695 1.00 73.00 382 GLU A N 1
ATOM 3119 C CA . GLU A 1 382 ? 6.262 -7.810 -2.016 1.00 73.00 382 GLU A CA 1
ATOM 3120 C C . GLU A 1 382 ? 6.433 -6.601 -2.952 1.00 73.00 382 GLU A C 1
ATOM 3122 O O . GLU A 1 382 ? 6.383 -5.455 -2.517 1.00 73.00 382 GLU A O 1
ATOM 3127 N N . LEU A 1 383 ? 6.585 -6.842 -4.261 1.00 79.12 383 LEU A N 1
ATOM 3128 C CA . LEU A 1 383 ? 6.580 -5.789 -5.283 1.00 79.12 383 LEU A CA 1
ATOM 3129 C C . LEU A 1 383 ? 5.196 -5.553 -5.893 1.00 79.12 383 LEU A C 1
ATOM 3131 O O . LEU A 1 383 ? 5.069 -4.722 -6.794 1.00 79.12 383 LEU A O 1
ATOM 3135 N N . SER A 1 384 ? 4.164 -6.290 -5.468 1.00 81.12 384 SER A N 1
ATOM 3136 C CA . SER A 1 384 ? 2.862 -6.207 -6.128 1.00 81.12 384 SER A CA 1
ATOM 3137 C C . SER A 1 384 ? 2.264 -4.809 -6.017 1.00 81.12 384 SER A C 1
ATOM 3139 O O . SER A 1 384 ? 1.755 -4.321 -7.016 1.00 81.12 384 SER A O 1
ATOM 3141 N N . SER A 1 385 ? 2.404 -4.139 -4.867 1.00 84.44 385 SER A N 1
ATOM 3142 C CA . SER A 1 385 ? 1.921 -2.765 -4.675 1.00 84.44 385 SER A CA 1
ATOM 3143 C C . SER A 1 385 ? 2.611 -1.771 -5.609 1.00 84.44 385 SER A C 1
ATOM 3145 O O . SER A 1 385 ? 1.928 -1.024 -6.297 1.00 84.44 385 SER A O 1
ATOM 3147 N N . PHE A 1 386 ? 3.944 -1.801 -5.707 1.00 88.50 386 PHE A N 1
ATOM 3148 C CA . PHE A 1 386 ? 4.683 -0.912 -6.610 1.00 88.50 386 PHE A CA 1
ATOM 3149 C C . PHE A 1 386 ? 4.351 -1.175 -8.079 1.00 88.50 386 PHE A C 1
ATOM 3151 O O . PHE A 1 386 ? 4.125 -0.240 -8.839 1.00 88.50 386 PHE A O 1
ATOM 3158 N N . MET A 1 387 ? 4.273 -2.448 -8.485 1.00 90.75 387 MET A N 1
ATOM 3159 C CA . MET A 1 387 ? 3.882 -2.792 -9.853 1.00 90.75 387 MET A CA 1
ATOM 3160 C C . MET A 1 387 ? 2.448 -2.360 -10.158 1.00 90.75 387 MET A C 1
ATOM 3162 O O . MET A 1 387 ? 2.195 -1.846 -11.243 1.00 90.75 387 MET A O 1
ATOM 3166 N N . GLU A 1 388 ? 1.522 -2.543 -9.217 1.00 91.19 388 GLU A N 1
ATOM 3167 C CA . GLU A 1 388 ? 0.149 -2.053 -9.338 1.00 91.19 388 GLU A CA 1
ATOM 3168 C C . GLU A 1 388 ? 0.125 -0.532 -9.496 1.00 91.19 388 GLU A C 1
ATOM 3170 O O . GLU A 1 388 ? -0.589 -0.055 -10.374 1.00 91.19 388 GLU A O 1
ATOM 3175 N N . ASP A 1 389 ? 0.912 0.216 -8.723 1.00 91.00 389 ASP A N 1
ATOM 3176 C CA . ASP A 1 389 ? 0.999 1.679 -8.810 1.00 91.00 389 ASP A CA 1
ATOM 3177 C C . ASP A 1 389 ? 1.571 2.122 -10.168 1.00 91.00 389 ASP A C 1
ATOM 3179 O O . ASP A 1 389 ? 0.950 2.928 -10.861 1.00 91.00 389 ASP A O 1
ATOM 3183 N N . TRP A 1 390 ? 2.685 1.531 -10.622 1.00 93.31 390 TRP A N 1
ATOM 3184 C CA . TRP A 1 390 ? 3.268 1.844 -11.934 1.00 93.31 390 TRP A CA 1
ATOM 3185 C C . TRP A 1 390 ? 2.311 1.512 -13.082 1.00 93.31 390 TRP A C 1
ATOM 3187 O O . TRP A 1 390 ? 2.162 2.299 -14.012 1.00 93.31 390 TRP A O 1
ATOM 3197 N N . ILE A 1 391 ? 1.636 0.359 -13.033 1.00 94.75 391 ILE A N 1
ATOM 3198 C CA . ILE A 1 391 ? 0.670 -0.038 -14.068 1.00 94.75 391 ILE A CA 1
ATOM 3199 C C . ILE A 1 391 ? -0.548 0.887 -14.042 1.00 94.75 391 ILE A C 1
ATOM 3201 O O . ILE A 1 391 ? -1.054 1.238 -15.107 1.00 94.75 391 ILE A O 1
ATOM 3205 N N . THR A 1 392 ? -0.990 1.316 -12.859 1.00 93.31 392 THR A N 1
ATOM 3206 C CA . THR A 1 392 ? -2.081 2.287 -12.694 1.00 93.31 392 THR A CA 1
ATOM 3207 C C . THR A 1 392 ? -1.727 3.613 -13.352 1.00 93.31 392 THR A C 1
ATOM 3209 O O . THR A 1 392 ? -2.470 4.096 -14.205 1.00 93.31 392 THR A O 1
ATOM 3212 N N . GLU A 1 393 ? -0.552 4.155 -13.029 1.00 91.88 393 GLU A N 1
ATOM 3213 C CA . GLU A 1 393 ? -0.057 5.403 -13.605 1.00 91.88 393 GLU A CA 1
ATOM 3214 C C . GLU A 1 393 ? 0.057 5.317 -15.133 1.00 91.88 393 GLU A C 1
ATOM 3216 O O . GLU A 1 393 ? -0.422 6.193 -15.854 1.00 91.88 393 GLU A O 1
ATOM 3221 N N . MET A 1 394 ? 0.646 4.234 -15.649 1.00 93.44 394 MET A N 1
ATOM 3222 C CA . MET A 1 394 ? 0.779 4.034 -17.093 1.00 93.44 394 MET A CA 1
ATOM 3223 C C . MET A 1 394 ? -0.580 3.896 -17.776 1.00 93.44 394 MET A C 1
ATOM 3225 O O . MET A 1 394 ? -0.778 4.442 -18.860 1.00 93.44 394 MET A O 1
ATOM 3229 N N . THR A 1 395 ? -1.524 3.195 -17.146 1.00 94.50 395 THR A N 1
ATOM 3230 C CA . THR A 1 395 ? -2.883 3.043 -17.674 1.00 94.50 395 THR A CA 1
ATOM 3231 C C . THR A 1 395 ? -3.576 4.400 -17.774 1.00 94.50 395 THR A C 1
ATOM 3233 O O . THR A 1 395 ? -4.210 4.671 -18.791 1.00 94.50 395 THR A O 1
ATOM 3236 N N . ASP A 1 396 ? -3.427 5.284 -16.788 1.00 92.69 396 ASP A N 1
ATOM 3237 C CA . ASP A 1 396 ? -3.999 6.637 -16.838 1.00 92.69 396 ASP A CA 1
ATOM 3238 C C . ASP A 1 396 ? -3.413 7.477 -17.952 1.00 92.69 396 ASP A C 1
ATOM 3240 O O . ASP A 1 396 ? -4.161 7.992 -18.785 1.00 92.69 396 ASP A O 1
ATOM 3244 N N . ILE A 1 397 ? -2.082 7.565 -18.002 1.00 93.12 397 ILE A N 1
ATOM 3245 C CA . ILE A 1 397 ? -1.392 8.400 -18.984 1.00 93.12 397 ILE A CA 1
ATOM 3246 C C . ILE A 1 397 ? -1.735 7.938 -20.403 1.00 93.12 397 ILE A C 1
ATOM 3248 O O . ILE A 1 397 ? -2.073 8.761 -21.254 1.00 93.12 397 ILE A O 1
ATOM 3252 N N . LEU A 1 398 ? -1.707 6.626 -20.662 1.00 94.94 398 LEU A N 1
ATOM 3253 C CA . LEU A 1 398 ? -2.033 6.074 -21.980 1.00 94.94 398 LEU A CA 1
ATOM 3254 C C . LEU A 1 398 ? -3.523 6.195 -22.337 1.00 94.94 398 LEU A C 1
ATOM 3256 O O . LEU A 1 398 ? -3.858 6.188 -23.521 1.00 94.94 398 LEU A O 1
ATOM 3260 N N . SER A 1 399 ? -4.408 6.317 -21.344 1.00 93.88 399 SER A N 1
ATOM 3261 C CA . SER A 1 399 ? -5.850 6.528 -21.552 1.00 93.88 399 SER A CA 1
ATOM 3262 C C . SER A 1 399 ? -6.242 8.009 -21.612 1.00 93.88 399 SER A C 1
ATOM 3264 O O . SER A 1 399 ? -7.402 8.316 -21.872 1.00 93.88 399 SER A O 1
ATOM 3266 N N . GLY A 1 400 ? -5.301 8.931 -21.377 1.00 92.00 400 GLY A N 1
ATOM 3267 C CA . GLY A 1 400 ? -5.562 10.371 -21.332 1.00 92.00 400 GLY A CA 1
ATOM 3268 C C . GLY A 1 400 ? -6.264 10.853 -20.055 1.00 92.00 400 GLY A C 1
ATOM 3269 O O . GLY A 1 400 ? -6.843 11.939 -20.063 1.00 92.00 400 GLY A O 1
ATOM 3270 N N . GLU A 1 401 ? -6.231 10.073 -18.972 1.00 87.06 401 GLU A N 1
ATOM 3271 C CA . GLU A 1 401 ? -6.753 10.494 -17.667 1.00 87.06 401 GLU A CA 1
ATOM 3272 C C . GLU A 1 401 ? -5.723 11.301 -16.868 1.00 87.06 401 GLU A C 1
ATOM 3274 O O . GLU A 1 401 ? -4.515 11.215 -17.095 1.00 87.06 401 GLU A O 1
ATOM 3279 N N . GLN A 1 402 ? -6.206 12.124 -15.931 1.00 78.56 402 GLN A N 1
ATOM 3280 C CA . GLN A 1 402 ? -5.327 12.870 -15.033 1.00 78.56 402 GLN A CA 1
ATOM 3281 C C . GLN A 1 402 ? -4.624 11.919 -14.066 1.00 78.56 402 GLN A C 1
ATOM 3283 O O . GLN A 1 402 ? -5.257 11.060 -13.456 1.00 78.56 402 GLN A O 1
ATOM 3288 N N . ARG A 1 403 ? -3.314 12.119 -13.909 1.00 71.81 403 ARG A N 1
ATOM 3289 C CA . ARG A 1 403 ? -2.492 11.373 -12.960 1.00 71.81 403 ARG A CA 1
ATOM 3290 C C . ARG A 1 403 ? -2.922 11.702 -11.531 1.00 71.81 403 ARG A C 1
ATOM 3292 O O . ARG A 1 403 ? -2.966 12.871 -11.155 1.00 71.81 403 ARG A O 1
ATOM 3299 N N . ASN A 1 404 ? -3.176 10.669 -10.734 1.00 65.94 404 ASN A N 1
ATOM 3300 C CA . ASN A 1 404 ? -3.203 10.798 -9.281 1.00 65.94 404 ASN A CA 1
ATOM 3301 C C . ASN A 1 404 ? -1.778 10.573 -8.757 1.00 65.94 404 ASN A C 1
ATOM 3303 O O . ASN A 1 404 ? -1.271 9.455 -8.814 1.00 65.94 404 ASN A O 1
ATOM 3307 N N . ASP A 1 405 ? -1.135 11.625 -8.253 1.00 55.25 405 ASP A N 1
ATOM 3308 C CA . ASP A 1 405 ? 0.272 11.617 -7.807 1.00 55.25 405 ASP A CA 1
ATOM 3309 C C . ASP A 1 405 ? 0.508 10.907 -6.448 1.00 55.25 405 ASP A C 1
ATOM 3311 O O . ASP A 1 405 ? 1.534 11.105 -5.804 1.00 55.25 405 ASP A O 1
ATOM 3315 N N . GLU A 1 406 ? -0.413 10.056 -5.987 1.00 58.78 406 GLU A N 1
ATOM 3316 C CA . GLU A 1 406 ? -0.352 9.404 -4.662 1.00 58.78 406 GLU A CA 1
ATOM 3317 C C . GLU A 1 406 ? 0.454 8.085 -4.639 1.00 58.78 406 GLU A C 1
ATOM 3319 O O . GLU A 1 406 ? 0.359 7.311 -3.687 1.00 58.78 406 GLU A O 1
ATOM 3324 N N . GLY A 1 407 ? 1.234 7.793 -5.684 1.00 61.34 407 GLY A N 1
ATOM 3325 C CA . GLY A 1 407 ? 1.977 6.534 -5.801 1.00 61.34 407 GLY A CA 1
ATOM 3326 C C . GLY A 1 407 ? 3.043 6.344 -4.715 1.00 61.34 407 GLY A C 1
ATOM 3327 O O . GLY A 1 407 ? 3.704 7.293 -4.285 1.00 61.34 407 GLY A O 1
ATOM 3328 N N . ASN A 1 408 ? 3.265 5.093 -4.297 1.00 63.78 408 ASN A N 1
ATOM 3329 C CA . ASN A 1 408 ? 4.344 4.772 -3.367 1.00 63.78 408 ASN A CA 1
ATOM 3330 C C . ASN A 1 408 ? 5.697 4.911 -4.078 1.00 63.78 408 ASN A C 1
ATOM 3332 O O . ASN A 1 408 ? 6.053 4.084 -4.915 1.00 63.78 408 ASN A O 1
ATOM 3336 N N . THR A 1 409 ? 6.481 5.927 -3.721 1.00 67.50 409 THR A N 1
ATOM 3337 C CA . THR A 1 409 ? 7.870 6.062 -4.179 1.00 67.50 409 THR A CA 1
ATOM 3338 C C . THR A 1 409 ? 8.820 5.983 -2.996 1.00 67.50 409 THR A C 1
ATOM 3340 O O . THR A 1 409 ? 8.553 6.504 -1.911 1.00 67.50 409 THR A O 1
ATOM 3343 N N . TRP A 1 410 ? 9.938 5.288 -3.179 1.00 72.44 410 TRP A N 1
ATOM 3344 C CA . TRP A 1 410 ? 11.040 5.350 -2.233 1.00 72.44 410 TRP A CA 1
ATOM 3345 C C . TRP A 1 410 ? 11.984 6.465 -2.623 1.00 72.44 410 TRP A C 1
ATOM 3347 O O . TRP A 1 410 ? 12.545 6.465 -3.722 1.00 72.44 410 TRP A O 1
ATOM 3357 N N . ASP A 1 411 ? 12.233 7.358 -1.672 1.00 78.38 411 ASP A N 1
ATOM 3358 C CA . ASP A 1 411 ? 13.362 8.268 -1.759 1.00 78.38 411 ASP A CA 1
ATOM 3359 C C . ASP A 1 411 ? 14.645 7.463 -2.012 1.00 78.38 411 ASP A C 1
ATOM 3361 O O . ASP A 1 411 ? 14.948 6.505 -1.293 1.00 78.38 411 ASP A O 1
ATOM 3365 N N . VAL A 1 412 ? 15.381 7.850 -3.057 1.00 78.12 412 VAL A N 1
ATOM 3366 C CA . VAL A 1 412 ? 16.641 7.227 -3.481 1.00 78.12 412 VAL A CA 1
ATOM 3367 C C . VAL A 1 412 ? 17.615 7.129 -2.314 1.00 78.12 412 VAL A C 1
ATOM 3369 O O . VAL A 1 412 ? 18.272 6.103 -2.141 1.00 78.12 412 VAL A O 1
ATOM 3372 N N . GLU A 1 413 ? 17.666 8.161 -1.470 1.00 72.94 413 GLU A N 1
ATOM 3373 C CA . GLU A 1 413 ? 18.570 8.210 -0.320 1.00 72.94 413 GLU A CA 1
ATOM 3374 C C . GLU A 1 413 ? 18.195 7.234 0.797 1.00 72.94 413 GLU A C 1
ATOM 3376 O O . GLU A 1 413 ? 19.005 7.001 1.686 1.00 72.94 413 GLU A O 1
ATOM 3381 N N . ASN A 1 414 ? 16.997 6.652 0.754 1.00 80.38 414 ASN A N 1
ATOM 3382 C CA . ASN A 1 414 ? 16.505 5.692 1.737 1.00 80.38 414 ASN A CA 1
ATOM 3383 C C . ASN A 1 414 ? 16.509 4.242 1.217 1.00 80.38 414 ASN A C 1
ATOM 3385 O O . ASN A 1 414 ? 16.018 3.343 1.905 1.00 80.38 414 ASN A O 1
ATOM 3389 N N . ARG A 1 415 ? 17.041 3.987 0.013 1.00 87.81 415 ARG A N 1
ATOM 3390 C CA . ARG A 1 415 ? 17.052 2.648 -0.594 1.00 87.81 415 ARG A CA 1
ATOM 3391 C C . ARG A 1 415 ? 18.154 1.773 0.018 1.00 87.81 415 ARG A C 1
ATOM 3393 O O . ARG A 1 415 ? 19.334 2.110 -0.110 1.00 87.81 415 ARG A O 1
ATOM 3400 N N . PRO A 1 416 ? 17.830 0.600 0.602 1.00 87.69 416 PRO A N 1
ATOM 3401 C CA . PRO A 1 416 ? 18.814 -0.242 1.293 1.00 87.69 416 PRO A CA 1
ATOM 3402 C C . PRO A 1 416 ? 20.027 -0.646 0.441 1.00 87.69 416 PRO A C 1
ATOM 3404 O O . PRO A 1 416 ? 21.153 -0.677 0.935 1.00 87.69 416 PRO A O 1
ATOM 3407 N N . TRP A 1 417 ? 19.828 -0.916 -0.854 1.00 90.62 417 TRP A N 1
ATOM 3408 C CA . TRP A 1 417 ? 20.915 -1.323 -1.756 1.00 90.62 417 TRP A CA 1
ATOM 3409 C C . TRP A 1 417 ? 21.892 -0.196 -2.097 1.00 90.62 417 TRP A C 1
ATOM 3411 O O . TRP A 1 417 ? 23.030 -0.497 -2.452 1.00 90.62 417 TRP A O 1
ATOM 3421 N N . PHE A 1 418 ? 21.500 1.076 -1.960 1.00 90.88 418 PHE A N 1
ATOM 3422 C CA . PHE A 1 418 ? 22.448 2.186 -2.067 1.00 90.88 418 PHE A CA 1
ATOM 3423 C C . PHE A 1 418 ? 23.387 2.189 -0.867 1.00 90.88 418 PHE A C 1
ATOM 3425 O O . PHE A 1 418 ? 24.600 2.224 -1.058 1.00 90.88 418 PHE A O 1
ATOM 3432 N N . HIS A 1 419 ? 22.850 2.071 0.351 1.00 90.12 419 HIS A N 1
ATOM 3433 C CA . HIS A 1 419 ? 23.662 2.011 1.571 1.00 90.12 419 HIS A CA 1
ATOM 3434 C C . HIS A 1 419 ? 24.642 0.834 1.557 1.00 90.12 419 HIS A C 1
ATOM 3436 O O . HIS A 1 419 ? 25.816 0.984 1.892 1.00 90.12 419 HIS A O 1
ATOM 3442 N N . ALA A 1 420 ? 24.174 -0.325 1.098 1.00 90.00 420 ALA A N 1
ATOM 3443 C CA . ALA A 1 420 ? 24.955 -1.553 1.096 1.00 90.00 420 ALA A CA 1
ATOM 3444 C C . ALA A 1 420 ? 26.131 -1.551 0.094 1.00 90.00 420 ALA A C 1
ATOM 3446 O O . ALA A 1 420 ? 26.976 -2.442 0.155 1.00 90.00 420 ALA A O 1
ATOM 3447 N N . LEU A 1 421 ? 26.242 -0.558 -0.803 1.00 91.38 421 LEU A N 1
ATOM 3448 C CA . LEU A 1 421 ? 27.439 -0.389 -1.643 1.00 91.38 421 LEU A CA 1
ATOM 3449 C C . LEU A 1 421 ? 28.710 -0.125 -0.827 1.00 91.38 421 LEU A C 1
ATOM 3451 O O . LEU A 1 421 ? 29.803 -0.427 -1.302 1.00 91.38 421 LEU A O 1
ATOM 3455 N N . ALA A 1 422 ? 28.571 0.410 0.390 1.00 91.25 422 ALA A N 1
ATOM 3456 C CA . ALA A 1 422 ? 29.681 0.627 1.314 1.00 91.25 422 ALA A CA 1
ATOM 3457 C C . ALA A 1 422 ? 30.446 -0.657 1.673 1.00 91.25 422 ALA A C 1
ATOM 3459 O O . ALA A 1 422 ? 31.608 -0.585 2.056 1.00 91.25 422 ALA A O 1
ATOM 3460 N N . GLU A 1 423 ? 29.807 -1.818 1.536 1.00 90.81 423 GLU A N 1
ATOM 3461 C CA . GLU A 1 423 ? 30.362 -3.124 1.899 1.00 90.81 423 GLU A CA 1
ATOM 3462 C C . GLU A 1 423 ? 31.108 -3.808 0.742 1.00 90.81 423 GLU A C 1
ATOM 3464 O O . GLU A 1 423 ? 31.522 -4.959 0.868 1.00 90.81 423 GLU A O 1
ATOM 3469 N N . ILE A 1 424 ? 31.224 -3.155 -0.419 1.00 91.00 424 ILE A N 1
ATOM 3470 C CA . ILE A 1 424 ? 31.870 -3.736 -1.597 1.00 91.00 424 ILE A CA 1
ATOM 3471 C C . ILE A 1 424 ? 33.302 -3.229 -1.701 1.00 91.00 424 ILE A C 1
ATOM 3473 O O . ILE A 1 424 ? 33.549 -2.064 -2.023 1.00 91.00 424 ILE A O 1
ATOM 3477 N N . ASP A 1 425 ? 34.236 -4.150 -1.486 1.00 87.94 425 ASP A N 1
ATOM 3478 C CA . ASP A 1 425 ? 35.666 -3.878 -1.542 1.00 87.94 425 ASP A CA 1
ATOM 3479 C C . ASP A 1 425 ? 36.142 -3.517 -2.954 1.00 87.94 425 ASP A C 1
ATOM 3481 O O . ASP A 1 425 ? 35.650 -4.024 -3.967 1.00 87.94 425 ASP A O 1
ATOM 3485 N N . GLU A 1 426 ? 37.172 -2.675 -3.026 1.00 89.62 426 GLU A N 1
ATOM 3486 C CA . GLU A 1 426 ? 37.757 -2.213 -4.288 1.00 89.62 426 GLU A CA 1
ATOM 3487 C C . GLU A 1 426 ? 38.298 -3.369 -5.149 1.00 89.62 426 GLU A C 1
ATOM 3489 O O . GLU A 1 426 ? 38.168 -3.346 -6.374 1.00 89.62 426 GLU A O 1
ATOM 3494 N N . GLU A 1 427 ? 38.813 -4.434 -4.526 1.00 88.19 427 GLU A N 1
ATOM 3495 C CA . GLU A 1 427 ? 39.281 -5.640 -5.223 1.00 88.19 427 GLU A CA 1
ATOM 3496 C C . GLU A 1 427 ? 38.171 -6.306 -6.051 1.00 88.19 427 GLU A C 1
ATOM 3498 O O . GLU A 1 427 ? 38.406 -6.752 -7.178 1.00 88.19 427 GLU A O 1
ATOM 3503 N N . ALA A 1 428 ? 36.932 -6.304 -5.544 1.00 86.81 428 ALA A N 1
ATOM 3504 C CA . ALA A 1 428 ? 35.779 -6.852 -6.254 1.00 86.81 428 ALA A CA 1
ATOM 3505 C C . ALA A 1 428 ? 35.405 -6.025 -7.499 1.00 86.81 428 ALA A C 1
ATOM 3507 O O . ALA A 1 428 ? 34.723 -6.528 -8.401 1.00 86.81 428 ALA A O 1
ATOM 3508 N N . LEU A 1 429 ? 35.865 -4.771 -7.571 1.00 89.94 429 LEU A N 1
ATOM 3509 C CA . LEU A 1 429 ? 35.562 -3.823 -8.641 1.00 89.94 429 LEU A CA 1
ATOM 3510 C C . LEU A 1 429 ? 36.596 -3.817 -9.770 1.00 89.94 429 LEU A C 1
ATOM 3512 O O . LEU A 1 429 ? 36.296 -3.319 -10.856 1.00 89.94 429 LEU A O 1
ATOM 3516 N N . VAL A 1 430 ? 37.783 -4.398 -9.563 1.00 87.56 430 VAL A N 1
ATOM 3517 C CA . VAL A 1 430 ? 38.902 -4.373 -10.529 1.00 87.56 430 VAL A CA 1
ATOM 3518 C C . VAL A 1 430 ? 38.484 -4.870 -11.918 1.00 87.56 430 VAL A C 1
ATOM 3520 O O . VAL A 1 430 ? 38.906 -4.320 -12.934 1.00 87.56 430 VAL A O 1
ATOM 3523 N N . LYS A 1 431 ? 37.577 -5.852 -11.983 1.00 85.12 431 LYS A N 1
ATOM 3524 C CA . LYS A 1 431 ? 37.023 -6.395 -13.239 1.00 85.12 431 LYS A CA 1
ATOM 3525 C C . LYS A 1 431 ? 36.200 -5.400 -14.074 1.00 85.12 431 LYS A C 1
ATOM 3527 O O . LYS A 1 431 ? 35.870 -5.713 -15.214 1.00 85.12 431 LYS A O 1
ATOM 3532 N N . TYR A 1 432 ? 35.854 -4.240 -13.520 1.00 81.88 432 TYR A N 1
ATOM 3533 C CA . TYR A 1 432 ? 35.111 -3.171 -14.194 1.00 81.88 432 TYR A CA 1
ATOM 3534 C C . TYR A 1 432 ? 35.954 -1.919 -14.454 1.00 81.88 432 TYR A C 1
ATOM 3536 O O . TYR A 1 432 ? 35.507 -1.026 -15.169 1.00 81.88 432 TYR A O 1
ATOM 3544 N N . ALA A 1 433 ? 37.155 -1.836 -13.874 1.00 69.81 433 ALA A N 1
ATOM 3545 C CA . ALA A 1 433 ? 38.026 -0.668 -13.984 1.00 69.81 433 ALA A CA 1
ATOM 3546 C C . ALA A 1 433 ? 38.708 -0.543 -15.362 1.00 69.81 433 ALA A C 1
ATOM 3548 O O . ALA A 1 433 ? 39.165 0.543 -15.710 1.00 69.81 433 ALA A O 1
ATOM 3549 N N . ASN A 1 434 ? 38.736 -1.626 -16.150 1.00 63.50 434 ASN A N 1
ATOM 3550 C CA . ASN A 1 434 ? 39.305 -1.680 -17.499 1.00 63.50 434 ASN A CA 1
ATOM 3551 C C . ASN A 1 434 ? 38.220 -2.151 -18.496 1.00 63.50 434 ASN A C 1
ATOM 3553 O O . ASN A 1 434 ? 38.001 -3.362 -18.585 1.00 63.50 434 ASN A O 1
ATOM 3557 N N . PRO A 1 435 ? 37.503 -1.218 -19.162 1.00 53.38 435 PRO A N 1
ATOM 3558 C CA . PRO A 1 435 ? 36.377 -1.498 -20.061 1.00 53.38 435 PRO A CA 1
ATOM 3559 C C . PRO A 1 435 ? 36.644 -2.516 -21.173 1.00 53.38 435 PRO A C 1
ATOM 3561 O O . PRO A 1 435 ? 37.729 -2.442 -21.793 1.00 53.38 435 PRO A O 1
#